Protein AF-A0A9E3I0B1-F1 (afdb_monomer)

Mean predicted aligned error: 19.12 Å

Radius of gyration: 33.39 Å; Cα contacts (8 Å, |Δi|>4): 949; chains: 1; bounding box: 102×118×75 Å

Solvent-accessible surface area (backbone atoms only — not comparable to full-atom values): 33795 Å² total; per-residue (Å²): 134,87,80,86,84,91,81,89,87,82,91,87,84,90,83,89,81,82,90,79,88,79,66,88,74,66,75,68,70,78,81,77,84,86,87,87,81,89,87,87,84,89,83,80,90,81,87,84,86,81,89,78,92,76,93,75,86,85,75,85,83,77,84,85,76,88,75,82,82,75,80,76,81,66,78,81,72,77,60,92,74,64,72,78,77,70,76,85,38,74,38,44,72,52,77,53,80,41,54,63,44,62,32,35,40,8,26,33,66,56,5,32,54,41,42,47,37,33,42,77,69,27,45,52,21,47,36,33,41,29,62,53,61,74,58,59,72,72,46,95,63,64,70,93,35,51,44,73,42,71,66,75,97,65,86,78,61,71,43,32,68,58,14,31,51,32,47,63,74,40,42,64,59,53,51,51,47,44,46,63,36,31,25,46,74,58,61,34,36,38,41,27,28,31,38,26,45,14,37,33,45,28,22,45,68,59,51,50,51,50,50,30,51,51,34,44,68,57,65,42,91,58,25,29,52,29,29,20,37,40,39,31,44,67,38,76,81,73,62,95,49,81,61,27,46,51,46,21,29,54,51,48,54,53,51,42,51,36,8,65,73,41,58,23,9,26,31,31,50,35,26,42,36,63,48,46,70,77,44,77,86,58,61,69,67,68,47,52,55,50,50,35,42,50,57,38,48,52,53,50,48,55,30,36,49,18,56,40,88,41,96,68,42,58,34,39,41,65,57,52,50,51,31,47,42,22,41,8,25,39,48,58,28,72,33,66,48,62,62,82,84,50,81,55,30,55,38,51,31,54,54,50,26,70,72,70,34,67,39,57,60,75,69,54,56,86,50,31,48,26,34,37,43,36,40,38,28,7,53,66,54,67,70,67,45,81,65,48,67,61,34,52,53,48,24,52,48,51,48,47,66,71,34,66,83,32,51,77,42,47,24,38,45,71,47,92,50,98,50,44,34,43,36,40,39,38,10,17,22,57,64,38,56,70,57,49,49,47,43,65,39,72,69,60,72,42,75,74,90,70,85,71,94,64,72,51,48,66,81,42,59,82,49,52,61,61,53,45,52,52,40,28,46,52,50,15,62,74,69,74,49,79,67,54,43,72,33,74,62,29,51,51,41,63,68,58,38,71,48,94,49,51,73,66,52,54,43,54,38,33,53,50,19,57,72,63,32,79,76,52,60,32,48,45,66,34,45,48,66,68,52,68,64,50,90,49,96,82,47,70,71,88,66,55,64,52,70,65,58,49,49,43,50,56,50,43,52,37,19,48,77,44,50,32,39,53,69,60,27,15,58,77,68,73,46,55,56,67,60,45,52,51,48,43,62,75,58,66,63,57,67,72,48,41,56,70,79,132

Sequence (598 aa):
MTEGPNKNQKKADNIGVKPMEATEAELIRVLQETGAHNPPFQKSKDQGARTYGSSTQEYPAKATSEFEINNFLLPALDLEHYEHKIREETGIADENKGSICYAWIGTGQCGGRLVKSFYDLGYKKVLAVNTTGRDLDSLAIPQSQKLLMGMGKDSGSRDMERGAKAVGQHRQDILHLARQTFGTQVDHIMVCFGAGGGAGSGSIVELIDIAKRYARYIGKKNPSKHVGVIMTLPASGKVGSPLVPKNASKVANELSQMANAGEISPLIIVDNDKISRMYPGMTARPLWLSINKTVAGLFDFFNKVSALGSRYTCFDGMDYLRIIKSSGCLVMGRTEVDKLDEPFSISEAVKRNLEKTLFAGGLDLSSVKECGCIVVGGKELMAKVKGLQEKIDYAFYILTEIMNQATIHRGIYEDNSDSLRVFTIIGGLDSPTARLEELSTDLYFRPDVFETEGLLLREQKEDILSLAEFFLAKEANFYNREDKILNSDSKKLLLYYSWPGNIRELGKAMERAHELTIGRVIHPDALPFKIIFSDSENYPRHILPTLDKVQRRIIGKSLELFKGYRPSAARILSIELQRLNHLIEKLNIPAAEINTSS

Nearest PDB structures (foldseek):
  2xkb-assembly1_A  TM=8.021E-01  e=1.564E-18  Bacillus thuringiensis serovar israelensis
  2xkb-assembly11_L  TM=8.057E-01  e=5.447E-18  Bacillus thuringiensis serovar israelensis
  2xka-assembly1_A  TM=7.397E-01  e=4.029E-19  Bacillus thuringiensis serovar israelensis
  2xkb-assembly9_J  TM=7.299E-01  e=3.529E-18  Bacillus thuringiensis serovar israelensis
  2xkb-assembly4_I  TM=7.212E-01  e=3.166E-18  Bacillus thuringiensis serovar israelensis

Secondary structure (DSSP, 8-state):
-----------------------TTSTTSSSS------------------------PPPPPPP----------------TT----------SPPS---SS-EEEEEEHHHHHHHHHHHHHTT---EEEEES-HHHHHTS-S-GGGEEE----S-TT---HHHHHHHHHHTHHHHHHHHHHHH-S--SEEEEEEETT-HHHHHTHHHHHHHHHHHHHHTT-S-GGGGEEEEEEEPPTT--SSTHHHHHHHHHHHHHHHHHHTTSSS-EEEEEHHHHHHH-TTS-HHHHHHHHHHHHHHHHHHHHHHTTS--SS----HHHHHHHHT-SSEEEEEEEEPP-TTSSSHHHHHHHHHHHS-SBPS---GGG--EEEEEEEEEHHHHHHSTTHHHHHHHHHHHHHHHHTTSEEEEEEEEES-SS-EEEEEEEEEPP-HHHHHHTTSGGGGSS--S------TTT-GGGHHHHHHHHHHHHHHHHT-PPPEE-HHHHHHHHHS---S-HHHHHHHHHHHHHH--SSEE-GGGS-HHHHS---TT--GGGSPPHHHHHHHHHHHHHHHTTT-HHHHHHHTTS-HHHHHHHHHHTT--HHHH----

Structure (mmCIF, N/CA/C/O backbone):
data_AF-A0A9E3I0B1-F1
#
_entry.id   AF-A0A9E3I0B1-F1
#
loop_
_atom_site.group_PDB
_atom_site.id
_atom_site.type_symbol
_atom_site.label_atom_id
_atom_site.label_alt_id
_atom_site.label_comp_id
_atom_site.label_asym_id
_atom_site.label_entity_id
_atom_site.label_seq_id
_atom_site.pdbx_PDB_ins_code
_atom_site.Cartn_x
_atom_site.Cartn_y
_atom_site.Cartn_z
_atom_site.occupancy
_atom_site.B_iso_or_equiv
_atom_site.auth_seq_id
_atom_site.auth_comp_id
_atom_site.auth_asym_id
_atom_site.auth_atom_id
_atom_site.pdbx_PDB_model_num
ATOM 1 N N . MET A 1 1 ? -12.832 -62.964 19.786 1.00 35.28 1 MET A N 1
ATOM 2 C CA . MET A 1 1 ? -13.888 -62.099 20.341 1.00 35.28 1 MET A CA 1
ATOM 3 C C . MET A 1 1 ? -14.112 -60.998 19.302 1.00 35.28 1 MET A C 1
ATOM 5 O O . MET A 1 1 ? -13.250 -60.142 19.200 1.00 35.28 1 MET A O 1
ATOM 9 N N . THR A 1 2 ? -14.949 -61.146 18.261 1.00 30.98 2 THR A N 1
ATOM 10 C CA . THR A 1 2 ? -16.439 -61.100 18.262 1.00 30.98 2 THR A CA 1
ATOM 11 C C . THR A 1 2 ? -16.897 -59.870 19.062 1.00 30.98 2 THR A C 1
ATOM 13 O O . THR A 1 2 ? -16.601 -59.805 20.244 1.00 30.98 2 THR A O 1
ATOM 16 N N . GLU A 1 3 ? -17.414 -58.783 18.480 1.00 28.81 3 GLU A N 1
ATOM 17 C CA . GLU A 1 3 ? -18.740 -58.640 17.856 1.00 28.81 3 GLU A CA 1
ATOM 18 C C . GLU A 1 3 ? -18.906 -57.208 17.274 1.00 28.81 3 GLU A C 1
ATOM 20 O O . GLU A 1 3 ? -18.549 -56.231 17.928 1.00 28.81 3 GLU A O 1
ATOM 25 N N . GLY A 1 4 ? -19.485 -57.062 16.072 1.00 31.39 4 GLY A N 1
ATOM 26 C CA . GLY A 1 4 ? -20.461 -55.977 15.811 1.00 31.39 4 GLY A CA 1
ATOM 27 C C . GLY A 1 4 ? -21.854 -56.443 16.286 1.00 31.39 4 GLY A C 1
ATOM 28 O O . GLY A 1 4 ? -21.904 -57.544 16.828 1.00 31.39 4 GLY A O 1
ATOM 29 N N . PRO A 1 5 ? -23.007 -55.776 16.030 1.00 48.66 5 PRO A N 1
ATOM 30 C CA . PRO A 1 5 ? -23.280 -54.640 15.136 1.00 48.66 5 PRO A CA 1
ATOM 31 C C . PRO A 1 5 ? -24.340 -53.629 15.700 1.00 48.66 5 PRO A C 1
ATOM 33 O O . PRO A 1 5 ? -24.766 -53.711 16.846 1.00 48.66 5 PRO A O 1
ATOM 36 N N . ASN A 1 6 ? -24.873 -52.769 14.814 1.00 29.23 6 ASN A N 1
ATOM 37 C CA . ASN A 1 6 ? -26.307 -52.416 14.695 1.00 29.23 6 ASN A CA 1
ATOM 38 C C . ASN A 1 6 ? -26.868 -51.143 15.382 1.00 29.23 6 ASN A C 1
ATOM 40 O O . ASN A 1 6 ? -26.872 -51.022 16.604 1.00 29.23 6 ASN A O 1
ATOM 44 N N . LYS A 1 7 ? -27.511 -50.280 14.570 1.00 29.89 7 LYS A N 1
ATOM 45 C CA . LYS A 1 7 ? -28.825 -49.661 14.860 1.00 29.89 7 LYS A CA 1
ATOM 46 C C . LYS A 1 7 ? -29.517 -49.114 13.588 1.00 29.89 7 LYS A C 1
ATOM 48 O O . LYS A 1 7 ? -29.194 -48.046 13.082 1.00 29.89 7 LYS A O 1
ATOM 53 N N . ASN A 1 8 ? -30.499 -49.890 13.123 1.00 28.70 8 ASN A N 1
ATOM 54 C CA . ASN A 1 8 ? -31.800 -49.513 12.523 1.00 28.70 8 ASN A CA 1
ATOM 55 C C . ASN A 1 8 ? -32.521 -48.391 13.340 1.00 28.70 8 ASN A C 1
ATOM 57 O O . ASN A 1 8 ? -32.221 -48.271 14.523 1.00 28.70 8 ASN A O 1
ATOM 61 N N . GLN A 1 9 ? -33.535 -47.599 12.930 1.00 27.73 9 GLN A N 1
ATOM 62 C CA . GLN A 1 9 ? -34.428 -47.444 11.756 1.00 27.73 9 GLN A CA 1
ATOM 63 C C . GLN A 1 9 ? -35.465 -46.298 12.041 1.00 27.73 9 GLN A C 1
ATOM 65 O O . GLN A 1 9 ? -35.674 -45.977 13.208 1.00 27.73 9 GLN A O 1
ATOM 70 N N . LYS A 1 10 ? -36.225 -45.884 10.990 1.00 29.36 10 LYS A N 1
ATOM 71 C CA . LYS A 1 10 ? -37.563 -45.184 10.896 1.00 29.36 10 LYS A CA 1
ATOM 72 C C . LYS A 1 10 ? -37.553 -43.641 10.742 1.00 29.36 10 LYS A C 1
ATOM 74 O O . LYS A 1 10 ? -36.953 -42.967 11.562 1.00 29.36 10 LYS A O 1
ATOM 79 N N . LYS A 1 11 ? -38.033 -43.049 9.616 1.00 26.83 11 LYS A N 1
ATOM 80 C CA . LYS A 1 11 ? -39.434 -42.812 9.099 1.00 26.83 11 LYS A CA 1
ATOM 81 C C . LYS A 1 11 ? -40.259 -41.936 10.069 1.00 26.83 11 LYS A C 1
ATOM 83 O O . LYS A 1 11 ? -40.256 -42.287 11.237 1.00 26.83 11 LYS A O 1
ATOM 88 N N . ALA A 1 12 ? -41.023 -40.886 9.739 1.00 25.25 12 ALA A N 1
ATOM 89 C CA . ALA A 1 12 ? -41.552 -40.196 8.541 1.00 25.25 12 ALA A CA 1
ATOM 90 C C . ALA A 1 12 ? -41.797 -38.699 8.963 1.00 25.25 12 ALA A C 1
ATOM 92 O O . ALA A 1 12 ? -41.599 -38.400 10.134 1.00 25.25 12 ALA A O 1
ATOM 93 N N . ASP A 1 13 ? -42.067 -37.673 8.145 1.00 27.20 13 ASP A N 1
ATOM 94 C CA . ASP A 1 13 ? -43.286 -37.419 7.360 1.00 27.20 13 ASP A CA 1
ATOM 95 C C . ASP A 1 13 ? -43.157 -36.146 6.489 1.00 27.20 13 ASP A C 1
ATOM 97 O O . ASP A 1 13 ? -42.437 -35.200 6.811 1.00 27.20 13 ASP A O 1
ATOM 101 N N . ASN A 1 14 ? -43.920 -36.150 5.393 1.00 26.72 14 ASN A N 1
ATOM 102 C CA . ASN A 1 14 ? -44.176 -35.066 4.442 1.00 26.72 14 ASN A CA 1
ATOM 103 C C . ASN A 1 14 ? -44.981 -33.904 5.048 1.00 26.72 14 ASN A C 1
ATOM 105 O O . ASN A 1 14 ? -46.074 -34.148 5.548 1.00 26.72 14 ASN A O 1
ATOM 109 N N . ILE A 1 15 ? -44.576 -32.654 4.781 1.00 27.12 15 ILE A N 1
ATOM 110 C CA . ILE A 1 15 ? -45.504 -31.557 4.440 1.00 27.12 15 ILE A CA 1
ATOM 111 C C . ILE A 1 15 ? -44.849 -30.716 3.339 1.00 27.12 15 ILE A C 1
ATOM 113 O O . ILE A 1 15 ? -43.824 -30.074 3.555 1.00 27.12 15 ILE A O 1
ATOM 117 N N . GLY A 1 16 ? -45.431 -30.746 2.141 1.00 24.80 16 GLY A N 1
ATOM 118 C CA . GLY A 1 16 ? -45.050 -29.871 1.039 1.00 24.80 16 GLY A CA 1
ATOM 119 C C . GLY A 1 16 ? -45.787 -28.538 1.109 1.00 24.80 16 GLY A C 1
ATOM 120 O O . GLY A 1 16 ? -46.993 -28.525 1.333 1.00 24.80 16 GLY A O 1
ATOM 121 N N . VAL A 1 17 ? -45.083 -27.437 0.834 1.00 25.59 17 VAL A N 1
ATOM 122 C CA . VAL A 1 17 ? -45.670 -26.187 0.329 1.00 25.59 17 VAL A CA 1
ATOM 123 C C . VAL A 1 17 ? -44.702 -25.568 -0.691 1.00 25.59 17 VAL A C 1
ATOM 125 O O . VAL A 1 17 ? -43.490 -25.570 -0.502 1.00 25.59 17 VAL A O 1
ATOM 128 N N . LYS A 1 18 ? -45.287 -25.127 -1.808 1.00 28.86 18 LYS A N 1
ATOM 129 C CA . LYS A 1 18 ? -44.714 -24.635 -3.072 1.00 28.86 18 LYS A CA 1
ATOM 130 C C . LYS A 1 18 ? -43.692 -23.485 -2.940 1.00 28.86 18 LYS A C 1
ATOM 132 O O . LYS A 1 18 ? -43.820 -22.679 -2.022 1.00 28.86 18 LYS A O 1
ATOM 137 N N . PRO A 1 19 ? -42.784 -23.312 -3.923 1.00 25.81 19 PRO A N 1
ATOM 138 C CA . PRO A 1 19 ? -42.043 -22.067 -4.100 1.00 25.81 19 PRO A CA 1
ATOM 139 C C . PRO A 1 19 ? -42.968 -21.000 -4.710 1.00 25.81 19 PRO A C 1
ATOM 141 O O . PRO A 1 19 ? -43.617 -21.246 -5.726 1.00 25.81 19 PRO A O 1
ATOM 144 N N . MET A 1 20 ? -43.059 -19.834 -4.069 1.00 25.67 20 MET A N 1
ATOM 145 C CA . MET A 1 20 ? -43.794 -18.681 -4.588 1.00 25.67 20 MET A CA 1
ATOM 146 C C . MET A 1 20 ? -42.797 -17.747 -5.277 1.00 25.67 20 MET A C 1
ATOM 148 O O . MET A 1 20 ? -41.989 -17.090 -4.623 1.00 25.67 20 MET A O 1
ATOM 152 N N . GLU A 1 21 ? -42.836 -17.744 -6.606 1.00 30.00 21 GLU A N 1
ATOM 153 C CA . GLU A 1 21 ? -42.264 -16.691 -7.439 1.00 30.00 21 GLU A CA 1
ATOM 154 C C . GLU A 1 21 ? -43.055 -15.405 -7.179 1.00 30.00 21 GLU A C 1
ATOM 156 O O . GLU A 1 21 ? -44.258 -15.353 -7.430 1.00 30.00 21 GLU A O 1
ATOM 161 N N . ALA A 1 22 ? -42.390 -14.379 -6.655 1.00 29.23 22 ALA A N 1
ATOM 162 C CA . ALA A 1 22 ? -42.915 -13.021 -6.626 1.00 29.23 22 ALA A CA 1
ATOM 163 C C . ALA A 1 22 ? -42.061 -12.177 -7.572 1.00 29.23 22 ALA A C 1
ATOM 165 O O . ALA A 1 22 ? -40.873 -11.949 -7.341 1.00 29.23 22 ALA A O 1
ATOM 166 N N . THR A 1 23 ? -42.669 -11.773 -8.681 1.00 34.62 23 THR A N 1
ATOM 167 C CA . THR A 1 23 ? -42.097 -10.876 -9.682 1.00 34.62 23 THR A CA 1
ATOM 168 C C . THR A 1 23 ? -41.955 -9.454 -9.139 1.00 34.62 23 THR A C 1
ATOM 170 O O . THR A 1 23 ? -42.824 -8.946 -8.435 1.00 34.62 23 THR A O 1
ATOM 173 N N . GLU A 1 24 ? -40.879 -8.795 -9.559 1.00 29.75 24 GLU A N 1
ATOM 174 C CA . GLU A 1 24 ? -40.373 -7.449 -9.226 1.00 29.75 24 GLU A CA 1
ATOM 175 C C . GLU A 1 24 ? -41.384 -6.277 -9.355 1.00 29.75 24 GLU A C 1
ATOM 177 O O . GLU A 1 24 ? -41.071 -5.137 -9.025 1.00 29.75 24 GLU A O 1
ATOM 182 N N . ALA A 1 25 ? -42.621 -6.540 -9.785 1.00 36.34 25 ALA A N 1
ATOM 183 C CA . ALA A 1 25 ? -43.686 -5.555 -9.977 1.00 36.34 25 ALA A CA 1
ATOM 184 C C . ALA A 1 25 ? -44.592 -5.331 -8.742 1.00 36.34 25 ALA A C 1
ATOM 186 O O . ALA A 1 25 ? -45.317 -4.338 -8.702 1.00 36.34 25 ALA A O 1
ATOM 187 N N . GLU A 1 26 ? -44.553 -6.194 -7.718 1.00 36.59 26 GLU A N 1
ATOM 188 C CA . GLU A 1 26 ? -45.411 -6.058 -6.520 1.00 36.59 26 GLU A CA 1
ATOM 189 C C . GLU A 1 26 ? -44.764 -5.282 -5.357 1.00 36.59 26 GLU A C 1
ATOM 191 O O . GLU A 1 26 ? -45.472 -4.762 -4.497 1.00 36.59 26 GLU A O 1
ATOM 196 N N . LEU A 1 27 ? -43.441 -5.082 -5.364 1.00 33.50 27 LEU A N 1
ATOM 197 C CA . LEU A 1 27 ? -42.738 -4.277 -4.348 1.00 33.50 27 LEU A CA 1
ATOM 198 C C . LEU A 1 27 ? -42.817 -2.757 -4.590 1.00 33.50 27 LEU A C 1
ATOM 200 O O . LEU A 1 27 ? -42.550 -1.974 -3.682 1.00 33.50 27 LEU A O 1
ATOM 204 N N . ILE A 1 28 ? -43.243 -2.323 -5.780 1.00 34.19 28 ILE A N 1
ATOM 205 C CA . ILE A 1 28 ? -43.338 -0.898 -6.152 1.00 34.19 28 ILE A CA 1
ATOM 206 C C . ILE A 1 28 ? -44.685 -0.273 -5.732 1.00 34.19 28 ILE A C 1
ATOM 208 O O . ILE A 1 28 ? -44.814 0.948 -5.665 1.00 34.19 28 ILE A O 1
ATOM 212 N N . ARG A 1 29 ? -45.684 -1.080 -5.352 1.00 33.28 29 ARG A N 1
ATOM 213 C CA . ARG A 1 29 ? -47.027 -0.587 -4.994 1.00 33.28 29 ARG A CA 1
ATOM 214 C C . ARG A 1 29 ? -47.216 -0.180 -3.529 1.00 33.28 29 ARG A C 1
ATOM 216 O O . ARG A 1 29 ? -48.212 0.462 -3.225 1.00 33.28 29 ARG A O 1
ATOM 223 N N . VAL A 1 30 ? -46.279 -0.497 -2.633 1.00 33.72 30 VAL A N 1
ATOM 224 C CA . VAL A 1 30 ? -46.429 -0.249 -1.178 1.00 33.72 30 VAL A CA 1
ATOM 225 C C . VAL A 1 30 ? -45.762 1.062 -0.714 1.00 33.72 30 VAL A C 1
ATOM 227 O O . VAL A 1 30 ? -45.927 1.470 0.429 1.00 33.72 30 VAL A O 1
ATOM 230 N N . LEU A 1 31 ? -45.068 1.792 -1.597 1.00 29.31 31 LEU A N 1
ATOM 231 C CA . LEU A 1 31 ? -44.362 3.042 -1.249 1.00 29.31 31 LEU A CA 1
ATOM 232 C C . LEU A 1 31 ? -44.971 4.325 -1.851 1.00 29.31 31 LEU A C 1
ATOM 234 O O . LEU A 1 31 ? -44.337 5.376 -1.798 1.00 29.31 31 LEU A O 1
ATOM 238 N N . GLN A 1 32 ? -46.190 4.277 -2.402 1.00 32.69 32 GLN A N 1
ATOM 239 C CA . GLN A 1 32 ? -46.839 5.447 -3.026 1.00 32.69 32 GLN A CA 1
ATOM 240 C C . GLN A 1 32 ? -48.138 5.928 -2.361 1.00 32.69 32 GLN A C 1
ATOM 242 O O . GLN A 1 32 ? -48.766 6.856 -2.863 1.00 32.69 32 GLN A O 1
ATOM 247 N N . GLU A 1 33 ? -48.512 5.404 -1.195 1.00 32.81 33 GLU A N 1
ATOM 248 C CA . GLU A 1 33 ? -49.700 5.865 -0.468 1.00 32.81 33 GLU A CA 1
ATOM 249 C C . GLU A 1 33 ? -49.331 6.372 0.928 1.00 32.81 33 GLU A C 1
ATOM 251 O O . GLU A 1 33 ? -49.469 5.651 1.901 1.00 32.81 33 GLU A O 1
ATOM 256 N N . THR A 1 34 ? -48.839 7.614 1.006 1.00 29.00 34 THR A N 1
ATOM 257 C CA . THR A 1 34 ? -49.215 8.621 2.024 1.00 29.00 34 THR A CA 1
ATOM 258 C C . THR A 1 34 ? -48.459 9.920 1.739 1.00 29.00 34 THR A C 1
ATOM 260 O O . THR A 1 34 ? -47.301 10.080 2.121 1.00 29.00 34 THR A O 1
ATOM 263 N N . GLY A 1 35 ? -49.117 10.862 1.064 1.00 27.34 35 GLY A N 1
ATOM 264 C CA . GLY A 1 35 ? -48.699 12.261 1.003 1.00 27.34 35 GLY A CA 1
ATOM 265 C C . GLY A 1 35 ? -49.657 13.152 1.797 1.00 27.34 35 GLY A C 1
ATOM 266 O O . GLY A 1 35 ? -50.864 12.947 1.727 1.00 27.34 35 GLY A O 1
ATOM 267 N N . ALA A 1 36 ? -49.103 14.121 2.535 1.00 27.61 36 ALA A N 1
ATOM 268 C CA . ALA A 1 36 ? -49.694 15.385 3.022 1.00 27.61 36 ALA A CA 1
ATOM 269 C C . ALA A 1 36 ? -48.657 16.042 3.972 1.00 27.61 36 ALA A C 1
ATOM 271 O O . ALA A 1 36 ? -48.017 15.314 4.719 1.00 27.61 36 ALA A O 1
ATOM 272 N N . HIS A 1 37 ? -48.409 17.352 4.100 1.00 29.34 37 HIS A N 1
ATOM 273 C CA . HIS A 1 37 ? -48.774 18.602 3.417 1.00 29.34 37 HIS A CA 1
ATOM 274 C C . HIS A 1 37 ? -47.933 19.737 4.087 1.00 29.34 37 HIS A C 1
ATOM 276 O O . HIS A 1 37 ? -47.956 19.791 5.308 1.00 29.34 37 HIS A O 1
ATOM 282 N N . ASN A 1 38 ? -47.276 20.624 3.301 1.00 26.02 38 ASN A N 1
ATOM 283 C CA . ASN A 1 38 ? -46.936 22.079 3.481 1.00 26.02 38 ASN A CA 1
ATOM 284 C C . ASN A 1 38 ? -46.337 22.666 4.804 1.00 26.02 38 ASN A C 1
ATOM 286 O O . ASN A 1 38 ? -46.450 22.023 5.838 1.00 26.02 38 ASN A O 1
ATOM 290 N N . PRO A 1 39 ? -45.777 23.921 4.853 1.00 32.03 39 PRO A N 1
ATOM 291 C CA . PRO A 1 39 ? -45.707 25.027 3.856 1.00 32.03 39 PRO A CA 1
ATOM 292 C C . PRO A 1 39 ? -44.295 25.692 3.674 1.00 32.03 39 PRO A C 1
ATOM 294 O O . PRO A 1 39 ? -43.328 25.256 4.300 1.00 32.03 39 PRO A O 1
ATOM 297 N N . PRO A 1 40 ? -44.137 26.751 2.831 1.00 30.86 40 PRO A N 1
ATOM 298 C CA . PRO A 1 40 ? -42.837 27.348 2.497 1.00 30.86 40 PRO A CA 1
ATOM 299 C C . PRO A 1 40 ? -42.469 28.559 3.376 1.00 30.86 40 PRO A C 1
ATOM 301 O O . PRO A 1 40 ? -43.325 29.365 3.736 1.00 30.86 40 PRO A O 1
ATOM 304 N N . PHE A 1 41 ? -41.172 28.737 3.653 1.00 26.89 41 PHE A N 1
ATOM 305 C CA . PHE A 1 41 ? -40.624 29.927 4.315 1.00 26.89 41 PHE A CA 1
ATOM 306 C C . PHE A 1 41 ? -39.788 30.774 3.343 1.00 26.89 41 PHE A C 1
ATOM 308 O O . PHE A 1 41 ? -38.778 30.320 2.808 1.00 26.89 41 PHE A O 1
ATOM 315 N N . GLN A 1 42 ? -40.210 32.028 3.159 1.00 28.38 42 GLN A N 1
ATOM 316 C CA . GLN A 1 42 ? -39.423 33.119 2.578 1.00 28.38 42 GLN A CA 1
ATOM 317 C C . GLN A 1 42 ? -38.269 33.507 3.514 1.00 28.38 42 GLN A C 1
ATOM 319 O O . GLN A 1 42 ? -38.460 33.575 4.730 1.00 28.38 42 GLN A O 1
ATOM 324 N N . LYS A 1 43 ? -37.107 33.877 2.959 1.00 30.55 43 LYS A N 1
ATOM 325 C CA . LYS A 1 43 ? -36.146 34.741 3.659 1.00 30.55 43 LYS A CA 1
ATOM 326 C C . LYS A 1 43 ? -35.651 35.886 2.783 1.00 30.55 43 LYS A C 1
ATOM 328 O O . LYS A 1 43 ? -35.374 35.740 1.597 1.00 30.55 43 LYS A O 1
ATOM 333 N N . SER A 1 44 ? -35.615 37.023 3.457 1.00 27.19 44 SER A N 1
ATOM 334 C CA . SER A 1 44 ? -35.332 38.390 3.060 1.00 27.19 44 SER A CA 1
ATOM 335 C C . SER A 1 44 ? -33.873 38.642 2.684 1.00 27.19 44 SER A C 1
ATOM 337 O O . SER A 1 44 ? -32.952 38.038 3.232 1.00 27.19 44 SER A O 1
ATOM 339 N N . LYS A 1 45 ? -33.694 39.629 1.801 1.00 30.72 45 LYS A N 1
ATOM 340 C CA . LYS A 1 45 ? -32.468 40.416 1.651 1.00 30.72 45 LYS A CA 1
ATOM 341 C C . LYS A 1 45 ? -32.194 41.172 2.951 1.00 30.72 45 LYS A C 1
ATOM 343 O O . LYS A 1 45 ? -33.103 41.840 3.430 1.00 30.72 45 LYS A O 1
ATOM 348 N N . ASP A 1 46 ? -30.960 41.127 3.444 1.00 27.98 46 ASP A N 1
ATOM 349 C CA . ASP A 1 46 ? -30.350 42.308 4.050 1.00 27.98 46 ASP A CA 1
ATOM 350 C C . ASP A 1 46 ? -28.818 42.246 4.088 1.00 27.98 46 ASP A C 1
ATOM 352 O O . ASP A 1 46 ? -28.198 41.188 4.000 1.00 27.98 46 ASP A O 1
ATOM 356 N N . GLN A 1 47 ? -28.259 43.448 4.106 1.00 28.80 47 GLN A N 1
ATOM 357 C CA . GLN A 1 47 ? -26.917 43.877 3.721 1.00 28.80 47 GLN A CA 1
ATOM 358 C C . GLN A 1 47 ? -25.803 43.530 4.726 1.00 28.80 47 GLN A C 1
ATOM 360 O O . GLN A 1 47 ? -26.055 43.329 5.911 1.00 28.80 47 GLN A O 1
ATOM 365 N N . GLY A 1 48 ? -24.543 43.608 4.269 1.00 26.25 48 GLY A N 1
ATOM 366 C CA . GLY A 1 48 ? -23.412 43.913 5.157 1.00 26.25 48 GLY A CA 1
ATOM 367 C C . GLY A 1 48 ? -22.081 43.236 4.830 1.00 26.25 48 GLY A C 1
ATOM 368 O O . GLY A 1 48 ? -21.570 42.489 5.658 1.00 26.25 48 GLY A O 1
ATOM 369 N N . ALA A 1 49 ? -21.469 43.517 3.673 1.00 28.69 49 ALA A N 1
ATOM 370 C CA . ALA A 1 49 ? -20.065 43.169 3.439 1.00 28.69 49 ALA A CA 1
ATOM 371 C C . ALA A 1 49 ? -19.172 44.391 3.703 1.00 28.69 49 ALA A C 1
ATOM 373 O O . ALA A 1 49 ? -19.182 45.371 2.960 1.00 28.69 49 ALA A O 1
ATOM 374 N N . ARG A 1 50 ? -18.432 44.309 4.814 1.00 29.52 50 ARG A N 1
ATOM 375 C CA . ARG A 1 50 ? -17.378 45.234 5.239 1.00 29.52 50 ARG A CA 1
ATOM 376 C C . ARG A 1 50 ? -16.234 45.259 4.225 1.00 29.52 50 ARG A C 1
ATOM 378 O O . ARG A 1 50 ? -15.751 44.219 3.788 1.00 29.52 50 ARG A O 1
ATOM 385 N N . THR A 1 51 ? -15.780 46.465 3.927 1.00 26.25 51 THR A N 1
ATOM 386 C CA . THR A 1 51 ? -14.556 46.788 3.199 1.00 26.25 51 THR A CA 1
ATOM 387 C C . THR A 1 51 ? -13.316 46.347 3.983 1.00 26.25 51 THR A C 1
ATOM 389 O O . THR A 1 51 ? -13.140 46.720 5.140 1.00 26.25 51 THR A O 1
ATOM 392 N N . TYR A 1 52 ? -12.424 45.604 3.327 1.00 28.83 52 TYR A N 1
ATOM 393 C CA . TYR A 1 52 ? -11.010 45.516 3.693 1.00 28.83 52 TYR A CA 1
ATOM 394 C C . TYR A 1 52 ? -10.198 45.986 2.492 1.00 28.83 52 TYR A C 1
ATOM 396 O O . TYR A 1 52 ? -10.250 45.389 1.419 1.00 28.83 52 TYR A O 1
ATOM 404 N N . GLY A 1 53 ? -9.503 47.108 2.671 1.00 29.58 53 GLY A N 1
ATOM 405 C CA . GLY A 1 53 ? -8.563 47.628 1.693 1.00 29.58 53 GLY A CA 1
ATOM 406 C C . GLY A 1 53 ? -7.273 46.814 1.695 1.00 29.58 53 GLY A C 1
ATOM 407 O O . GLY A 1 53 ? -6.729 46.498 2.750 1.00 29.58 53 GLY A O 1
ATOM 408 N N . SER A 1 54 ? -6.757 46.536 0.504 1.00 28.70 54 SER A N 1
ATOM 409 C CA . SER A 1 54 ? -5.342 46.249 0.300 1.00 28.70 54 SER A CA 1
ATOM 410 C C . SER A 1 54 ? -4.917 46.849 -1.034 1.00 28.70 54 SER A C 1
ATOM 412 O O . SER A 1 54 ? -5.466 46.523 -2.083 1.00 28.70 54 SER A O 1
ATOM 414 N N . SER A 1 55 ? -3.961 47.762 -0.938 1.00 32.19 55 SER A N 1
ATOM 415 C CA . SER A 1 55 ? -3.283 48.501 -1.995 1.00 32.19 55 SER A CA 1
ATOM 416 C C . SER A 1 55 ? -2.813 47.627 -3.162 1.00 32.19 55 SER A C 1
ATOM 418 O O . SER A 1 55 ? -1.964 46.754 -2.979 1.00 32.19 55 SER A O 1
ATOM 420 N N . THR A 1 56 ? -3.271 47.940 -4.371 1.00 30.53 56 THR A N 1
ATOM 421 C CA . THR A 1 56 ? -2.640 47.511 -5.625 1.00 30.53 56 THR A CA 1
ATOM 422 C C . THR A 1 56 ? -2.028 48.722 -6.313 1.00 30.53 56 THR A C 1
ATOM 424 O O . THR A 1 56 ? -2.713 49.712 -6.555 1.00 30.53 56 THR A O 1
ATOM 427 N N . GLN A 1 57 ? -0.726 48.628 -6.589 1.00 30.41 57 GLN A N 1
ATOM 428 C CA . GLN A 1 57 ? 0.058 49.563 -7.394 1.00 30.41 57 GLN A CA 1
ATOM 429 C C . GLN A 1 57 ? -0.652 49.896 -8.715 1.00 30.41 57 GLN A C 1
ATOM 431 O O . GLN A 1 57 ? -0.984 48.999 -9.490 1.00 30.41 57 GLN A O 1
ATOM 436 N N . GLU A 1 58 ? -0.846 51.186 -8.980 1.00 30.08 58 GLU A N 1
ATOM 437 C CA . GLU A 1 58 ? -1.288 51.695 -10.276 1.00 30.08 58 GLU A CA 1
ATOM 438 C C . GLU A 1 58 ? -0.164 51.537 -11.309 1.00 30.08 58 GLU A C 1
ATOM 440 O O . GLU A 1 58 ? 0.934 52.073 -11.148 1.00 30.08 58 GLU A O 1
ATOM 445 N N . TYR A 1 59 ? -0.443 50.812 -12.392 1.00 32.00 59 TYR A N 1
ATOM 446 C CA . TYR A 1 59 ? 0.357 50.868 -13.613 1.00 32.00 59 TYR A CA 1
ATOM 447 C C . TYR A 1 59 ? -0.207 51.964 -14.533 1.00 32.00 59 TYR A C 1
ATOM 449 O O . TYR A 1 59 ? -1.428 52.082 -14.651 1.00 32.00 59 TYR A O 1
ATOM 457 N N . PRO A 1 60 ? 0.641 52.753 -15.216 1.00 36.19 60 PRO A N 1
ATOM 458 C CA . PRO A 1 60 ? 0.182 53.862 -16.043 1.00 36.19 60 PRO A CA 1
ATOM 459 C C . PRO A 1 60 ? -0.629 53.362 -17.247 1.00 36.19 60 PRO A C 1
ATOM 461 O O . PRO A 1 60 ? -0.185 52.493 -18.003 1.00 36.19 60 PRO A O 1
ATOM 464 N N . ALA A 1 61 ? -1.815 53.945 -17.431 1.00 35.47 61 ALA A N 1
ATOM 465 C CA . ALA A 1 61 ? -2.692 53.700 -18.567 1.00 35.47 61 ALA A CA 1
ATOM 466 C C . ALA A 1 61 ? -1.986 54.058 -19.886 1.00 35.47 61 ALA A C 1
ATOM 468 O O . ALA A 1 61 ? -1.573 55.199 -20.101 1.00 35.47 61 ALA A O 1
ATOM 469 N N . LYS A 1 62 ? -1.853 53.081 -20.791 1.00 36.50 62 LYS A N 1
ATOM 470 C CA . LYS A 1 62 ? -1.483 53.345 -22.186 1.00 36.50 62 LYS A CA 1
ATOM 471 C C . LYS A 1 62 ? -2.690 53.916 -22.928 1.00 36.50 62 LYS A C 1
ATOM 473 O O . LYS A 1 62 ? -3.798 53.406 -22.800 1.00 36.50 62 LYS A O 1
ATOM 478 N N . ALA A 1 63 ? -2.418 54.969 -23.692 1.00 35.88 63 ALA A N 1
ATOM 479 C CA . ALA A 1 63 ? -3.365 55.743 -24.476 1.00 35.88 63 ALA A CA 1
ATOM 480 C C . ALA A 1 63 ? -4.320 54.877 -25.316 1.00 35.88 63 ALA A C 1
ATOM 482 O O . ALA A 1 63 ? -3.911 53.959 -26.027 1.00 35.88 63 ALA A O 1
ATOM 483 N N . THR A 1 64 ? -5.595 55.234 -25.225 1.00 34.44 64 THR A N 1
ATOM 484 C CA . THR A 1 64 ? -6.726 54.746 -26.007 1.00 34.44 64 THR A CA 1
ATOM 485 C C . THR A 1 64 ? -6.569 55.119 -27.482 1.00 34.44 64 THR A C 1
ATOM 487 O O . THR A 1 64 ? -6.732 56.279 -27.849 1.00 34.44 64 THR A O 1
ATOM 490 N N . SER A 1 65 ? -6.303 54.136 -28.343 1.00 39.19 65 SER A N 1
ATOM 491 C CA . SER A 1 65 ? -6.840 54.162 -29.705 1.00 39.19 65 SER A CA 1
ATOM 492 C C . SER A 1 65 ? -8.239 53.554 -29.634 1.00 39.19 65 SER A C 1
ATOM 494 O O . SER A 1 65 ? -8.369 52.379 -29.286 1.00 39.19 65 SER A O 1
ATOM 496 N N . GLU A 1 66 ? -9.271 54.350 -29.896 1.00 39.12 66 GLU A N 1
ATOM 497 C CA . GLU A 1 66 ? -10.660 53.889 -29.952 1.00 39.12 66 GLU A CA 1
ATOM 498 C C . GLU A 1 66 ? -10.800 52.786 -31.009 1.00 39.12 66 GLU A C 1
ATOM 500 O O . GLU A 1 66 ? -10.741 53.029 -32.212 1.00 39.12 66 GLU A O 1
ATOM 505 N N . PHE A 1 67 ? -10.950 51.545 -30.549 1.00 37.56 67 PHE A N 1
ATOM 506 C CA . PHE A 1 67 ? -11.456 50.451 -31.366 1.00 37.56 67 PHE A CA 1
ATOM 507 C C . PHE A 1 67 ? -12.976 50.437 -31.180 1.00 37.56 67 PHE A C 1
ATOM 509 O O . PHE A 1 67 ? -13.473 49.981 -30.149 1.00 37.56 67 PHE A O 1
ATOM 516 N N . GLU A 1 68 ? -13.720 50.962 -32.154 1.00 42.78 68 GLU A N 1
ATOM 517 C CA . GLU A 1 68 ? -15.176 50.815 -32.193 1.00 42.78 68 GLU A CA 1
ATOM 518 C C . GLU A 1 68 ? -15.526 49.344 -32.449 1.00 42.78 68 GLU A C 1
ATOM 520 O O . GLU A 1 68 ? -15.455 48.839 -33.573 1.00 42.78 68 GLU A O 1
ATOM 525 N N . ILE A 1 69 ? -15.908 48.631 -31.388 1.00 44.56 69 ILE A N 1
ATOM 526 C CA . ILE A 1 69 ? -16.511 47.301 -31.490 1.00 44.56 69 ILE A CA 1
ATOM 527 C C . ILE A 1 69 ? -17.946 47.499 -31.986 1.00 44.56 69 ILE A C 1
ATOM 529 O O . ILE A 1 69 ? -18.897 47.549 -31.209 1.00 44.56 69 ILE A O 1
ATOM 533 N N . ASN A 1 70 ? -18.110 47.640 -33.299 1.00 43.41 70 ASN A N 1
ATOM 534 C CA . ASN A 1 70 ? -19.423 47.563 -33.922 1.00 43.41 70 ASN A CA 1
ATOM 535 C C . ASN A 1 70 ? -19.999 46.156 -33.708 1.00 43.41 70 ASN A C 1
ATOM 537 O O . ASN A 1 70 ? -19.499 45.189 -34.278 1.00 43.41 70 ASN A O 1
ATOM 541 N N . ASN A 1 71 ? -21.028 46.074 -32.855 1.00 47.12 71 ASN A N 1
ATOM 542 C CA . ASN A 1 71 ? -22.074 45.047 -32.755 1.00 47.12 71 ASN A CA 1
ATOM 543 C C . ASN A 1 71 ? -21.790 43.704 -33.457 1.00 47.12 71 ASN A C 1
ATOM 545 O O . ASN A 1 71 ? -22.522 43.279 -34.353 1.00 47.12 71 ASN A O 1
ATOM 549 N N . PHE A 1 72 ? -20.801 42.956 -32.969 1.00 43.41 72 PHE A N 1
ATOM 550 C CA . PHE A 1 72 ? -20.907 41.506 -33.049 1.00 43.41 72 PHE A CA 1
ATOM 551 C C . PHE A 1 72 ? -21.951 41.092 -32.013 1.00 43.41 72 PHE A C 1
ATOM 553 O O . PHE A 1 72 ? -21.653 40.977 -30.827 1.00 43.41 72 PHE A O 1
ATOM 560 N N . LEU A 1 73 ? -23.192 40.893 -32.467 1.00 54.25 73 LEU A N 1
ATOM 561 C CA . LEU A 1 73 ? -24.198 40.107 -31.752 1.00 54.25 73 LEU A CA 1
ATOM 562 C C . LEU A 1 73 ? -23.674 38.668 -31.651 1.00 54.25 73 LEU A C 1
ATOM 564 O O . LEU A 1 73 ? -24.074 37.780 -32.401 1.00 54.25 73 LEU A O 1
ATOM 568 N N . LEU A 1 74 ? -22.720 38.444 -30.749 1.00 50.97 74 LEU A N 1
ATOM 569 C CA . LEU A 1 74 ? -22.420 37.112 -30.264 1.00 50.97 74 LEU A CA 1
ATOM 570 C C . LEU A 1 74 ? -23.665 36.676 -29.488 1.00 50.97 74 LEU A C 1
ATOM 572 O O . LEU A 1 74 ? -24.035 37.362 -28.532 1.00 50.97 74 LEU A O 1
ATOM 576 N N . PRO A 1 75 ? -24.352 35.593 -29.890 1.00 55.34 75 PRO A N 1
ATOM 577 C CA . PRO A 1 75 ? -25.428 35.068 -29.073 1.00 55.34 75 PRO A CA 1
ATOM 578 C C . PRO A 1 75 ? -24.842 34.765 -27.694 1.00 55.34 75 PRO A C 1
ATOM 580 O O . PRO A 1 75 ? -23.862 34.025 -27.580 1.00 55.34 75 PRO A O 1
ATOM 583 N N . ALA A 1 76 ? -25.413 35.374 -26.655 1.00 52.03 76 ALA A N 1
ATOM 584 C CA . ALA A 1 76 ? -25.104 35.010 -25.286 1.00 52.03 76 ALA A CA 1
ATOM 585 C C . ALA A 1 76 ? -25.576 33.565 -25.101 1.00 52.03 76 ALA A C 1
ATOM 587 O O . ALA A 1 76 ? -26.764 33.297 -24.934 1.00 52.03 76 ALA A O 1
ATOM 588 N N . LEU A 1 77 ? -24.649 32.617 -25.229 1.00 55.72 77 LEU A N 1
ATOM 589 C CA . LEU A 1 77 ? -24.875 31.266 -24.749 1.00 55.72 77 LEU A CA 1
ATOM 590 C C . LEU A 1 77 ? -25.026 31.389 -23.236 1.00 55.72 77 LEU A C 1
ATOM 592 O O . LEU A 1 77 ? -24.066 31.736 -22.548 1.00 55.72 77 LEU A O 1
ATOM 596 N N . ASP A 1 78 ? -26.242 31.154 -22.751 1.00 50.47 78 ASP A N 1
ATOM 597 C CA . ASP A 1 78 ? -26.560 31.077 -21.329 1.00 50.47 78 ASP A CA 1
ATOM 598 C C . ASP A 1 78 ? -25.862 29.839 -20.740 1.00 50.47 78 ASP A C 1
ATOM 600 O O . ASP A 1 78 ? -26.401 28.735 -20.663 1.00 50.47 78 ASP A O 1
ATOM 604 N N . LEU A 1 79 ? -24.569 30.004 -20.460 1.00 52.41 79 LEU A N 1
ATOM 605 C CA . LEU A 1 79 ? -23.683 28.979 -19.917 1.00 52.41 79 LEU A CA 1
ATOM 606 C C . LEU A 1 79 ? -23.771 28.906 -18.392 1.00 52.41 79 LEU A C 1
ATOM 608 O O . LEU A 1 79 ? -23.211 27.979 -17.812 1.00 52.41 79 LEU A O 1
ATOM 612 N N . GLU A 1 80 ? -24.478 29.835 -17.740 1.00 46.34 80 GLU A N 1
ATOM 613 C CA . GLU A 1 80 ? -24.561 29.896 -16.275 1.00 46.34 80 GLU A CA 1
ATOM 614 C C . GLU A 1 80 ? -25.300 28.687 -15.676 1.00 46.34 80 GLU A C 1
ATOM 616 O O . GLU A 1 80 ? -25.126 28.383 -14.498 1.00 46.34 80 GLU A O 1
ATOM 621 N N . HIS A 1 81 ? -26.030 27.927 -16.503 1.00 43.66 81 HIS A N 1
ATOM 622 C CA . HIS A 1 81 ? -26.752 26.715 -16.103 1.00 43.66 81 HIS A CA 1
ATOM 623 C C . HIS A 1 81 ? -26.411 25.470 -16.940 1.00 43.66 81 HIS A C 1
ATOM 625 O O . HIS A 1 81 ? -27.078 24.440 -16.809 1.00 43.66 81 HIS A O 1
ATOM 631 N N . TYR A 1 82 ? -25.381 25.517 -17.798 1.00 42.66 82 TYR A N 1
ATOM 632 C CA . TYR A 1 82 ? -24.967 24.340 -18.569 1.00 42.66 82 TYR A CA 1
ATOM 633 C C . TYR A 1 82 ? -24.114 23.405 -17.701 1.00 42.66 82 TYR A C 1
ATOM 635 O O . TYR A 1 82 ? -22.892 23.317 -17.836 1.00 42.66 82 TYR A O 1
ATOM 643 N N . GLU A 1 83 ? -24.761 22.674 -16.793 1.00 41.84 83 GLU A N 1
ATOM 644 C CA . GLU A 1 83 ? -24.138 21.504 -16.185 1.00 41.84 83 GLU A CA 1
ATOM 645 C C . GLU A 1 83 ? -23.958 20.450 -17.276 1.00 41.84 83 GLU A C 1
ATOM 647 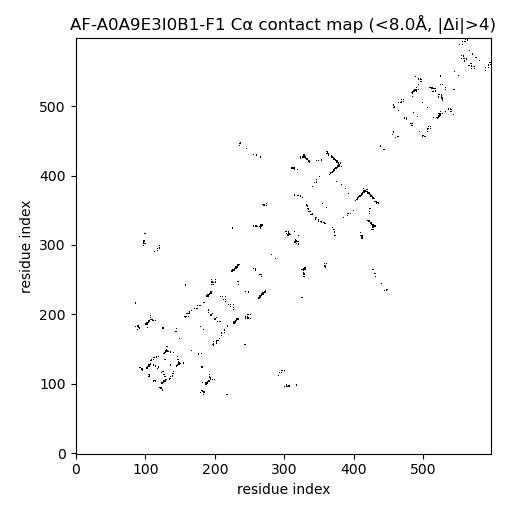O O . GLU A 1 83 ? -24.923 19.907 -17.822 1.00 41.84 83 GLU A O 1
ATOM 652 N N . HIS A 1 84 ? -22.703 20.159 -17.621 1.00 45.78 84 HIS A N 1
ATOM 653 C CA . HIS A 1 84 ? -22.388 19.039 -18.492 1.00 45.78 84 HIS A CA 1
ATOM 654 C C . HIS A 1 84 ? -22.922 17.768 -17.823 1.00 45.78 84 HIS A C 1
ATOM 656 O O . HIS A 1 84 ? -22.272 17.229 -16.928 1.00 45.78 84 HIS A O 1
ATOM 662 N N . LYS A 1 85 ? -24.101 17.284 -18.240 1.00 42.97 85 LYS A N 1
ATOM 663 C CA . LYS A 1 85 ? -24.656 16.014 -17.760 1.00 42.97 85 LYS A CA 1
ATOM 664 C C . LYS A 1 85 ? -23.620 14.931 -18.030 1.00 42.97 85 LYS A C 1
ATOM 666 O O . LYS A 1 85 ? -23.400 14.536 -19.177 1.00 42.97 85 LYS A O 1
ATOM 671 N N . ILE A 1 86 ? -22.926 14.502 -16.981 1.00 56.62 86 ILE A N 1
ATOM 672 C CA . ILE A 1 86 ? -22.014 13.370 -17.047 1.00 56.62 86 ILE A CA 1
ATOM 673 C C . ILE A 1 86 ? -22.906 12.183 -17.404 1.00 56.62 86 ILE A C 1
ATOM 675 O O . ILE A 1 86 ? -23.813 11.845 -16.647 1.00 56.62 86 ILE A O 1
ATOM 679 N N . ARG A 1 87 ? -22.717 11.598 -18.592 1.00 59.28 87 ARG A N 1
ATOM 680 C CA . ARG A 1 87 ? -23.391 10.340 -18.925 1.00 59.28 87 ARG A CA 1
ATOM 681 C C . ARG A 1 87 ? -22.934 9.325 -17.886 1.00 59.28 87 ARG A C 1
ATOM 683 O O . ARG A 1 87 ? -21.735 9.084 -17.781 1.00 59.28 87 ARG A O 1
ATOM 690 N N . GLU A 1 88 ? -23.864 8.801 -17.096 1.00 61.91 88 GLU A N 1
ATOM 691 C CA . GLU A 1 88 ? -23.548 7.778 -16.106 1.00 61.91 88 GLU A CA 1
ATOM 692 C C . GLU A 1 88 ? -23.038 6.532 -16.833 1.00 61.91 88 GLU A C 1
ATOM 694 O O . GLU A 1 88 ? -23.782 5.816 -17.499 1.00 61.91 88 GLU A O 1
ATOM 699 N N . GLU A 1 89 ? -21.730 6.315 -16.750 1.00 71.69 89 GLU A N 1
ATOM 700 C CA . GLU A 1 89 ? -21.071 5.101 -17.209 1.00 71.69 89 GLU A CA 1
ATOM 701 C C . GLU A 1 89 ? -20.912 4.211 -15.972 1.00 71.69 89 GLU A C 1
ATOM 703 O O . GLU A 1 89 ? -20.212 4.579 -15.027 1.00 71.69 89 GLU A O 1
ATOM 708 N N . THR A 1 90 ? -21.570 3.050 -15.944 1.00 66.44 90 THR A N 1
ATOM 709 C CA . THR A 1 90 ? -21.560 2.156 -14.769 1.00 66.44 90 THR A CA 1
ATOM 710 C C . THR A 1 90 ? -20.158 1.618 -14.456 1.00 66.44 90 THR A C 1
ATOM 712 O O . THR A 1 90 ? -19.833 1.349 -13.298 1.00 66.44 90 THR A O 1
ATOM 715 N N . GLY A 1 91 ? -19.305 1.490 -15.481 1.00 78.44 91 GLY A N 1
ATOM 716 C CA . GLY A 1 91 ? -18.002 0.834 -15.378 1.00 78.44 91 GLY A CA 1
ATOM 717 C C . GLY A 1 91 ? -18.131 -0.620 -14.912 1.00 78.44 91 GLY A C 1
ATOM 718 O O . GLY A 1 91 ? -19.203 -1.225 -14.992 1.00 78.44 91 GLY A O 1
ATOM 719 N N . ILE A 1 92 ? -17.035 -1.181 -14.398 1.00 85.69 92 ILE A N 1
ATOM 720 C CA . ILE A 1 92 ? -17.033 -2.485 -13.729 1.00 85.69 92 ILE A CA 1
ATOM 721 C C . ILE A 1 92 ? -17.474 -2.290 -12.275 1.00 85.69 92 ILE A C 1
ATOM 723 O O . ILE A 1 92 ? -16.967 -1.400 -11.588 1.00 85.69 92 ILE A O 1
ATOM 727 N N . ALA A 1 93 ? -18.413 -3.111 -11.806 1.00 82.44 93 ALA A N 1
ATOM 728 C CA . ALA A 1 93 ? -18.845 -3.112 -10.412 1.00 82.44 93 ALA A CA 1
ATOM 729 C C . ALA A 1 93 ? -17.808 -3.814 -9.523 1.00 82.44 93 ALA A C 1
ATOM 731 O O . ALA A 1 93 ? -17.317 -4.892 -9.865 1.00 82.44 93 ALA A O 1
ATOM 732 N N . ASP A 1 94 ? -17.492 -3.210 -8.377 1.00 84.81 94 ASP A N 1
ATOM 733 C CA . ASP A 1 94 ? -16.685 -3.871 -7.355 1.00 84.81 94 ASP A CA 1
ATOM 734 C C . ASP A 1 94 ? -17.515 -4.951 -6.648 1.00 84.81 94 ASP A C 1
ATOM 736 O O . ASP A 1 94 ? -18.707 -4.786 -6.390 1.00 84.81 94 ASP A O 1
ATOM 740 N N . GLU A 1 95 ? -16.869 -6.064 -6.305 1.00 83.56 95 GLU A N 1
ATOM 741 C CA . GLU A 1 95 ? -17.465 -7.093 -5.441 1.00 83.56 95 GLU A CA 1
ATOM 742 C C . GLU A 1 95 ? -17.438 -6.652 -3.969 1.00 83.56 95 GLU A C 1
ATOM 744 O O . GLU A 1 95 ? -18.202 -7.149 -3.140 1.00 83.56 95 GLU A O 1
ATOM 749 N N . ASN A 1 96 ? -16.551 -5.709 -3.641 1.00 74.94 96 ASN A N 1
ATOM 750 C CA . ASN A 1 96 ? -16.398 -5.169 -2.304 1.00 74.94 96 ASN A CA 1
ATOM 751 C C . ASN A 1 96 ? -17.434 -4.076 -2.000 1.00 74.94 96 ASN A C 1
ATOM 753 O O . ASN A 1 96 ? -17.651 -3.175 -2.805 1.00 74.94 96 ASN A O 1
ATOM 757 N N . LYS A 1 97 ? -18.029 -4.121 -0.804 1.00 70.06 97 LYS A N 1
ATOM 758 C CA . LYS A 1 97 ? -19.022 -3.151 -0.319 1.00 70.06 97 LYS A CA 1
ATOM 759 C C . LYS A 1 97 ? -18.454 -2.348 0.853 1.00 70.06 97 LYS A C 1
ATOM 761 O O . LYS A 1 97 ? -18.833 -2.571 1.999 1.00 70.06 97 LYS A O 1
ATOM 766 N N . GLY A 1 98 ? -17.492 -1.477 0.558 1.00 85.75 98 GLY A N 1
ATOM 767 C CA . GLY A 1 98 ? -16.931 -0.525 1.522 1.00 85.75 98 GLY A CA 1
ATOM 768 C C . GLY A 1 98 ? -17.588 0.855 1.446 1.00 85.75 98 GLY A C 1
ATOM 769 O O . GLY A 1 98 ? -18.477 1.082 0.627 1.00 85.75 98 GLY A O 1
ATOM 770 N N . SER A 1 99 ? -17.141 1.779 2.295 1.00 90.12 99 SER A N 1
ATOM 771 C CA . SER A 1 99 ? -17.638 3.162 2.330 1.00 90.12 99 SER A CA 1
ATOM 772 C C . SER A 1 99 ? -17.103 4.041 1.191 1.00 90.12 99 SER A C 1
ATOM 774 O O . SER A 1 99 ? -17.767 4.993 0.788 1.00 90.12 99 SER A O 1
ATOM 776 N N . ILE A 1 100 ? -15.920 3.724 0.658 1.00 93.00 100 ILE A N 1
ATOM 777 C CA . ILE A 1 100 ? -15.254 4.432 -0.439 1.00 93.00 100 ILE A CA 1
ATOM 778 C C . ILE A 1 100 ? -15.166 3.516 -1.660 1.00 93.00 100 ILE A C 1
ATOM 780 O O . ILE A 1 100 ? -14.617 2.409 -1.591 1.00 93.00 100 ILE A O 1
ATOM 784 N N . CYS A 1 101 ? -15.624 4.018 -2.809 1.00 93.75 101 CYS A N 1
ATOM 785 C CA . CYS A 1 101 ? -15.402 3.368 -4.094 1.00 93.75 101 CYS A CA 1
ATOM 786 C C . CYS A 1 101 ? -14.013 3.728 -4.651 1.00 93.75 101 CYS A C 1
ATOM 788 O O . CYS A 1 101 ? -13.790 4.841 -5.143 1.00 93.75 101 CYS A O 1
ATOM 790 N N . TYR A 1 102 ? -13.068 2.789 -4.583 1.00 95.69 102 TYR A N 1
ATOM 791 C CA . TYR A 1 102 ? -11.696 2.995 -5.051 1.00 95.69 102 TYR A CA 1
ATOM 792 C C . TYR A 1 102 ? -11.513 2.634 -6.527 1.00 95.69 102 TYR A C 1
ATOM 794 O O . TYR A 1 102 ? -12.064 1.654 -7.015 1.00 95.69 102 TYR A O 1
ATOM 802 N N . ALA A 1 103 ? -10.647 3.375 -7.211 1.00 96.38 103 ALA A N 1
ATOM 803 C CA . ALA A 1 103 ? -10.047 2.965 -8.475 1.00 96.38 103 ALA A CA 1
ATOM 804 C C . ALA A 1 103 ? -8.527 2.854 -8.316 1.00 96.38 103 ALA A C 1
ATOM 806 O O . ALA A 1 103 ? -7.888 3.740 -7.746 1.00 96.38 103 ALA A O 1
ATOM 807 N N . TRP A 1 104 ? -7.928 1.784 -8.835 1.00 97.19 104 TRP A N 1
ATOM 808 C CA . TRP A 1 104 ? -6.505 1.495 -8.647 1.00 97.19 104 TRP A CA 1
ATOM 809 C C . TRP A 1 104 ? -5.761 1.515 -9.976 1.00 97.19 104 TRP A C 1
ATOM 811 O O . TRP A 1 104 ? -6.112 0.781 -10.894 1.00 97.19 104 TRP A O 1
ATOM 821 N N . ILE A 1 105 ? -4.699 2.311 -10.077 1.00 96.56 105 ILE A N 1
ATOM 822 C CA . ILE A 1 105 ? -3.829 2.367 -11.257 1.00 96.56 105 ILE A CA 1
ATOM 823 C C . ILE A 1 105 ? -2.434 1.915 -10.842 1.00 96.56 105 ILE A C 1
ATOM 825 O O . ILE A 1 105 ? -1.803 2.536 -9.996 1.00 96.56 105 ILE A O 1
ATOM 829 N N . GLY A 1 106 ? -1.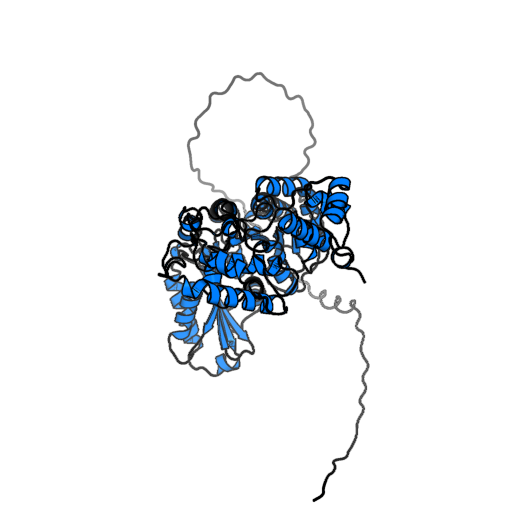928 0.840 -11.432 1.00 93.69 106 GLY A N 1
ATOM 830 C CA . GLY A 1 106 ? -0.613 0.284 -11.133 1.00 93.69 106 GLY A CA 1
ATOM 831 C C . GLY A 1 106 ? 0.341 0.504 -12.292 1.00 93.69 106 GLY A C 1
ATOM 832 O O . GLY A 1 106 ? 0.009 0.139 -13.417 1.00 93.69 106 GLY A O 1
ATOM 833 N N . THR A 1 107 ? 1.534 1.040 -12.026 1.00 90.38 107 THR A N 1
ATOM 834 C CA . THR A 1 107 ? 2.602 1.140 -13.032 1.00 90.38 107 THR A CA 1
ATOM 835 C C . THR A 1 107 ? 3.857 0.363 -12.654 1.00 90.38 107 THR A C 1
ATOM 837 O O . THR A 1 107 ? 4.255 0.266 -11.485 1.00 90.38 107 THR A O 1
ATOM 840 N N . GLY A 1 108 ? 4.484 -0.226 -13.672 1.00 83.94 108 GLY A N 1
ATOM 841 C CA . GLY A 1 108 ? 5.635 -1.105 -13.521 1.00 83.94 108 GLY A CA 1
ATOM 842 C C . GLY A 1 108 ? 5.312 -2.407 -12.781 1.00 83.94 108 GLY A C 1
ATOM 843 O O . GLY A 1 108 ? 4.182 -2.686 -12.377 1.00 83.94 108 GLY A O 1
ATOM 844 N N . GLN A 1 109 ? 6.344 -3.226 -12.576 1.00 83.38 109 GLN A N 1
ATOM 845 C CA . GLN A 1 109 ? 6.193 -4.550 -11.969 1.00 83.38 109 GLN A CA 1
ATOM 846 C C . GLN A 1 109 ? 5.656 -4.494 -10.529 1.00 83.38 109 GLN A C 1
ATOM 848 O O . GLN A 1 109 ? 4.803 -5.295 -10.148 1.00 83.38 109 GLN A O 1
ATOM 853 N N . CYS A 1 110 ? 6.162 -3.561 -9.717 1.00 85.06 110 CYS A N 1
ATOM 854 C CA . CYS A 1 110 ? 5.736 -3.413 -8.327 1.00 85.06 110 CYS A CA 1
ATOM 855 C C . CYS A 1 110 ? 4.284 -2.919 -8.236 1.00 85.06 110 CYS A C 1
ATOM 857 O O . CYS A 1 110 ? 3.459 -3.574 -7.598 1.00 85.06 110 CYS A O 1
ATOM 859 N N . GLY A 1 111 ? 3.956 -1.833 -8.948 1.00 88.19 111 GLY A N 1
ATOM 860 C CA . GLY A 1 111 ? 2.611 -1.262 -8.960 1.00 88.19 111 GLY A CA 1
ATOM 861 C C . GLY A 1 111 ? 1.562 -2.251 -9.456 1.00 88.19 111 GLY A C 1
ATOM 862 O O . GLY A 1 111 ? 0.536 -2.434 -8.807 1.00 88.19 111 GLY A O 1
ATOM 863 N N . GLY A 1 112 ? 1.852 -2.975 -10.542 1.00 89.75 112 GLY A N 1
ATOM 864 C CA . GLY A 1 112 ? 0.951 -4.001 -11.068 1.00 89.75 112 GLY A CA 1
ATOM 865 C C . GLY A 1 112 ? 0.671 -5.138 -10.076 1.00 89.75 112 GLY A C 1
ATOM 866 O O . GLY A 1 112 ? -0.471 -5.572 -9.937 1.00 89.75 112 GLY A O 1
ATOM 867 N N . ARG A 1 113 ? 1.683 -5.599 -9.325 1.00 90.81 113 ARG A N 1
ATOM 868 C CA . ARG A 1 113 ? 1.506 -6.636 -8.288 1.00 90.81 113 ARG A CA 1
ATOM 869 C C . ARG A 1 113 ? 0.687 -6.151 -7.093 1.00 90.81 113 ARG A C 1
ATOM 871 O O . ARG A 1 113 ? -0.053 -6.945 -6.510 1.00 90.81 113 ARG A O 1
ATOM 878 N N . LEU A 1 114 ? 0.833 -4.883 -6.717 1.00 91.38 114 LEU A N 1
ATOM 879 C CA . LEU A 1 114 ? 0.041 -4.298 -5.641 1.00 91.38 114 LEU A CA 1
ATOM 880 C C . LEU A 1 114 ? -1.429 -4.185 -6.062 1.00 91.38 114 LEU A C 1
ATOM 882 O O . LEU A 1 114 ? -2.299 -4.684 -5.357 1.00 91.38 114 LEU A O 1
ATOM 886 N N . VAL A 1 115 ? -1.693 -3.669 -7.265 1.00 93.88 115 VAL A N 1
ATOM 887 C CA . VAL A 1 115 ? -3.045 -3.608 -7.844 1.00 93.88 115 VAL A CA 1
ATOM 888 C C . VAL 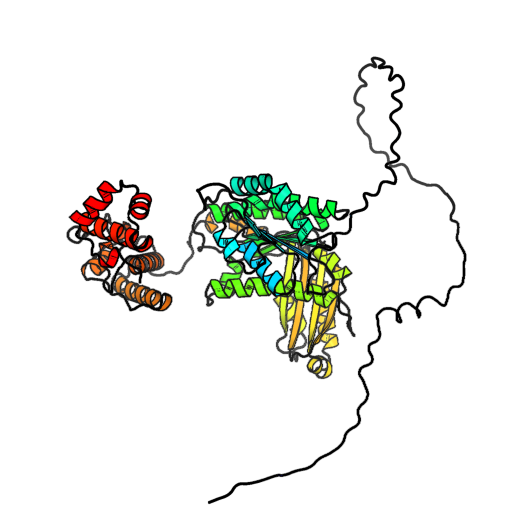A 1 115 ? -3.687 -4.989 -7.962 1.00 93.88 115 VAL A C 1
ATOM 890 O O . VAL A 1 115 ? -4.852 -5.158 -7.615 1.00 93.88 115 VAL A O 1
ATOM 893 N N . LYS A 1 116 ? -2.920 -6.011 -8.353 1.00 93.81 116 LYS A N 1
ATOM 894 C CA . LYS A 1 116 ? -3.397 -7.400 -8.359 1.00 93.81 116 LYS A CA 1
ATOM 895 C C . LYS A 1 116 ? -3.852 -7.870 -6.972 1.00 93.81 116 LYS A C 1
ATOM 897 O O . LYS A 1 116 ? -4.808 -8.627 -6.874 1.00 93.81 116 LYS A O 1
ATOM 902 N N . SER A 1 117 ? -3.201 -7.413 -5.902 1.00 94.25 117 SER A N 1
ATOM 903 C CA . SER A 1 117 ? -3.585 -7.776 -4.530 1.00 94.25 117 SER A CA 1
ATOM 904 C C . SER A 1 117 ? -4.917 -7.139 -4.119 1.00 94.25 117 SER A C 1
ATOM 906 O O . SER A 1 117 ? -5.693 -7.775 -3.417 1.00 94.25 117 SER A O 1
ATOM 908 N N . PHE A 1 118 ? -5.220 -5.930 -4.605 1.00 94.94 118 PHE A N 1
ATOM 909 C CA . PHE A 1 118 ? -6.550 -5.327 -4.466 1.00 94.94 118 PHE A CA 1
ATOM 910 C C . PHE A 1 118 ? -7.602 -6.059 -5.309 1.00 94.94 118 PHE A C 1
ATOM 912 O O . PHE A 1 118 ? -8.697 -6.332 -4.822 1.00 94.94 118 PHE A O 1
ATOM 919 N N . TYR A 1 119 ? -7.254 -6.455 -6.535 1.00 94.69 119 TYR A N 1
ATOM 920 C CA . TYR A 1 119 ? -8.147 -7.234 -7.395 1.00 94.69 119 TYR A CA 1
ATOM 921 C C . TYR A 1 119 ? -8.592 -8.556 -6.759 1.00 94.69 119 TYR A C 1
ATOM 923 O O . TYR A 1 119 ? -9.779 -8.892 -6.780 1.00 94.69 119 TYR A O 1
ATOM 931 N N . ASP A 1 120 ? -7.652 -9.271 -6.136 1.00 92.94 120 ASP A N 1
ATOM 932 C CA . ASP A 1 120 ? -7.925 -10.515 -5.408 1.00 92.94 120 ASP A CA 1
ATOM 933 C C . ASP A 1 120 ? -8.880 -10.315 -4.210 1.00 92.94 120 ASP A C 1
ATOM 935 O O . ASP A 1 120 ? -9.540 -11.266 -3.799 1.00 92.94 120 ASP A O 1
ATOM 939 N N . LEU A 1 121 ? -8.962 -9.102 -3.645 1.00 92.00 121 LEU A N 1
ATOM 940 C CA . LEU A 1 121 ? -9.856 -8.754 -2.529 1.00 92.00 121 LEU A CA 1
ATOM 941 C C . LEU A 1 121 ? -11.252 -8.287 -2.980 1.00 92.00 121 LEU A C 1
ATOM 943 O O . LEU A 1 121 ? -12.089 -7.974 -2.135 1.00 92.00 121 LEU A O 1
ATOM 947 N N . GLY A 1 122 ? -11.512 -8.235 -4.291 1.00 91.50 122 GLY A N 1
ATOM 948 C CA . GLY A 1 122 ? -12.813 -7.854 -4.851 1.00 91.50 122 GLY A CA 1
ATOM 949 C C . GLY A 1 122 ? -12.896 -6.422 -5.390 1.00 91.50 122 GLY A C 1
ATOM 950 O O . GLY A 1 122 ? -13.962 -6.022 -5.856 1.00 91.50 122 GLY A O 1
ATOM 951 N N . TYR A 1 123 ? -11.796 -5.660 -5.385 1.00 94.00 123 TYR A N 1
ATOM 952 C CA . TYR A 1 123 ? -11.723 -4.369 -6.079 1.00 94.00 123 TYR A CA 1
ATOM 953 C C . TYR A 1 123 ? -11.515 -4.609 -7.576 1.00 94.00 123 TYR A C 1
ATOM 955 O O . TYR A 1 123 ? -10.414 -4.923 -8.020 1.00 94.00 123 TYR A O 1
ATOM 963 N N . LYS A 1 124 ? -12.570 -4.496 -8.375 1.00 93.94 124 LYS A N 1
ATOM 964 C CA . LYS A 1 124 ? -12.542 -4.746 -9.817 1.00 93.94 124 LYS A CA 1
ATOM 965 C C . LYS A 1 124 ? -12.221 -3.506 -10.629 1.00 93.94 124 LYS A C 1
ATOM 967 O O . LYS A 1 124 ? -11.756 -3.664 -11.751 1.00 93.94 124 LYS A O 1
ATOM 972 N N . LYS A 1 125 ? -12.378 -2.294 -10.097 1.00 95.06 125 LYS A N 1
ATOM 973 C CA . LYS A 1 125 ? -11.942 -1.048 -10.752 1.00 95.06 125 LYS A CA 1
ATOM 974 C C . LYS A 1 125 ? -10.413 -0.895 -10.704 1.00 95.06 125 LYS A C 1
ATOM 976 O O . LYS A 1 125 ? -9.864 -0.063 -9.983 1.00 95.06 125 LYS A O 1
ATOM 981 N N . VAL A 1 126 ? -9.704 -1.710 -11.485 1.00 95.94 126 VAL A N 1
ATOM 982 C CA . VAL A 1 126 ? -8.234 -1.742 -11.542 1.00 95.94 126 VAL A CA 1
ATOM 983 C C . VAL A 1 126 ? -7.699 -1.510 -12.949 1.00 95.94 126 VAL A C 1
ATOM 985 O O . VAL A 1 126 ? -8.314 -1.940 -13.916 1.00 95.94 126 VAL A O 1
ATOM 988 N N . LEU A 1 127 ? -6.531 -0.881 -13.064 1.00 95.19 127 LEU A N 1
ATOM 989 C CA . LEU A 1 127 ? -5.753 -0.768 -14.295 1.00 95.19 127 LEU A CA 1
ATOM 990 C C . LEU A 1 127 ? -4.284 -1.077 -14.028 1.00 95.19 127 LEU A C 1
ATOM 992 O O . LEU A 1 127 ? -3.701 -0.560 -13.076 1.00 95.19 127 LEU A O 1
ATOM 996 N N . ALA A 1 128 ? -3.661 -1.869 -14.897 1.00 93.25 128 ALA A N 1
ATOM 997 C CA . ALA A 1 128 ? -2.215 -2.063 -14.906 1.00 93.25 128 ALA A CA 1
ATOM 998 C C . ALA A 1 128 ? -1.618 -1.512 -16.198 1.00 93.25 128 ALA A C 1
ATOM 1000 O O . ALA A 1 128 ? -1.934 -1.964 -17.295 1.00 93.25 128 ALA A O 1
ATOM 1001 N N . VAL A 1 129 ? -0.717 -0.553 -16.056 1.00 90.38 129 VAL A N 1
ATOM 1002 C CA . VAL A 1 129 ? -0.099 0.163 -17.163 1.00 90.38 129 VAL A CA 1
ATOM 1003 C C . VAL A 1 129 ? 1.399 -0.112 -17.119 1.00 90.38 129 VAL A C 1
ATOM 1005 O O . VAL A 1 129 ? 2.041 0.057 -16.086 1.00 90.38 129 VAL A O 1
ATOM 1008 N N . ASN A 1 130 ? 1.995 -0.576 -18.214 1.00 86.94 130 ASN A N 1
ATOM 1009 C CA . ASN A 1 130 ? 3.437 -0.815 -18.231 1.00 86.94 130 ASN A CA 1
ATOM 1010 C C . ASN A 1 130 ? 4.041 -0.634 -19.621 1.00 86.94 130 ASN A C 1
ATOM 1012 O O . ASN A 1 130 ? 3.355 -0.719 -20.633 1.00 86.94 130 ASN A O 1
ATOM 1016 N N . THR A 1 131 ? 5.353 -0.422 -19.672 1.00 78.06 131 THR A N 1
ATOM 1017 C CA . THR A 1 131 ? 6.117 -0.341 -20.924 1.00 78.06 131 THR A CA 1
ATOM 1018 C C . THR A 1 131 ? 6.590 -1.713 -21.416 1.00 78.06 131 THR A C 1
ATOM 1020 O O . THR A 1 131 ? 6.876 -1.868 -22.602 1.00 78.06 131 THR A O 1
ATOM 1023 N N . THR A 1 132 ? 6.659 -2.721 -20.535 1.00 71.00 132 THR A N 1
ATOM 1024 C CA . THR A 1 132 ? 7.080 -4.098 -20.843 1.00 71.00 132 THR A CA 1
ATOM 1025 C C . THR A 1 132 ? 5.931 -5.102 -20.713 1.00 71.00 132 THR A C 1
ATOM 1027 O O . THR A 1 132 ? 5.309 -5.225 -19.658 1.00 71.00 132 THR A O 1
ATOM 1030 N N . GLY A 1 133 ? 5.699 -5.888 -21.774 1.00 67.62 133 GLY A N 1
ATOM 1031 C CA . GLY A 1 133 ? 4.642 -6.912 -21.811 1.00 67.62 133 GLY A CA 1
ATOM 1032 C C . GLY A 1 133 ? 4.848 -8.044 -20.802 1.00 67.62 133 GLY A C 1
ATOM 1033 O O . GLY A 1 133 ? 3.916 -8.402 -20.095 1.00 67.62 133 GLY A O 1
ATOM 1034 N N . ARG A 1 134 ? 6.096 -8.509 -20.615 1.00 72.38 134 ARG A N 1
ATOM 1035 C CA . ARG A 1 134 ? 6.430 -9.631 -19.709 1.00 72.38 134 ARG A CA 1
ATOM 1036 C C . ARG A 1 134 ? 5.857 -9.487 -18.295 1.00 72.38 134 ARG A C 1
ATOM 1038 O O . ARG A 1 134 ? 5.395 -10.467 -17.717 1.00 72.38 134 ARG A O 1
ATOM 1045 N N . ASP A 1 135 ? 5.904 -8.285 -17.727 1.00 72.00 135 ASP A N 1
ATOM 1046 C CA . ASP A 1 135 ? 5.375 -8.047 -16.383 1.00 72.00 135 ASP A CA 1
ATOM 1047 C C . ASP A 1 135 ? 3.841 -8.021 -16.380 1.00 72.00 135 ASP A C 1
ATOM 1049 O O . ASP A 1 135 ? 3.238 -8.578 -15.466 1.00 72.00 135 ASP A O 1
ATOM 1053 N N . LEU A 1 136 ? 3.211 -7.433 -17.406 1.00 77.75 136 LEU A N 1
ATOM 1054 C CA . LEU A 1 136 ? 1.750 -7.392 -17.560 1.00 77.75 136 LEU A CA 1
ATOM 1055 C C . LEU A 1 136 ? 1.159 -8.785 -17.790 1.00 77.75 136 LEU A C 1
ATOM 1057 O O . LEU A 1 136 ? 0.120 -9.113 -17.215 1.00 77.75 136 LEU A O 1
ATOM 1061 N N . ASP A 1 137 ? 1.831 -9.620 -18.577 1.00 76.94 137 ASP A N 1
ATOM 1062 C CA . ASP A 1 137 ? 1.396 -10.985 -18.884 1.00 76.94 137 ASP A CA 1
ATOM 1063 C C . ASP A 1 137 ? 1.348 -11.852 -17.622 1.00 76.94 137 ASP A C 1
ATOM 1065 O O . ASP A 1 137 ? 0.447 -12.670 -17.457 1.00 76.94 137 ASP A O 1
ATOM 1069 N N . SER A 1 138 ? 2.265 -11.610 -16.679 1.00 78.69 138 SER A N 1
ATOM 1070 C CA . SER A 1 138 ? 2.323 -12.328 -15.401 1.00 78.69 138 SER A CA 1
ATOM 1071 C C . SER A 1 138 ? 1.229 -11.937 -14.395 1.00 78.69 138 SER A C 1
ATOM 1073 O O . SER A 1 138 ? 1.041 -12.630 -13.392 1.00 78.69 138 SER A O 1
ATOM 1075 N N . LEU A 1 139 ? 0.515 -10.828 -14.623 1.00 84.25 139 LEU A N 1
ATOM 1076 C CA . LEU A 1 139 ? -0.551 -10.367 -13.732 1.00 84.25 139 LEU A CA 1
ATOM 1077 C C . LEU A 1 139 ? -1.861 -11.087 -14.053 1.00 84.25 139 LEU A C 1
ATOM 1079 O O . LEU A 1 139 ? -2.395 -10.968 -15.154 1.00 84.25 139 LEU A O 1
ATOM 1083 N N . ALA A 1 140 ? -2.420 -11.780 -13.066 1.00 87.19 140 ALA A N 1
ATOM 1084 C CA . ALA A 1 140 ? -3.724 -12.433 -13.165 1.00 87.19 140 ALA A CA 1
ATOM 1085 C C . ALA A 1 140 ? -4.884 -11.425 -13.010 1.00 87.19 140 ALA A C 1
ATOM 1087 O O . ALA A 1 140 ? -5.677 -11.524 -12.082 1.00 87.19 140 ALA A O 1
ATOM 1088 N N . ILE A 1 141 ? -4.945 -10.436 -13.904 1.00 89.88 141 ILE A N 1
ATOM 1089 C CA . ILE A 1 141 ? -6.074 -9.508 -14.075 1.00 89.88 141 ILE A CA 1
ATOM 1090 C C . ILE A 1 141 ? -6.552 -9.561 -15.542 1.00 89.88 141 ILE A C 1
ATOM 1092 O O . ILE A 1 141 ? -5.756 -9.941 -16.411 1.00 89.88 141 ILE A O 1
ATOM 1096 N N . PRO A 1 142 ? -7.814 -9.208 -15.846 1.00 90.75 142 PRO A N 1
ATOM 1097 C CA . PRO A 1 142 ? -8.347 -9.193 -17.209 1.00 90.75 142 PRO A CA 1
ATOM 1098 C C . PRO A 1 142 ? -7.502 -8.370 -18.189 1.00 90.75 142 PRO A C 1
ATOM 1100 O O . PRO A 1 142 ? -6.979 -7.312 -17.845 1.00 90.75 142 PRO A O 1
ATOM 1103 N N . GLN A 1 143 ? -7.388 -8.836 -19.437 1.00 88.00 143 GLN A N 1
ATOM 1104 C CA . GLN A 1 143 ? -6.640 -8.116 -20.481 1.00 88.00 143 GLN A CA 1
ATOM 1105 C C . GLN A 1 143 ? -7.258 -6.751 -20.808 1.00 88.00 143 GLN A C 1
ATOM 1107 O O . GLN A 1 143 ? -6.528 -5.808 -21.084 1.00 88.00 143 GLN A O 1
ATOM 1112 N N . SER A 1 144 ? -8.580 -6.613 -20.672 1.00 88.06 144 SER A N 1
ATOM 1113 C CA . SER A 1 144 ? -9.297 -5.336 -20.787 1.00 88.06 144 SER A CA 1
ATOM 1114 C C . SER A 1 144 ? -8.904 -4.300 -19.729 1.00 88.06 144 SER A C 1
ATOM 1116 O O . SER A 1 144 ? -9.335 -3.161 -19.815 1.00 88.06 144 SER A O 1
ATOM 1118 N N . GLN A 1 145 ? -8.104 -4.674 -18.730 1.00 92.25 145 GLN A N 1
ATOM 1119 C CA . GLN A 1 145 ? -7.635 -3.799 -17.653 1.00 92.25 145 GLN A CA 1
ATOM 1120 C C . GLN A 1 145 ? -6.116 -3.595 -17.693 1.00 92.25 145 GLN A C 1
ATOM 1122 O O . GLN A 1 145 ? -5.525 -3.047 -16.760 1.00 92.25 145 GLN A O 1
ATOM 1127 N N . LYS A 1 146 ? -5.461 -4.057 -18.763 1.00 92.44 146 LYS A N 1
ATOM 1128 C CA . LYS A 1 146 ? -4.021 -3.925 -18.974 1.00 92.44 146 LYS A CA 1
ATOM 1129 C C . LYS A 1 146 ? -3.750 -3.007 -20.154 1.00 92.44 146 LYS A C 1
ATOM 1131 O O . LYS A 1 146 ? -4.385 -3.125 -21.195 1.00 92.44 146 LYS A O 1
ATOM 1136 N N . LEU A 1 147 ? -2.746 -2.148 -20.014 1.00 90.12 147 LEU A N 1
ATOM 1137 C CA . LEU A 1 147 ? -2.263 -1.306 -21.100 1.00 90.12 147 LEU A CA 1
ATOM 1138 C C . LEU A 1 147 ? -0.751 -1.444 -21.263 1.00 90.12 147 LEU A C 1
ATOM 1140 O O . LEU A 1 147 ? 0.024 -1.121 -20.358 1.00 90.12 147 LEU A O 1
ATOM 1144 N N . LEU A 1 148 ? -0.340 -1.890 -22.449 1.00 87.19 148 LEU A N 1
ATOM 1145 C CA . LEU A 1 148 ? 1.054 -1.919 -22.871 1.00 87.19 148 LEU A CA 1
ATOM 1146 C C . LEU A 1 148 ? 1.389 -0.637 -23.645 1.00 87.19 148 LEU A C 1
ATOM 1148 O O . LEU A 1 148 ? 0.969 -0.467 -24.784 1.00 87.19 148 LEU A O 1
ATOM 1152 N N . MET A 1 149 ? 2.196 0.234 -23.046 1.00 82.56 149 MET A N 1
ATOM 1153 C CA . MET A 1 149 ? 2.614 1.526 -23.612 1.00 82.56 149 MET A CA 1
ATOM 1154 C C . MET A 1 149 ? 3.885 1.403 -24.470 1.00 82.56 149 MET A C 1
ATOM 1156 O O . MET A 1 149 ? 4.864 2.112 -24.243 1.00 82.56 149 MET A O 1
ATOM 1160 N N . GLY A 1 150 ? 3.946 0.403 -25.350 1.00 63.28 150 GLY A N 1
ATOM 1161 C CA . GLY A 1 150 ? 5.178 -0.037 -26.012 1.00 63.28 150 GLY A CA 1
ATOM 1162 C C . GLY A 1 150 ? 6.055 1.101 -26.561 1.00 63.28 150 GLY A C 1
ATOM 1163 O O . GLY A 1 150 ? 5.620 1.920 -27.355 1.00 63.28 150 GLY A O 1
ATOM 1164 N N . MET A 1 151 ? 7.336 1.101 -26.189 1.00 52.72 151 MET A N 1
ATOM 1165 C CA . MET A 1 151 ? 8.388 1.913 -26.815 1.00 52.72 151 MET A CA 1
ATOM 1166 C C . MET A 1 151 ? 9.504 0.949 -27.223 1.00 52.72 151 MET A C 1
ATOM 1168 O O . MET A 1 151 ? 9.824 0.071 -26.425 1.00 52.72 151 MET A O 1
ATOM 1172 N N . GLY A 1 152 ? 10.062 1.090 -28.430 1.00 47.41 152 GLY A N 1
ATOM 1173 C CA . GLY A 1 152 ? 10.932 0.126 -29.133 1.00 47.41 152 GLY A CA 1
ATOM 1174 C C . GLY A 1 152 ? 12.088 -0.557 -28.366 1.00 47.41 152 GLY A C 1
ATOM 1175 O O . GLY A 1 152 ? 12.366 -0.270 -27.206 1.00 47.41 152 GLY A O 1
ATOM 1176 N N . LYS A 1 153 ? 12.744 -1.486 -29.084 1.00 40.47 153 LYS A N 1
ATOM 1177 C CA . LYS A 1 153 ? 13.647 -2.619 -28.728 1.00 40.47 153 LYS A CA 1
ATOM 1178 C C . LYS A 1 153 ? 14.525 -2.620 -27.452 1.00 40.47 153 LYS A C 1
ATOM 1180 O O . LYS A 1 153 ? 15.017 -3.690 -27.114 1.00 40.47 153 LYS A O 1
ATOM 1185 N N . ASP A 1 154 ? 14.656 -1.544 -26.686 1.00 43.88 154 ASP A N 1
ATOM 1186 C CA . ASP A 1 154 ? 15.484 -1.488 -25.471 1.00 43.88 154 ASP A CA 1
ATOM 1187 C C . ASP A 1 154 ? 14.677 -1.685 -24.182 1.00 43.88 154 ASP A C 1
ATOM 1189 O O . ASP A 1 154 ? 14.605 -0.807 -23.323 1.00 43.88 154 ASP A O 1
ATOM 1193 N N . SER A 1 155 ? 14.020 -2.832 -24.014 1.00 41.75 155 SER A N 1
ATOM 1194 C CA . SER A 1 155 ? 13.335 -3.160 -22.757 1.00 41.75 155 SER A CA 1
ATOM 1195 C C . SER A 1 155 ? 14.351 -3.256 -21.603 1.00 41.75 155 SER A C 1
ATOM 1197 O O . SER A 1 155 ? 15.049 -4.262 -21.495 1.00 41.75 155 SER A O 1
ATOM 1199 N N . GLY A 1 156 ? 14.447 -2.229 -20.749 1.00 49.25 156 GLY A N 1
ATOM 1200 C CA . GLY A 1 156 ? 15.303 -2.260 -19.552 1.00 49.25 156 GLY A CA 1
ATOM 1201 C C . GLY A 1 156 ? 16.105 -0.996 -19.234 1.00 49.25 156 GLY A C 1
ATOM 1202 O O . GLY A 1 156 ? 16.806 -0.992 -18.218 1.00 49.25 156 GLY A O 1
ATOM 1203 N N . SER A 1 157 ? 16.022 0.077 -20.035 1.00 52.75 157 SER A N 1
ATOM 1204 C CA . SER A 1 157 ? 16.691 1.333 -19.667 1.00 52.75 157 SER A CA 1
ATOM 1205 C C . SER A 1 157 ? 16.091 1.895 -18.370 1.00 52.75 157 SER A C 1
ATOM 1207 O O . SER A 1 157 ? 14.872 1.972 -18.199 1.00 52.75 157 SER A O 1
ATOM 1209 N N . ARG A 1 158 ? 16.947 2.277 -17.413 1.00 61.66 158 ARG A N 1
ATOM 1210 C CA . ARG A 1 158 ? 16.531 2.901 -16.138 1.00 61.66 158 ARG A CA 1
ATOM 1211 C C . ARG A 1 158 ? 16.264 4.402 -16.291 1.00 61.66 158 ARG A C 1
ATOM 1213 O O . ARG A 1 158 ? 16.444 5.169 -15.349 1.00 61.66 158 ARG A O 1
ATOM 1220 N N . ASP A 1 159 ? 15.860 4.787 -17.493 1.00 69.12 159 ASP A N 1
ATOM 1221 C CA . ASP A 1 159 ? 15.611 6.157 -17.895 1.00 69.12 159 ASP A CA 1
ATOM 1222 C C . ASP A 1 159 ? 14.171 6.545 -17.544 1.00 69.12 159 ASP A C 1
ATOM 1224 O O . ASP A 1 159 ? 13.208 5.916 -17.993 1.00 69.12 159 ASP A O 1
ATOM 1228 N N . MET A 1 160 ? 14.043 7.567 -16.702 1.00 75.31 160 MET A N 1
ATOM 1229 C CA . MET A 1 160 ? 12.758 8.111 -16.273 1.00 75.31 160 MET A CA 1
ATOM 1230 C C . MET A 1 160 ? 12.074 8.904 -17.394 1.00 75.31 160 MET A C 1
ATOM 1232 O O . MET A 1 160 ? 10.849 8.883 -17.496 1.00 75.31 160 MET A O 1
ATOM 1236 N N . GLU A 1 161 ? 12.833 9.547 -18.282 1.00 75.56 161 GLU A N 1
ATOM 1237 C CA . GLU A 1 161 ? 12.268 10.380 -19.350 1.00 75.56 161 GLU A CA 1
ATOM 1238 C C . GLU A 1 161 ? 11.434 9.540 -20.328 1.00 75.56 161 GLU A C 1
ATOM 1240 O O . GLU A 1 161 ? 10.378 9.955 -20.808 1.00 75.56 161 GLU A O 1
ATOM 1245 N N . ARG A 1 162 ? 11.855 8.293 -20.551 1.00 75.31 162 ARG A N 1
ATOM 1246 C CA . ARG A 1 162 ? 11.105 7.322 -21.348 1.00 75.31 162 ARG A CA 1
ATOM 1247 C C . ARG A 1 162 ? 9.743 6.981 -20.744 1.00 75.31 162 ARG A C 1
ATOM 1249 O O . ARG A 1 162 ? 8.779 6.833 -21.490 1.00 75.31 162 ARG A O 1
ATOM 1256 N N . GLY A 1 163 ? 9.671 6.828 -19.421 1.00 75.75 163 GLY A N 1
ATOM 1257 C CA . GLY A 1 163 ? 8.422 6.542 -18.710 1.00 75.75 163 GLY A CA 1
ATOM 1258 C C . GLY A 1 163 ? 7.402 7.663 -18.880 1.00 75.75 163 GLY A C 1
ATOM 1259 O O . GLY A 1 163 ? 6.257 7.402 -19.246 1.00 75.75 163 GLY A O 1
ATOM 1260 N N . ALA A 1 164 ? 7.853 8.908 -18.702 1.00 79.94 164 ALA A N 1
ATOM 1261 C CA . ALA A 1 164 ? 7.035 10.100 -18.909 1.00 79.94 164 ALA A CA 1
ATOM 1262 C C . ALA A 1 164 ? 6.534 10.201 -20.359 1.00 79.94 164 ALA A C 1
ATOM 1264 O O . ALA A 1 164 ? 5.337 10.356 -20.593 1.00 79.94 164 ALA A O 1
ATOM 1265 N N . LYS A 1 165 ? 7.428 10.027 -21.346 1.00 82.25 165 LYS A N 1
ATOM 1266 C CA . LYS A 1 165 ? 7.065 10.058 -22.774 1.00 82.25 165 LYS A CA 1
ATOM 1267 C C . LYS A 1 165 ? 6.043 8.982 -23.144 1.00 82.25 165 LYS A C 1
ATOM 1269 O O . LYS A 1 165 ? 5.098 9.282 -23.867 1.00 82.25 165 LYS A O 1
ATOM 1274 N N . ALA A 1 166 ? 6.204 7.759 -22.636 1.00 81.75 166 ALA A N 1
ATOM 1275 C CA . ALA A 1 166 ? 5.289 6.654 -22.923 1.00 81.75 166 ALA A CA 1
ATOM 1276 C C . ALA A 1 166 ? 3.867 6.943 -22.413 1.00 81.75 166 ALA A C 1
ATOM 1278 O O . ALA A 1 166 ? 2.903 6.806 -23.163 1.00 81.75 166 ALA A O 1
ATOM 1279 N N . VAL A 1 167 ? 3.733 7.413 -21.168 1.00 84.12 167 VAL A N 1
ATOM 1280 C CA . VAL A 1 167 ? 2.424 7.808 -20.619 1.00 84.12 167 VAL A CA 1
ATOM 1281 C C . VAL A 1 167 ? 1.844 9.004 -21.365 1.00 84.12 167 VAL A C 1
ATOM 1283 O O . VAL A 1 167 ? 0.651 9.017 -21.650 1.00 84.12 167 VAL A O 1
ATOM 1286 N N . GLY A 1 168 ? 2.674 9.987 -21.722 1.00 83.88 168 GLY A N 1
ATOM 1287 C CA . GLY A 1 168 ? 2.240 11.149 -22.495 1.00 83.88 168 GLY A CA 1
ATOM 1288 C C . GLY A 1 168 ? 1.654 10.770 -23.858 1.00 83.88 168 GLY A C 1
ATOM 1289 O O . GLY A 1 168 ? 0.603 11.287 -24.235 1.00 83.88 168 GLY A O 1
ATOM 1290 N N . GLN A 1 169 ? 2.286 9.832 -24.570 1.00 86.81 169 GLN A N 1
ATOM 1291 C CA . GLN A 1 169 ? 1.812 9.330 -25.867 1.00 86.81 169 GLN A CA 1
ATOM 1292 C C . GLN A 1 169 ? 0.514 8.524 -25.745 1.00 86.81 169 GLN A C 1
ATOM 1294 O O . GLN A 1 169 ? -0.385 8.687 -26.564 1.00 86.81 169 GLN A O 1
ATOM 1299 N N . HIS A 1 170 ? 0.387 7.715 -24.691 1.00 88.88 170 HIS A N 1
ATOM 1300 C CA . HIS A 1 170 ? -0.787 6.875 -24.432 1.00 88.88 170 HIS A CA 1
ATOM 1301 C C . HIS A 1 170 ? -1.819 7.529 -23.503 1.00 88.88 170 HIS A C 1
ATOM 1303 O O . HIS A 1 170 ? -2.701 6.861 -22.966 1.00 88.88 170 HIS A O 1
ATOM 1309 N N . ARG A 1 171 ? -1.744 8.850 -23.300 1.00 90.19 171 ARG A N 1
ATOM 1310 C CA . ARG A 1 171 ? -2.602 9.579 -22.356 1.00 90.19 171 ARG A CA 1
ATOM 1311 C C . ARG A 1 171 ? -4.091 9.359 -22.630 1.00 90.19 171 ARG A C 1
ATOM 1313 O O . ARG A 1 171 ? -4.862 9.128 -21.700 1.00 90.19 171 ARG A O 1
ATOM 1320 N N . GLN A 1 172 ? -4.488 9.448 -23.900 1.00 88.75 172 GLN A N 1
ATOM 1321 C CA . GLN A 1 172 ? -5.882 9.256 -24.307 1.00 88.75 172 GLN A CA 1
ATOM 1322 C C . GLN A 1 172 ? -6.325 7.803 -24.138 1.00 88.75 172 GLN A C 1
ATOM 1324 O O . GLN A 1 172 ? -7.436 7.567 -23.672 1.00 88.75 172 GLN A O 1
ATOM 1329 N N . ASP A 1 173 ? -5.441 6.844 -24.416 1.00 90.44 173 ASP A N 1
ATOM 1330 C CA . ASP A 1 173 ? -5.721 5.419 -24.230 1.00 90.44 173 ASP A CA 1
ATOM 1331 C C . ASP A 1 173 ? -5.952 5.094 -22.749 1.00 90.44 173 ASP A C 1
ATOM 1333 O O . ASP A 1 173 ? -6.912 4.407 -22.409 1.00 90.44 173 ASP A O 1
ATOM 1337 N N . ILE A 1 174 ? -5.125 5.646 -21.849 1.00 91.75 174 ILE A N 1
ATOM 1338 C CA . ILE A 1 174 ? -5.279 5.469 -20.396 1.00 91.75 174 ILE A CA 1
ATOM 1339 C C . ILE A 1 174 ? -6.611 6.059 -19.922 1.00 91.75 174 ILE A C 1
ATOM 1341 O O . ILE A 1 174 ? -7.325 5.411 -19.160 1.00 91.75 174 ILE A O 1
ATOM 1345 N N . LEU A 1 175 ? -6.972 7.266 -20.373 1.00 91.19 175 LEU A N 1
ATOM 1346 C CA . LEU A 1 175 ? -8.253 7.891 -20.021 1.00 91.19 175 LEU A CA 1
ATOM 1347 C C . LEU A 1 175 ? -9.445 7.103 -20.563 1.00 91.19 175 LEU A C 1
ATOM 1349 O O . LEU A 1 175 ? -10.434 6.925 -19.855 1.00 91.19 175 LEU A O 1
ATOM 1353 N N . HIS A 1 176 ? -9.360 6.626 -21.803 1.00 90.06 176 HIS A N 1
ATOM 1354 C CA . HIS A 1 176 ? -10.399 5.809 -22.415 1.00 90.06 176 HIS A CA 1
ATOM 1355 C C . HIS A 1 176 ? -10.609 4.506 -21.637 1.00 90.06 176 HIS A C 1
ATOM 1357 O O . HIS A 1 176 ? -11.738 4.167 -21.284 1.00 90.06 176 HIS A O 1
ATOM 1363 N N . LEU A 1 177 ? -9.514 3.829 -21.289 1.00 91.00 177 LEU A N 1
ATOM 1364 C CA . LEU A 1 177 ? -9.544 2.596 -20.514 1.00 91.00 177 LEU A CA 1
ATOM 1365 C C . LEU A 1 177 ? -10.070 2.823 -19.091 1.00 91.00 177 LEU A C 1
ATOM 1367 O O . LEU A 1 177 ? -10.864 2.027 -18.592 1.00 91.00 177 LEU A O 1
ATOM 1371 N N . ALA A 1 178 ? -9.676 3.931 -18.454 1.00 92.81 178 ALA A N 1
ATOM 1372 C CA . ALA A 1 178 ? -10.185 4.343 -17.149 1.00 92.81 178 ALA A CA 1
ATOM 1373 C C . ALA A 1 178 ? -11.693 4.584 -17.184 1.00 92.81 178 ALA A C 1
ATOM 1375 O O . ALA A 1 178 ? -12.391 4.111 -16.299 1.00 92.81 178 ALA A O 1
ATOM 1376 N N . ARG A 1 179 ? -12.220 5.231 -18.225 1.00 90.62 179 ARG A N 1
ATOM 1377 C CA . ARG A 1 179 ? -13.668 5.431 -18.384 1.00 90.62 179 ARG A CA 1
ATOM 1378 C C . ARG A 1 179 ? -14.427 4.114 -18.508 1.00 90.62 179 ARG A C 1
ATOM 1380 O O . ARG A 1 179 ? -15.355 3.874 -17.745 1.00 90.62 179 ARG A O 1
ATOM 1387 N N . GLN A 1 180 ? -13.971 3.226 -19.391 1.00 90.06 180 GLN A N 1
ATOM 1388 C CA . GLN A 1 180 ? -14.594 1.912 -19.580 1.00 90.06 180 GLN A CA 1
ATOM 1389 C C . GLN A 1 180 ? -14.553 1.051 -18.314 1.00 90.06 180 GLN A C 1
ATOM 1391 O O . GLN A 1 180 ? -15.515 0.357 -17.994 1.00 90.06 180 GLN A O 1
ATOM 1396 N N . THR A 1 181 ? -13.431 1.091 -17.597 1.00 92.00 181 THR A N 1
ATOM 1397 C CA . THR A 1 181 ? -13.191 0.216 -16.448 1.00 92.00 181 THR A CA 1
ATOM 1398 C C . THR A 1 181 ? -13.796 0.778 -15.170 1.00 92.00 181 THR A C 1
ATOM 1400 O O . THR A 1 181 ? -14.466 0.068 -14.425 1.00 92.00 181 THR A O 1
ATOM 1403 N N . PHE A 1 182 ? -13.545 2.050 -14.879 1.00 93.56 182 PHE A N 1
ATOM 1404 C CA . PHE A 1 182 ? -13.908 2.660 -13.609 1.00 93.56 182 PHE A CA 1
ATOM 1405 C C . PHE A 1 182 ? -15.315 3.253 -13.625 1.00 93.56 182 PHE A C 1
ATOM 1407 O O . PHE A 1 182 ? -15.986 3.199 -12.598 1.00 93.56 182 PHE A O 1
ATOM 1414 N N . GLY A 1 183 ? -15.790 3.780 -14.756 1.00 90.00 183 GLY A N 1
ATOM 1415 C CA . GLY A 1 183 ? -17.074 4.479 -14.818 1.00 90.00 183 GLY A CA 1
ATOM 1416 C C . GLY A 1 183 ? -17.138 5.718 -13.913 1.00 90.00 183 GLY A C 1
ATOM 1417 O O . GLY A 1 183 ? -16.152 6.158 -13.320 1.00 90.00 183 GLY A O 1
ATOM 1418 N N . THR A 1 184 ? -18.314 6.314 -13.769 1.00 89.31 184 THR A N 1
ATOM 1419 C CA . THR A 1 184 ? -18.468 7.589 -13.045 1.00 89.31 184 THR A CA 1
ATOM 1420 C C . THR A 1 184 ? -18.487 7.428 -11.525 1.00 89.31 184 THR A C 1
ATOM 1422 O O . THR A 1 184 ? -18.184 8.372 -10.795 1.00 89.31 184 THR A O 1
ATOM 1425 N N . GLN A 1 185 ? -18.792 6.223 -11.040 1.00 89.62 185 GLN A N 1
ATOM 1426 C CA . GLN A 1 185 ? -18.817 5.886 -9.619 1.00 89.62 185 GLN A CA 1
ATOM 1427 C C . GLN A 1 185 ? -17.406 5.564 -9.123 1.00 89.62 185 GLN A C 1
ATOM 1429 O O . GLN A 1 185 ? -17.004 4.406 -9.038 1.00 89.62 185 GLN A O 1
ATOM 1434 N N . VAL A 1 186 ? -16.638 6.610 -8.827 1.00 93.44 186 VAL A N 1
ATOM 1435 C CA . VAL A 1 186 ? -15.342 6.516 -8.149 1.00 93.44 186 VAL A CA 1
ATOM 1436 C C . VAL A 1 186 ? -15.245 7.644 -7.141 1.00 93.44 186 VAL A C 1
ATOM 1438 O O . VAL A 1 186 ? -15.460 8.808 -7.479 1.00 93.44 186 VAL A O 1
ATOM 1441 N N . ASP A 1 187 ? -14.870 7.322 -5.912 1.00 93.50 187 ASP A N 1
ATOM 1442 C CA . ASP A 1 187 ? -14.634 8.304 -4.860 1.00 93.50 187 ASP A CA 1
ATOM 1443 C C . ASP A 1 187 ? -13.172 8.639 -4.701 1.00 93.50 187 ASP A C 1
ATOM 1445 O O . ASP A 1 187 ? -12.858 9.781 -4.378 1.00 93.50 187 ASP A O 1
ATOM 1449 N N . HIS A 1 188 ? -12.276 7.690 -4.946 1.00 95.75 188 HIS A N 1
ATOM 1450 C CA . HIS A 1 188 ? -10.856 7.922 -4.759 1.00 95.75 188 HIS A CA 1
ATOM 1451 C C . HIS A 1 188 ? -10.012 7.079 -5.709 1.00 95.75 188 HIS A C 1
ATOM 1453 O O . HIS A 1 188 ? -10.265 5.892 -5.894 1.00 95.75 188 HIS A O 1
ATOM 1459 N N . ILE A 1 189 ? -8.982 7.683 -6.293 1.00 97.44 189 ILE A N 1
ATOM 1460 C CA . ILE A 1 189 ? -8.069 7.025 -7.226 1.00 97.44 189 ILE A CA 1
ATOM 1461 C C . ILE A 1 189 ? -6.722 6.857 -6.535 1.00 97.44 189 ILE A C 1
ATOM 1463 O O . ILE A 1 189 ? -6.183 7.813 -5.983 1.00 97.44 189 ILE A O 1
ATOM 1467 N N . MET A 1 190 ? -6.167 5.652 -6.566 1.00 97.50 190 MET A N 1
ATOM 1468 C CA . MET A 1 190 ? -4.868 5.341 -5.978 1.00 97.50 190 MET A CA 1
ATOM 1469 C C . MET A 1 190 ? -3.889 4.910 -7.065 1.00 97.50 190 MET A C 1
ATOM 1471 O O . MET A 1 190 ? -4.117 3.923 -7.768 1.00 97.50 190 MET A O 1
ATOM 1475 N N . VAL A 1 191 ? -2.775 5.632 -7.183 1.00 96.88 191 VAL A N 1
ATOM 1476 C CA . VAL A 1 191 ? -1.701 5.310 -8.128 1.00 96.88 191 VAL A CA 1
ATOM 1477 C C . VAL A 1 191 ? -0.583 4.563 -7.403 1.00 96.88 191 VAL A C 1
ATOM 1479 O O . VAL A 1 191 ? 0.013 5.072 -6.460 1.00 96.88 191 VAL A O 1
ATOM 1482 N N . CYS A 1 192 ? -0.293 3.340 -7.832 1.00 95.06 192 CYS A N 1
ATOM 1483 C CA . CYS A 1 192 ? 0.647 2.425 -7.195 1.00 95.06 192 CYS A CA 1
ATOM 1484 C C . CYS A 1 192 ? 1.899 2.243 -8.056 1.00 95.06 192 CYS A C 1
ATOM 1486 O O . CYS A 1 192 ? 1.795 1.887 -9.234 1.00 95.06 192 CYS A O 1
ATOM 1488 N N . PHE A 1 193 ? 3.088 2.410 -7.475 1.00 92.31 193 PHE A N 1
ATOM 1489 C CA . PHE A 1 193 ? 4.347 2.178 -8.185 1.00 92.31 193 PHE A CA 1
ATOM 1490 C C . PHE A 1 193 ? 5.516 1.860 -7.243 1.00 92.31 193 PHE A C 1
ATOM 1492 O O . PHE A 1 193 ? 5.456 2.067 -6.031 1.00 92.31 193 PHE A O 1
ATOM 1499 N N . GLY A 1 194 ? 6.606 1.357 -7.827 1.00 88.88 194 GLY A N 1
ATOM 1500 C CA . GLY A 1 194 ? 7.869 1.167 -7.118 1.00 88.88 194 GLY A CA 1
ATOM 1501 C C . GLY A 1 194 ? 8.878 2.254 -7.463 1.00 88.88 194 GLY A C 1
ATOM 1502 O O . GLY A 1 194 ? 9.238 2.404 -8.634 1.00 88.88 194 GLY A O 1
ATOM 1503 N N . ALA A 1 195 ? 9.359 2.968 -6.448 1.00 83.19 195 ALA A N 1
ATOM 1504 C CA . ALA A 1 195 ? 10.386 3.985 -6.587 1.00 83.19 195 ALA A CA 1
ATOM 1505 C C . ALA A 1 195 ? 11.730 3.353 -6.971 1.00 83.19 195 ALA A C 1
ATOM 1507 O O . ALA A 1 195 ? 12.158 2.334 -6.426 1.00 83.19 195 ALA A O 1
ATOM 1508 N N . GLY A 1 196 ? 12.394 3.967 -7.946 1.00 72.12 196 GLY A N 1
ATOM 1509 C CA . GLY A 1 196 ? 13.709 3.559 -8.429 1.00 72.12 196 GLY A CA 1
ATOM 1510 C C . GLY A 1 196 ? 13.696 2.706 -9.702 1.00 72.12 196 GLY A C 1
ATOM 1511 O O . GLY A 1 196 ? 14.734 2.566 -10.350 1.00 72.12 196 GLY A O 1
ATOM 1512 N N . GLY A 1 197 ? 12.538 2.201 -10.142 1.00 69.62 197 GLY A N 1
ATOM 1513 C CA . GLY A 1 197 ? 12.390 1.700 -11.514 1.00 69.62 197 GLY A CA 1
ATOM 1514 C C . GLY A 1 197 ? 12.574 2.833 -12.534 1.00 69.62 197 GLY A C 1
ATOM 1515 O O . GLY A 1 197 ? 12.236 3.972 -12.234 1.00 69.62 197 GLY A O 1
ATOM 1516 N N . GLY A 1 198 ? 13.085 2.554 -13.737 1.00 67.94 198 GLY A N 1
ATOM 1517 C CA . GLY A 1 198 ? 13.229 3.581 -14.783 1.00 67.94 198 GLY A CA 1
ATOM 1518 C C . GLY A 1 198 ? 11.881 4.084 -15.286 1.00 67.94 198 GLY A C 1
ATOM 1519 O O . GLY A 1 198 ? 11.414 5.149 -14.897 1.00 67.94 198 GLY A O 1
ATOM 1520 N N . ALA A 1 199 ? 11.224 3.257 -16.102 1.00 66.12 199 ALA A N 1
ATOM 1521 C CA . ALA A 1 199 ? 9.955 3.614 -16.724 1.00 66.12 199 ALA A CA 1
ATOM 1522 C C . ALA A 1 199 ? 8.848 3.909 -15.695 1.00 66.12 199 ALA A C 1
ATOM 1524 O O . ALA A 1 199 ? 8.211 4.947 -15.797 1.00 66.12 199 ALA A O 1
ATOM 1525 N N . GLY A 1 200 ? 8.671 3.052 -14.678 1.00 68.94 200 GLY A N 1
ATOM 1526 C CA . GLY A 1 200 ? 7.610 3.203 -13.670 1.00 68.94 200 GLY A CA 1
ATOM 1527 C C . GLY A 1 200 ? 7.712 4.490 -12.844 1.00 68.94 200 GLY A C 1
ATOM 1528 O O . GLY A 1 200 ? 6.716 5.196 -12.695 1.00 68.94 200 GLY A O 1
ATOM 1529 N N . SER A 1 201 ? 8.911 4.840 -12.360 1.00 77.38 201 SER A N 1
ATOM 1530 C CA . SER A 1 201 ? 9.095 6.081 -11.590 1.00 77.38 201 SER A CA 1
ATOM 1531 C C . SER A 1 201 ? 9.010 7.320 -12.479 1.00 77.38 201 SER A C 1
ATOM 1533 O O . SER A 1 201 ? 8.500 8.339 -12.045 1.00 77.38 201 SER A O 1
ATOM 1535 N N . GLY A 1 202 ? 9.458 7.236 -13.736 1.00 78.06 202 GLY A N 1
ATOM 1536 C CA . GLY A 1 202 ? 9.345 8.344 -14.685 1.00 78.06 202 GLY A CA 1
ATOM 1537 C C . GLY A 1 202 ? 7.915 8.653 -15.133 1.00 78.06 202 GLY A C 1
ATOM 1538 O O . GLY A 1 202 ? 7.600 9.788 -15.464 1.00 78.06 202 GLY A O 1
ATOM 1539 N N . SER A 1 203 ? 7.032 7.653 -15.121 1.00 81.69 203 SER A N 1
ATOM 1540 C CA . SER A 1 203 ? 5.623 7.798 -15.503 1.00 81.69 203 SER A CA 1
ATOM 1541 C C . SER A 1 203 ? 4.713 8.420 -14.436 1.00 81.69 203 SER A C 1
ATOM 1543 O O . SER A 1 203 ? 3.563 8.730 -14.742 1.00 81.69 203 SER A O 1
ATOM 1545 N N . ILE A 1 204 ? 5.163 8.555 -13.184 1.00 90.31 204 ILE A N 1
ATOM 1546 C CA . ILE A 1 204 ? 4.247 8.772 -12.053 1.00 90.31 204 ILE A CA 1
ATOM 1547 C C . ILE A 1 204 ? 3.547 10.134 -12.077 1.00 90.31 204 ILE A C 1
ATOM 1549 O O . ILE A 1 204 ? 2.334 10.188 -11.902 1.00 90.31 204 ILE A O 1
ATOM 1553 N N . VAL A 1 205 ? 4.280 11.217 -12.345 1.00 90.12 205 VAL A N 1
ATOM 1554 C CA . VAL A 1 205 ? 3.736 12.587 -12.350 1.00 90.12 205 VAL A CA 1
ATOM 1555 C C . VAL A 1 205 ? 2.659 12.730 -13.426 1.00 90.12 205 VAL A C 1
ATOM 1557 O O . VAL A 1 205 ? 1.570 13.239 -13.170 1.00 90.12 205 VAL A O 1
ATOM 1560 N N . GLU A 1 206 ? 2.926 12.178 -14.608 1.00 89.94 206 GLU A N 1
ATOM 1561 C CA . GLU A 1 206 ? 1.980 12.137 -15.723 1.00 89.94 206 GLU A CA 1
ATOM 1562 C C . GLU A 1 206 ? 0.745 11.281 -15.410 1.00 89.94 206 GLU A C 1
ATOM 1564 O O . GLU A 1 206 ? -0.380 11.688 -15.695 1.00 89.94 206 GLU A O 1
ATOM 1569 N N . LEU A 1 207 ? 0.914 10.121 -14.764 1.00 92.81 207 LEU A N 1
ATOM 1570 C CA . LEU A 1 207 ? -0.220 9.295 -14.332 1.00 92.81 207 LEU A CA 1
ATOM 1571 C C . LEU A 1 207 ? -1.076 9.988 -13.268 1.00 92.81 207 LEU A C 1
ATOM 1573 O O . LEU A 1 207 ? -2.299 9.851 -13.295 1.00 92.81 207 LEU A O 1
ATOM 1577 N N . ILE A 1 208 ? -0.463 10.749 -12.358 1.00 95.19 208 ILE A N 1
ATOM 1578 C CA . ILE A 1 208 ? -1.185 11.560 -11.371 1.00 95.19 208 ILE A CA 1
ATOM 1579 C C . ILE A 1 208 ? -1.991 12.656 -12.076 1.00 95.19 208 ILE A C 1
ATOM 1581 O O . ILE A 1 208 ? -3.161 12.842 -11.743 1.00 95.19 208 ILE A O 1
ATOM 1585 N N . ASP A 1 209 ? -1.425 13.356 -13.068 1.00 93.94 209 ASP A N 1
ATOM 1586 C CA . ASP A 1 209 ? -2.182 14.349 -13.846 1.00 93.94 209 ASP A CA 1
ATOM 1587 C C . ASP A 1 209 ? -3.355 13.700 -14.595 1.00 93.94 209 ASP A C 1
ATOM 1589 O O . ASP A 1 209 ? -4.476 14.213 -14.568 1.00 93.94 209 ASP A O 1
ATOM 1593 N N . ILE A 1 210 ? -3.144 12.525 -15.193 1.00 93.81 210 ILE A N 1
ATOM 1594 C CA . ILE A 1 210 ? -4.208 11.753 -15.849 1.00 93.81 210 ILE A CA 1
ATOM 1595 C C . ILE A 1 210 ? -5.309 11.368 -14.859 1.00 93.81 210 ILE A C 1
ATOM 1597 O O . ILE A 1 210 ? -6.487 11.586 -15.145 1.00 93.81 210 ILE A O 1
ATOM 1601 N N . ALA A 1 211 ? -4.951 10.855 -13.681 1.00 96.06 211 ALA A N 1
ATOM 1602 C CA . ALA A 1 211 ? -5.907 10.522 -12.631 1.00 96.06 211 ALA A CA 1
ATOM 1603 C C . ALA A 1 211 ? -6.682 11.763 -12.159 1.00 96.06 211 ALA A C 1
ATOM 1605 O O . ALA A 1 211 ? -7.901 11.709 -12.002 1.00 96.06 211 ALA A O 1
ATOM 1606 N N . LYS A 1 212 ? -6.018 12.918 -12.016 1.00 95.88 212 LYS A N 1
ATOM 1607 C CA . LYS A 1 212 ? -6.677 14.190 -11.683 1.00 95.88 212 LYS A CA 1
ATOM 1608 C C . LYS A 1 212 ? -7.634 14.638 -12.786 1.00 95.88 212 LYS A C 1
ATOM 1610 O O . LYS A 1 212 ? -8.736 15.088 -12.487 1.00 95.88 212 LYS A O 1
ATOM 1615 N N . ARG A 1 213 ? -7.255 14.510 -14.062 1.00 94.31 213 ARG A N 1
ATOM 1616 C CA . ARG A 1 213 ? -8.147 14.791 -15.203 1.00 94.31 213 ARG A CA 1
ATOM 1617 C C . ARG A 1 213 ? -9.361 13.873 -15.200 1.00 94.31 213 ARG A C 1
ATOM 1619 O O . ARG A 1 213 ? -10.469 14.358 -15.401 1.00 94.31 213 ARG A O 1
ATOM 1626 N N . TYR A 1 214 ? -9.162 12.589 -14.917 1.00 94.44 214 TYR A N 1
ATOM 1627 C CA . TYR A 1 214 ? -10.251 11.633 -14.762 1.00 94.44 214 TYR A CA 1
ATOM 1628 C C . TYR A 1 214 ? -11.190 12.022 -13.612 1.00 94.44 214 TYR A C 1
ATOM 1630 O O . TYR A 1 214 ? -12.402 12.080 -13.796 1.00 94.44 214 TYR A O 1
ATOM 1638 N N . ALA A 1 215 ? -10.641 12.390 -12.451 1.00 93.81 215 ALA A N 1
ATOM 1639 C CA . ALA A 1 215 ? -11.423 12.865 -11.313 1.00 93.81 215 ALA A CA 1
ATOM 1640 C C . ALA A 1 215 ? -12.246 14.127 -11.650 1.00 93.81 215 ALA A C 1
ATOM 1642 O O . ALA A 1 215 ? -13.407 14.219 -11.255 1.00 93.81 215 ALA A O 1
ATOM 1643 N N . ARG A 1 216 ? -11.689 15.077 -12.423 1.00 93.62 216 ARG A N 1
ATOM 1644 C CA . ARG A 1 216 ? -12.452 16.234 -12.944 1.00 93.62 216 ARG A CA 1
ATOM 1645 C C . ARG A 1 216 ? -13.584 15.792 -13.864 1.00 93.62 216 ARG A C 1
ATOM 1647 O O . ARG A 1 216 ? -14.689 16.305 -13.748 1.00 93.62 216 ARG A O 1
ATOM 1654 N N . TYR A 1 217 ? -13.302 14.848 -14.760 1.00 90.88 217 TYR A N 1
ATOM 1655 C CA . TYR A 1 217 ? -14.273 14.330 -15.720 1.00 90.88 217 TYR A CA 1
ATOM 1656 C C . TYR A 1 217 ? -15.499 13.713 -15.031 1.00 90.88 217 TYR A C 1
ATOM 1658 O O . TYR A 1 217 ? -16.623 13.979 -15.445 1.00 90.88 217 TYR A O 1
ATOM 1666 N N . ILE A 1 218 ? -15.302 12.971 -13.937 1.00 91.88 218 ILE A N 1
ATOM 1667 C CA . ILE A 1 218 ? -16.400 12.399 -13.137 1.00 91.88 218 ILE A CA 1
ATOM 1668 C C . ILE A 1 218 ? -16.998 13.390 -12.112 1.00 91.88 218 ILE A C 1
ATOM 1670 O O . ILE A 1 218 ? -17.733 12.986 -11.215 1.00 91.88 218 ILE A O 1
ATOM 1674 N N . GLY A 1 219 ? -16.677 14.687 -12.208 1.00 89.19 219 GLY A N 1
ATOM 1675 C CA . GLY A 1 219 ? -17.316 15.748 -11.421 1.00 89.19 219 GLY A CA 1
ATOM 1676 C C . GLY A 1 219 ? -16.718 16.022 -10.035 1.00 89.19 219 GLY A C 1
ATOM 1677 O O . GLY A 1 219 ? -17.351 16.692 -9.217 1.00 89.19 219 GLY A O 1
ATOM 1678 N N . LYS A 1 220 ? -15.502 15.549 -9.717 1.00 91.44 220 LYS A N 1
ATOM 1679 C CA . LYS A 1 220 ? -14.865 15.874 -8.427 1.00 91.44 220 LYS A CA 1
ATOM 1680 C C . LYS A 1 220 ? -14.343 17.317 -8.424 1.00 91.44 220 LYS A C 1
ATOM 1682 O O . LYS A 1 220 ? -13.406 17.650 -9.147 1.00 91.44 220 LYS A O 1
ATOM 1687 N N . LYS A 1 221 ? -14.906 18.157 -7.543 1.00 85.94 221 LYS A N 1
ATOM 1688 C CA . LYS A 1 221 ? -14.572 19.592 -7.406 1.00 85.94 221 LYS A CA 1
ATOM 1689 C C . LYS A 1 221 ? -13.097 19.861 -7.078 1.00 85.94 221 LYS A C 1
ATOM 1691 O O . LYS A 1 221 ? -12.531 20.822 -7.584 1.00 85.94 221 LYS A O 1
ATOM 1696 N N . ASN A 1 222 ? -12.470 19.020 -6.249 1.00 91.06 222 ASN A N 1
ATOM 1697 C CA . ASN A 1 222 ? -11.053 19.142 -5.886 1.00 91.06 222 ASN A CA 1
ATOM 1698 C C . ASN A 1 222 ? -10.282 17.840 -6.182 1.00 91.06 222 ASN A C 1
ATOM 1700 O O . ASN A 1 222 ? -10.072 17.040 -5.273 1.00 91.06 222 ASN A O 1
ATOM 1704 N N . PRO A 1 223 ? -9.844 17.613 -7.432 1.00 92.31 223 PRO A N 1
ATOM 1705 C CA . PRO A 1 223 ? -9.185 16.375 -7.860 1.00 92.31 223 PRO A CA 1
ATOM 1706 C C . PRO A 1 223 ? -7.984 15.965 -7.007 1.00 92.31 223 PRO A C 1
ATOM 1708 O O . PRO A 1 223 ? -7.759 14.778 -6.801 1.00 92.31 223 PRO A O 1
ATOM 1711 N N . SER A 1 224 ? -7.234 16.934 -6.481 1.00 93.00 224 SER A N 1
ATOM 1712 C CA . SER A 1 224 ? -6.061 16.696 -5.632 1.00 93.00 224 SER A CA 1
ATOM 1713 C C . SER A 1 224 ? -6.402 15.952 -4.337 1.00 93.00 224 SER A C 1
ATOM 1715 O O . SER A 1 224 ? -5.593 15.187 -3.826 1.00 93.00 224 SER A O 1
ATOM 1717 N N . LYS A 1 225 ? -7.634 16.117 -3.838 1.00 93.56 225 LYS A N 1
ATOM 1718 C CA . LYS A 1 225 ? -8.181 15.403 -2.673 1.00 93.56 225 LYS A CA 1
ATOM 1719 C C . LYS A 1 225 ? -8.817 14.055 -3.020 1.00 93.56 225 LYS A C 1
ATOM 1721 O O . LYS A 1 225 ? -9.453 13.447 -2.173 1.00 93.56 225 LYS A O 1
ATOM 1726 N N . HIS A 1 226 ? -8.739 13.634 -4.275 1.00 95.50 226 HIS A N 1
ATOM 1727 C CA . HIS A 1 226 ? -9.332 12.390 -4.764 1.00 95.50 226 HIS A CA 1
ATOM 1728 C C . HIS A 1 226 ? -8.300 11.499 -5.468 1.00 95.50 226 HIS A C 1
ATOM 1730 O O . HIS A 1 226 ? -8.670 10.480 -6.050 1.00 95.50 226 HIS A O 1
ATOM 1736 N N . VAL A 1 227 ? -7.023 11.889 -5.446 1.00 97.12 227 VAL A N 1
ATOM 1737 C CA . VAL A 1 227 ? -5.920 11.166 -6.079 1.00 97.12 227 VAL A CA 1
ATOM 1738 C C . VAL A 1 227 ? -4.800 11.002 -5.062 1.00 97.12 227 VAL A C 1
ATOM 1740 O O . VAL A 1 227 ? -4.142 11.973 -4.687 1.00 97.12 227 VAL A O 1
ATOM 1743 N N . GLY A 1 228 ? -4.579 9.758 -4.654 1.00 96.81 228 GLY A N 1
ATOM 1744 C CA . GLY A 1 228 ? -3.520 9.354 -3.740 1.00 96.81 228 GLY A CA 1
ATOM 1745 C C . GLY A 1 228 ? -2.482 8.477 -4.420 1.00 96.81 228 GLY A C 1
ATOM 1746 O O . GLY A 1 228 ? -2.664 8.002 -5.545 1.00 96.81 228 GLY A O 1
ATOM 1747 N N . VAL A 1 229 ? -1.373 8.252 -3.726 1.00 96.56 229 VAL A N 1
ATOM 1748 C CA . VAL A 1 229 ? -0.219 7.530 -4.261 1.00 96.56 229 VAL A CA 1
ATOM 1749 C C . VAL A 1 229 ? 0.288 6.519 -3.243 1.00 96.56 229 VAL A C 1
ATOM 1751 O O . VAL A 1 229 ? 0.486 6.855 -2.079 1.00 96.56 229 VAL A O 1
ATOM 1754 N N . ILE A 1 230 ? 0.546 5.288 -3.689 1.00 95.19 230 ILE A N 1
ATOM 1755 C CA . ILE A 1 230 ? 1.297 4.284 -2.931 1.00 95.19 230 ILE A CA 1
ATOM 1756 C C . ILE A 1 230 ? 2.637 4.062 -3.624 1.00 95.19 230 ILE A C 1
ATOM 1758 O O . ILE A 1 230 ? 2.707 3.558 -4.748 1.00 95.19 230 ILE A O 1
ATOM 1762 N N . MET A 1 231 ? 3.704 4.430 -2.926 1.00 92.75 231 MET A N 1
ATOM 1763 C CA . MET A 1 231 ? 5.081 4.314 -3.373 1.00 92.75 231 MET A CA 1
ATOM 1764 C C . MET A 1 231 ? 5.815 3.279 -2.525 1.00 92.75 231 MET A C 1
ATOM 1766 O O . MET A 1 231 ? 5.806 3.359 -1.299 1.00 92.75 231 MET A O 1
ATOM 1770 N N . THR A 1 232 ? 6.521 2.344 -3.160 1.00 90.38 232 THR A N 1
ATOM 1771 C CA . THR A 1 232 ? 7.472 1.472 -2.449 1.00 90.38 232 THR A CA 1
ATOM 1772 C C . THR A 1 232 ? 8.907 1.951 -2.651 1.00 90.38 232 THR A C 1
ATOM 1774 O O . THR A 1 232 ? 9.349 2.051 -3.796 1.00 90.38 232 THR A O 1
ATOM 1777 N N . LEU A 1 233 ? 9.659 2.177 -1.578 1.00 87.75 233 LEU A N 1
ATOM 1778 C CA . LEU A 1 233 ? 11.090 2.486 -1.624 1.00 87.75 233 LEU A CA 1
ATOM 1779 C C . LEU A 1 233 ? 11.924 1.209 -1.822 1.00 87.75 233 LEU A C 1
ATOM 1781 O O . LEU A 1 233 ? 11.502 0.136 -1.392 1.00 87.75 233 LEU A O 1
ATOM 1785 N N . PRO A 1 234 ? 13.093 1.271 -2.482 1.00 81.44 234 PRO A N 1
ATOM 1786 C CA . PRO A 1 234 ? 13.980 0.117 -2.627 1.00 81.44 234 PRO A CA 1
ATOM 1787 C C . PRO A 1 234 ? 14.644 -0.275 -1.292 1.00 81.44 234 PRO A C 1
ATOM 1789 O O . PRO A 1 234 ? 14.747 0.536 -0.379 1.00 81.44 234 PRO A O 1
ATOM 1792 N N . ALA A 1 235 ? 15.105 -1.528 -1.191 1.00 74.06 235 ALA A N 1
ATOM 1793 C CA . ALA A 1 235 ? 15.908 -2.001 -0.059 1.00 74.06 235 ALA A CA 1
ATOM 1794 C C . ALA A 1 235 ? 17.408 -1.746 -0.286 1.00 74.06 235 ALA A C 1
ATOM 1796 O O . ALA A 1 235 ? 17.896 -1.880 -1.417 1.00 74.06 235 ALA A O 1
ATOM 1797 N N . SER A 1 236 ? 18.140 -1.468 0.790 1.00 64.00 236 SER A N 1
ATOM 1798 C CA . SER A 1 236 ? 19.584 -1.227 0.789 1.00 64.00 236 SER A CA 1
ATOM 1799 C C . SER A 1 236 ? 20.327 -2.503 0.362 1.00 64.00 236 SER A C 1
ATOM 1801 O O . SER A 1 236 ? 19.901 -3.625 0.642 1.00 64.00 236 SER A O 1
ATOM 1803 N N . GLY A 1 237 ? 21.398 -2.374 -0.428 1.00 53.81 237 GLY A N 1
ATOM 1804 C CA . GLY A 1 237 ? 22.259 -3.510 -0.808 1.00 53.81 237 GLY A CA 1
ATOM 1805 C C . GLY A 1 237 ? 21.660 -4.579 -1.751 1.00 53.81 237 GLY A C 1
ATOM 1806 O O . GLY A 1 237 ? 22.366 -5.528 -2.116 1.00 53.81 237 GLY A O 1
ATOM 1807 N N . LYS A 1 238 ? 20.394 -4.451 -2.186 1.00 51.16 238 LYS A N 1
ATOM 1808 C CA . LYS A 1 238 ? 19.745 -5.290 -3.231 1.00 51.16 238 LYS A CA 1
ATOM 1809 C C . LYS A 1 238 ? 19.649 -4.596 -4.591 1.00 51.16 238 LYS A C 1
ATOM 1811 O O . LYS A 1 238 ? 18.987 -5.071 -5.515 1.00 51.16 238 LYS A O 1
ATOM 1816 N N . VAL A 1 239 ? 20.303 -3.452 -4.718 1.00 53.41 239 VAL A N 1
ATOM 1817 C CA . VAL A 1 239 ? 20.097 -2.554 -5.838 1.00 53.41 239 VAL A CA 1
ATOM 1818 C C . VAL A 1 239 ? 21.081 -2.866 -6.962 1.00 53.41 239 VAL A C 1
ATOM 1820 O O . VAL A 1 239 ? 22.276 -2.623 -6.853 1.00 53.41 239 VAL A O 1
ATOM 1823 N N . GLY A 1 240 ? 20.584 -3.398 -8.080 1.00 52.91 240 GLY A N 1
ATOM 1824 C CA . GLY A 1 240 ? 21.432 -3.804 -9.208 1.00 52.91 240 GLY A CA 1
ATOM 1825 C C . GLY A 1 240 ? 22.080 -2.658 -10.004 1.00 52.91 240 GLY A C 1
ATOM 1826 O O . GLY A 1 240 ? 22.697 -2.933 -11.022 1.00 52.91 240 GLY A O 1
ATOM 1827 N N . SER A 1 241 ? 21.861 -1.381 -9.655 1.00 65.75 241 SER A N 1
ATOM 1828 C CA . SER A 1 241 ? 22.638 -0.235 -10.180 1.00 65.75 241 SER A CA 1
ATOM 1829 C C . SER A 1 241 ? 22.400 1.040 -9.358 1.00 65.75 241 SER A C 1
ATOM 1831 O O . SER A 1 241 ? 21.298 1.220 -8.830 1.00 65.75 241 SER A O 1
ATOM 1833 N N . PRO A 1 242 ? 23.382 1.957 -9.318 1.00 66.38 242 PRO A N 1
ATOM 1834 C CA . PRO A 1 242 ? 23.330 3.183 -8.518 1.00 66.38 242 PRO A CA 1
ATOM 1835 C C . PRO A 1 242 ? 22.265 4.189 -8.984 1.00 66.38 242 PRO A C 1
ATOM 1837 O O . PRO A 1 242 ? 22.002 5.168 -8.299 1.00 66.38 242 PRO A O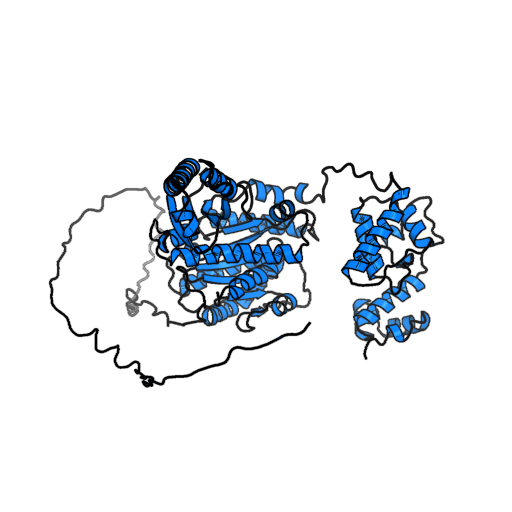 1
ATOM 1840 N N . LEU A 1 243 ? 21.612 3.969 -10.130 1.00 72.00 243 LEU A N 1
ATOM 1841 C CA . LEU A 1 243 ? 20.542 4.852 -10.606 1.00 72.00 243 LEU A CA 1
ATOM 1842 C C . LEU A 1 243 ? 19.227 4.667 -9.840 1.00 72.00 243 LEU A C 1
ATOM 1844 O O . LEU A 1 243 ? 18.429 5.592 -9.772 1.00 72.00 243 LEU A O 1
ATOM 1848 N N . VAL A 1 244 ? 18.978 3.490 -9.263 1.00 75.81 244 VAL A N 1
ATOM 1849 C CA . VAL A 1 244 ? 17.695 3.185 -8.603 1.00 75.81 244 VAL A CA 1
ATOM 1850 C C . VAL A 1 244 ? 17.497 4.013 -7.330 1.00 75.81 244 VAL A C 1
ATOM 1852 O O . VAL A 1 244 ? 16.423 4.594 -7.211 1.00 75.81 244 VAL A O 1
ATOM 1855 N N . PRO A 1 245 ? 18.475 4.151 -6.410 1.00 76.38 245 PRO A N 1
ATOM 1856 C CA . PRO A 1 245 ? 18.291 4.973 -5.217 1.00 76.38 245 PRO A CA 1
ATOM 1857 C C . PRO A 1 245 ? 18.215 6.456 -5.574 1.00 76.38 245 PRO A C 1
ATOM 1859 O O . PRO A 1 245 ? 17.358 7.157 -5.056 1.00 76.38 245 PRO A O 1
ATOM 1862 N N . LYS A 1 246 ? 19.013 6.913 -6.552 1.00 78.94 246 LYS A N 1
ATOM 1863 C CA . LYS A 1 246 ? 18.952 8.288 -7.070 1.00 78.94 246 LYS A CA 1
ATOM 1864 C C . LYS A 1 246 ? 17.574 8.625 -7.651 1.00 78.94 246 LYS A C 1
ATOM 1866 O O . LYS A 1 246 ? 16.999 9.658 -7.321 1.00 78.94 246 LYS A O 1
ATOM 1871 N N . ASN A 1 247 ? 17.026 7.741 -8.486 1.00 82.44 247 ASN A N 1
ATOM 1872 C CA . ASN A 1 247 ? 15.681 7.892 -9.042 1.00 82.44 247 ASN A CA 1
ATOM 1873 C C . ASN A 1 247 ? 14.614 7.828 -7.939 1.00 82.44 247 ASN A C 1
ATOM 1875 O O . ASN A 1 247 ? 13.669 8.611 -7.962 1.00 82.44 247 ASN A O 1
ATOM 1879 N N . ALA A 1 248 ? 14.770 6.917 -6.973 1.00 85.75 248 ALA A N 1
ATOM 1880 C CA . ALA A 1 248 ? 13.849 6.783 -5.853 1.00 85.75 248 ALA A CA 1
ATOM 1881 C C . ALA A 1 248 ? 13.835 8.038 -4.974 1.00 85.75 248 ALA A C 1
ATOM 1883 O O . ALA A 1 248 ? 12.758 8.540 -4.687 1.00 85.75 248 ALA A O 1
ATOM 1884 N N . SER A 1 249 ? 15.003 8.576 -4.614 1.00 85.56 249 SER A N 1
ATOM 1885 C CA . SER A 1 249 ? 15.139 9.810 -3.835 1.00 85.56 249 SER A CA 1
ATOM 1886 C C . SER A 1 249 ? 14.516 11.003 -4.564 1.00 85.56 249 SER A C 1
ATOM 1888 O O . SER A 1 249 ? 13.698 11.711 -3.983 1.00 85.56 249 SER A O 1
ATOM 1890 N N . LYS A 1 250 ? 14.808 11.176 -5.864 1.00 86.44 250 LYS A N 1
ATOM 1891 C CA . LYS A 1 250 ? 14.216 12.252 -6.675 1.00 86.44 250 LYS A CA 1
ATOM 1892 C C . LYS A 1 250 ? 12.686 12.209 -6.641 1.00 86.44 250 LYS A C 1
ATOM 1894 O O . LYS A 1 250 ? 12.052 13.207 -6.319 1.00 86.44 250 LYS A O 1
ATOM 1899 N N . VAL A 1 251 ? 12.111 11.054 -6.971 1.00 89.06 251 VAL A N 1
ATOM 1900 C CA . VAL A 1 251 ? 10.655 10.888 -7.080 1.00 89.06 251 VAL A CA 1
ATOM 1901 C C . VAL A 1 251 ? 9.989 10.957 -5.708 1.00 89.06 251 VAL A C 1
ATOM 1903 O O . VAL A 1 251 ? 8.914 11.532 -5.581 1.00 89.06 251 VAL A O 1
ATOM 1906 N N . ALA A 1 252 ? 10.625 10.410 -4.672 1.00 90.19 252 ALA A N 1
ATOM 1907 C CA . ALA A 1 252 ? 10.102 10.484 -3.318 1.00 90.19 252 ALA A CA 1
ATOM 1908 C C . ALA A 1 252 ? 10.038 11.933 -2.820 1.00 90.19 252 ALA A C 1
ATOM 1910 O O . ALA A 1 252 ? 8.996 12.337 -2.322 1.00 90.19 252 ALA A O 1
ATOM 1911 N N . ASN A 1 253 ? 11.090 12.730 -3.038 1.00 89.62 253 ASN A N 1
ATOM 1912 C CA . ASN A 1 253 ? 11.098 14.151 -2.682 1.00 89.62 253 ASN A CA 1
ATOM 1913 C C . ASN A 1 253 ? 10.017 14.943 -3.431 1.00 89.62 253 ASN A C 1
ATOM 1915 O O . ASN A 1 253 ? 9.309 15.741 -2.821 1.00 89.62 253 ASN A O 1
ATOM 1919 N N . GLU A 1 254 ? 9.858 14.699 -4.733 1.00 91.12 254 GLU A N 1
ATOM 1920 C CA . GLU A 1 254 ? 8.832 15.352 -5.554 1.00 91.12 254 GLU A CA 1
ATOM 1921 C C . GLU A 1 254 ? 7.414 15.024 -5.057 1.00 91.12 254 GLU A C 1
ATOM 1923 O O . GLU A 1 254 ? 6.617 15.925 -4.798 1.00 91.12 254 GLU A O 1
ATOM 1928 N N . LEU A 1 255 ? 7.110 13.743 -4.819 1.00 93.62 255 LEU A N 1
ATOM 1929 C CA . LEU A 1 255 ? 5.802 13.328 -4.305 1.00 93.62 255 LEU A CA 1
ATOM 1930 C C . LEU A 1 255 ? 5.543 13.817 -2.880 1.00 93.62 255 LEU A C 1
ATOM 1932 O O . LEU A 1 255 ? 4.413 14.179 -2.557 1.00 93.62 255 LEU A O 1
ATOM 1936 N N . SER A 1 256 ? 6.571 13.853 -2.037 1.00 92.00 256 SER A N 1
ATOM 1937 C CA . SER A 1 256 ? 6.493 14.407 -0.686 1.00 92.00 256 SER A CA 1
ATOM 1938 C C . SER A 1 256 ? 6.129 15.889 -0.695 1.00 92.00 256 SER A C 1
ATOM 1940 O O . SER A 1 256 ? 5.250 16.307 0.058 1.00 92.00 256 SER A O 1
ATOM 1942 N N . GLN A 1 257 ? 6.726 16.676 -1.594 1.00 91.62 257 GLN A N 1
ATOM 1943 C CA . GLN A 1 257 ? 6.361 18.083 -1.780 1.00 91.62 257 GLN A CA 1
ATOM 1944 C C . GLN A 1 257 ? 4.914 18.227 -2.264 1.00 91.62 257 GLN A C 1
ATOM 1946 O O . GLN A 1 257 ? 4.158 19.008 -1.689 1.00 91.62 257 GLN A O 1
ATOM 1951 N N . MET A 1 258 ? 4.495 17.426 -3.251 1.00 93.81 258 MET A N 1
ATOM 1952 C CA . MET A 1 258 ? 3.108 17.419 -3.736 1.00 93.81 258 MET A CA 1
ATOM 1953 C C . MET A 1 258 ? 2.106 17.061 -2.628 1.00 93.81 258 MET A C 1
ATOM 1955 O O . MET A 1 258 ? 1.040 17.670 -2.532 1.00 93.81 258 MET A O 1
ATOM 1959 N N . ALA A 1 259 ? 2.426 16.082 -1.778 1.00 93.00 259 ALA A N 1
ATOM 1960 C CA . ALA A 1 259 ? 1.564 15.667 -0.674 1.00 93.00 259 ALA A CA 1
ATOM 1961 C C . ALA A 1 259 ? 1.428 16.769 0.385 1.00 93.00 259 ALA A C 1
ATOM 1963 O O . ALA A 1 259 ? 0.310 17.093 0.795 1.00 93.00 259 ALA A O 1
ATOM 1964 N N . ASN A 1 260 ? 2.544 17.395 0.769 1.00 90.19 260 ASN A N 1
ATOM 1965 C CA . ASN A 1 260 ? 2.566 18.494 1.737 1.00 90.19 260 ASN A CA 1
ATOM 1966 C C . ASN A 1 260 ? 1.830 19.737 1.206 1.00 90.19 260 ASN A C 1
ATOM 1968 O O . ASN A 1 260 ? 1.081 20.373 1.946 1.00 90.19 260 ASN A O 1
ATOM 1972 N N . ALA A 1 261 ? 1.954 20.031 -0.093 1.00 91.12 261 ALA A N 1
ATOM 1973 C CA . ALA A 1 261 ? 1.202 21.090 -0.772 1.00 91.12 261 ALA A CA 1
ATOM 1974 C C . ALA A 1 261 ? -0.297 20.762 -0.952 1.00 91.12 261 ALA A C 1
ATOM 1976 O O . ALA A 1 261 ? -1.080 21.614 -1.371 1.00 91.12 261 ALA A O 1
ATOM 1977 N N . GLY A 1 262 ? -0.726 19.533 -0.639 1.00 91.25 262 GLY A N 1
ATOM 1978 C CA . GLY A 1 262 ? -2.106 19.084 -0.820 1.00 91.25 262 GLY A CA 1
ATOM 1979 C C . GLY A 1 262 ? -2.507 18.866 -2.276 1.00 91.25 262 GLY A C 1
ATOM 1980 O O . GLY A 1 262 ? -3.698 18.855 -2.589 1.00 91.25 262 GLY A O 1
ATOM 1981 N N . GLU A 1 263 ? -1.530 18.682 -3.161 1.00 93.50 263 GLU A N 1
ATOM 1982 C CA . GLU A 1 263 ? -1.749 18.338 -4.560 1.00 93.50 263 GLU A CA 1
ATOM 1983 C C . GLU A 1 263 ? -2.098 16.862 -4.761 1.00 93.50 263 GLU A C 1
ATOM 1985 O O . GLU A 1 263 ? -2.687 16.519 -5.784 1.00 93.50 263 GLU A O 1
ATOM 1990 N N . ILE A 1 264 ? -1.744 15.995 -3.818 1.00 95.44 264 ILE A N 1
ATOM 1991 C CA . ILE A 1 264 ? -2.174 14.594 -3.758 1.00 95.44 264 ILE A CA 1
ATOM 1992 C C . ILE A 1 264 ? -2.570 14.252 -2.326 1.00 95.44 264 ILE A C 1
ATOM 1994 O O . ILE A 1 264 ? -2.067 14.847 -1.370 1.00 95.44 264 ILE A O 1
ATOM 1998 N N . SER A 1 265 ? -3.468 13.289 -2.169 1.00 94.25 265 SER A N 1
ATOM 1999 C CA . SER A 1 265 ? -3.932 12.848 -0.861 1.00 94.25 265 SER A CA 1
ATOM 2000 C C . SER A 1 265 ? -4.510 11.437 -0.968 1.00 94.25 265 SER A C 1
ATOM 2002 O O . SER A 1 265 ? -5.349 11.226 -1.837 1.00 94.25 265 SER A O 1
ATOM 2004 N N . PRO A 1 266 ? -4.062 10.467 -0.155 1.00 94.94 266 PRO A N 1
ATOM 2005 C CA . PRO A 1 266 ? -2.861 10.501 0.680 1.00 94.94 266 PRO A CA 1
ATOM 2006 C C . PRO A 1 266 ? -1.604 10.073 -0.105 1.00 94.94 266 PRO A C 1
ATOM 2008 O O . PRO A 1 266 ? -1.706 9.416 -1.145 1.00 94.94 266 PRO A O 1
ATOM 2011 N N . LEU A 1 267 ? -0.411 10.376 0.417 1.00 94.88 267 LEU A N 1
ATOM 2012 C CA . LEU A 1 267 ? 0.837 9.714 0.013 1.00 94.88 267 LEU A CA 1
ATOM 2013 C C . LEU A 1 267 ? 1.170 8.585 0.994 1.00 94.88 267 LEU A C 1
ATOM 2015 O O . LEU A 1 267 ? 1.205 8.788 2.199 1.00 94.88 267 LEU A O 1
ATOM 2019 N N . ILE A 1 268 ? 1.452 7.389 0.495 1.00 93.44 268 ILE A N 1
ATOM 2020 C CA . ILE A 1 268 ? 1.820 6.236 1.317 1.00 93.44 268 ILE A CA 1
ATOM 2021 C C . ILE A 1 268 ? 3.187 5.736 0.878 1.00 93.44 268 ILE A C 1
ATOM 2023 O O . ILE A 1 268 ? 3.391 5.428 -0.296 1.00 93.44 268 ILE A O 1
ATOM 2027 N N . ILE A 1 269 ? 4.110 5.623 1.832 1.00 91.62 269 ILE A N 1
ATOM 2028 C CA . ILE A 1 269 ? 5.494 5.218 1.581 1.00 91.62 269 ILE A CA 1
ATOM 2029 C C . ILE A 1 269 ? 5.770 3.885 2.273 1.00 91.62 269 ILE A C 1
ATOM 2031 O O . ILE A 1 269 ? 5.871 3.809 3.497 1.00 91.62 269 ILE A O 1
ATOM 2035 N N . VAL A 1 270 ? 5.912 2.828 1.479 1.00 90.00 270 VAL A N 1
ATOM 2036 C CA . VAL A 1 270 ? 6.270 1.481 1.938 1.00 90.00 270 VAL A CA 1
ATOM 2037 C C . VAL A 1 270 ? 7.783 1.317 1.846 1.00 90.00 270 VAL A C 1
ATOM 2039 O O . VAL A 1 270 ? 8.351 1.405 0.758 1.00 90.00 270 VAL A O 1
ATOM 2042 N N . ASP A 1 271 ? 8.452 1.071 2.969 1.00 87.50 271 ASP A N 1
ATOM 2043 C CA . ASP A 1 271 ? 9.913 0.993 3.017 1.00 87.50 271 ASP A CA 1
ATOM 2044 C C . ASP A 1 271 ? 10.402 -0.457 2.997 1.00 87.50 271 ASP A C 1
ATOM 2046 O O . ASP A 1 271 ? 10.417 -1.155 4.014 1.00 87.50 271 ASP A O 1
ATOM 2050 N N . ASN A 1 272 ? 10.832 -0.918 1.821 1.00 84.56 272 ASN A N 1
ATOM 2051 C CA . ASN A 1 272 ? 11.307 -2.289 1.653 1.00 84.56 272 ASN A CA 1
ATOM 2052 C C . ASN A 1 272 ? 12.578 -2.586 2.460 1.00 84.56 272 ASN A C 1
ATOM 2054 O O . ASN A 1 272 ? 12.837 -3.757 2.758 1.00 84.56 272 ASN A O 1
ATOM 2058 N N . ASP A 1 273 ? 13.374 -1.570 2.802 1.00 80.69 273 ASP A N 1
ATOM 2059 C CA . ASP A 1 273 ? 14.562 -1.767 3.624 1.00 80.69 273 ASP A CA 1
ATOM 2060 C C . ASP A 1 273 ? 14.179 -2.064 5.072 1.00 80.69 273 ASP A C 1
ATOM 2062 O O . ASP A 1 273 ? 14.564 -3.100 5.617 1.00 80.69 273 ASP A O 1
ATOM 2066 N N . LYS A 1 274 ? 13.310 -1.224 5.650 1.00 81.69 274 LYS A N 1
ATOM 2067 C CA . LYS A 1 274 ? 12.718 -1.447 6.977 1.00 81.69 274 LYS A CA 1
ATOM 2068 C C . LYS A 1 274 ? 12.050 -2.819 7.053 1.00 81.69 274 LYS A C 1
ATOM 2070 O O . LYS A 1 274 ? 12.305 -3.579 7.983 1.00 81.69 274 LYS A O 1
ATOM 2075 N N . ILE A 1 275 ? 11.255 -3.177 6.044 1.00 81.25 275 ILE A N 1
ATOM 2076 C CA . ILE A 1 275 ? 10.593 -4.487 5.962 1.00 81.25 275 ILE A CA 1
ATOM 2077 C C . ILE A 1 275 ? 11.610 -5.630 5.926 1.00 81.25 275 ILE A C 1
ATOM 2079 O O . ILE A 1 275 ? 11.450 -6.612 6.647 1.00 81.25 275 ILE A O 1
ATOM 2083 N N . SER A 1 276 ? 12.673 -5.509 5.129 1.00 78.25 276 SER A N 1
ATOM 2084 C CA . SER A 1 276 ? 13.710 -6.546 5.066 1.00 78.25 276 SER A CA 1
ATOM 2085 C C . SER A 1 276 ? 14.416 -6.730 6.416 1.00 78.25 276 SER A C 1
ATOM 2087 O O . SER A 1 276 ? 14.701 -7.865 6.790 1.00 78.25 276 SER A O 1
ATOM 2089 N N . ARG A 1 277 ? 14.649 -5.642 7.167 1.00 79.19 277 ARG A N 1
ATOM 2090 C CA . ARG A 1 277 ? 15.240 -5.682 8.518 1.00 79.19 277 ARG A CA 1
ATOM 2091 C C . ARG A 1 277 ? 14.290 -6.272 9.567 1.00 79.19 277 ARG A C 1
ATOM 2093 O O . ARG A 1 277 ? 14.750 -6.950 10.476 1.00 79.19 277 ARG A O 1
ATOM 2100 N N . MET A 1 278 ? 12.979 -6.055 9.434 1.00 75.56 278 MET A N 1
ATOM 2101 C CA . MET A 1 278 ? 11.972 -6.645 10.331 1.00 75.56 278 MET A CA 1
ATOM 2102 C C . MET A 1 278 ? 11.797 -8.158 10.128 1.00 75.56 278 MET A C 1
ATOM 2104 O O . MET A 1 278 ? 11.414 -8.853 11.065 1.00 75.56 278 MET A O 1
ATOM 2108 N N . TYR A 1 279 ? 12.088 -8.676 8.927 1.00 75.88 279 TYR A N 1
ATOM 2109 C CA . TYR A 1 279 ? 11.901 -10.090 8.570 1.00 75.88 279 TYR A CA 1
ATOM 2110 C C . TYR A 1 279 ? 13.162 -10.718 7.936 1.00 75.88 279 TYR A C 1
ATOM 2112 O O . TYR A 1 279 ? 13.105 -11.191 6.796 1.00 75.88 279 TYR A O 1
ATOM 2120 N N . PRO A 1 280 ? 14.304 -10.784 8.653 1.00 68.75 280 PRO A N 1
ATOM 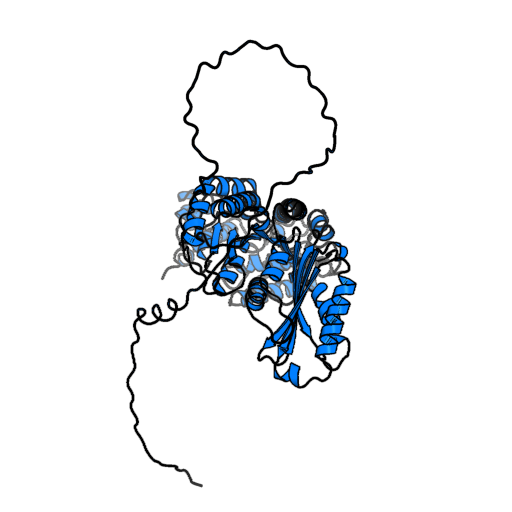2121 C CA . PRO A 1 280 ? 15.593 -11.190 8.080 1.00 68.75 280 PRO A CA 1
ATOM 2122 C C . PRO A 1 280 ? 15.636 -12.655 7.603 1.00 68.75 280 PRO A C 1
ATOM 2124 O O . PRO A 1 280 ? 16.460 -13.001 6.760 1.00 68.75 280 PRO A O 1
ATOM 2127 N N . GLY A 1 281 ? 14.739 -13.516 8.103 1.00 64.19 281 GLY A N 1
ATOM 2128 C CA . GLY A 1 281 ? 14.690 -14.949 7.781 1.00 64.19 281 GLY A CA 1
ATOM 2129 C C . GLY A 1 281 ? 13.759 -15.353 6.629 1.00 64.19 281 GLY A C 1
ATOM 2130 O O . GLY A 1 281 ? 13.730 -16.528 6.268 1.00 64.19 281 GLY A O 1
ATOM 2131 N N . MET A 1 282 ? 12.981 -14.432 6.045 1.00 66.12 282 MET A N 1
ATOM 2132 C CA . MET A 1 282 ? 12.053 -14.772 4.955 1.00 66.12 282 MET A CA 1
ATOM 2133 C C . MET A 1 282 ? 12.687 -14.604 3.572 1.00 66.12 282 MET A C 1
ATOM 2135 O O . MET A 1 282 ? 13.349 -13.610 3.270 1.00 66.12 282 MET A O 1
ATOM 2139 N N . THR A 1 283 ? 12.415 -15.552 2.671 1.00 64.94 283 THR A N 1
ATOM 2140 C CA . THR A 1 283 ? 12.802 -15.414 1.262 1.00 64.94 283 THR A CA 1
ATOM 2141 C C . THR A 1 283 ? 12.016 -14.278 0.594 1.00 64.94 283 THR A C 1
ATOM 2143 O O . THR A 1 283 ? 10.848 -14.027 0.894 1.00 64.94 283 THR A O 1
ATOM 2146 N N . ALA A 1 284 ? 12.659 -13.563 -0.337 1.00 68.00 284 ALA A N 1
ATOM 2147 C CA . ALA A 1 284 ? 12.134 -12.299 -0.863 1.00 68.00 284 ALA A CA 1
ATOM 2148 C C . ALA A 1 284 ? 10.749 -12.430 -1.526 1.00 68.00 284 ALA A C 1
ATOM 2150 O O . ALA A 1 284 ? 9.890 -11.575 -1.342 1.00 68.00 284 ALA A O 1
ATOM 2151 N N . ARG A 1 285 ? 10.499 -13.497 -2.294 1.00 70.38 285 ARG A N 1
ATOM 2152 C CA . ARG A 1 285 ? 9.241 -13.660 -3.042 1.00 70.38 285 ARG A CA 1
ATOM 2153 C C . ARG A 1 285 ? 8.001 -13.832 -2.143 1.00 70.38 285 ARG A C 1
ATOM 2155 O O . ARG A 1 285 ? 7.059 -13.064 -2.341 1.00 70.38 285 ARG A O 1
ATOM 2162 N N . PRO A 1 286 ? 7.950 -14.788 -1.192 1.00 73.69 286 PRO A N 1
ATOM 2163 C CA . PRO A 1 286 ? 6.808 -14.907 -0.285 1.00 73.69 286 PRO A CA 1
ATOM 2164 C C . PRO A 1 286 ? 6.670 -13.691 0.634 1.00 73.69 286 PRO A C 1
ATOM 2166 O O . PRO A 1 286 ? 5.542 -13.277 0.891 1.00 73.69 286 PRO A O 1
ATOM 2169 N N . LEU A 1 287 ? 7.783 -13.069 1.045 1.00 78.06 287 LEU A N 1
ATOM 2170 C CA . LEU A 1 287 ? 7.754 -11.832 1.826 1.00 78.06 287 LEU A CA 1
ATOM 2171 C C . LEU A 1 287 ? 6.992 -10.724 1.085 1.00 78.06 287 LEU A C 1
ATOM 2173 O O . LEU A 1 287 ? 6.013 -10.206 1.610 1.00 78.06 287 LEU A O 1
ATOM 2177 N N . TRP A 1 288 ? 7.361 -10.407 -0.162 1.00 82.38 288 TRP A N 1
ATOM 2178 C CA . TRP A 1 288 ? 6.690 -9.340 -0.920 1.00 82.38 288 TRP A CA 1
ATOM 2179 C C . TRP A 1 288 ? 5.225 -9.640 -1.227 1.00 82.38 288 TRP A C 1
ATOM 2181 O O . TRP A 1 288 ? 4.396 -8.733 -1.230 1.00 82.38 288 TRP A O 1
ATOM 2191 N N . LEU A 1 289 ? 4.887 -10.911 -1.459 1.00 81.06 289 LEU A N 1
ATOM 2192 C CA . LEU A 1 289 ? 3.496 -11.310 -1.653 1.00 81.06 289 LEU A CA 1
ATOM 2193 C C . LEU A 1 289 ? 2.674 -11.099 -0.372 1.00 81.06 289 LEU A C 1
ATOM 2195 O O . LEU A 1 289 ? 1.544 -10.624 -0.447 1.00 81.06 289 LEU A O 1
ATOM 2199 N N . SER A 1 290 ? 3.254 -11.421 0.787 1.00 83.94 290 SER A N 1
ATOM 2200 C CA . SER A 1 290 ? 2.641 -11.192 2.098 1.00 83.94 290 SER A CA 1
ATOM 2201 C C . SER A 1 290 ? 2.455 -9.698 2.375 1.00 83.94 290 SER A C 1
ATOM 2203 O O . SER A 1 290 ? 1.361 -9.268 2.718 1.00 83.94 290 SER A O 1
ATOM 2205 N N . ILE A 1 291 ? 3.479 -8.879 2.120 1.00 85.44 291 ILE A N 1
ATOM 2206 C CA . ILE A 1 291 ? 3.428 -7.425 2.335 1.00 85.44 291 ILE A CA 1
ATOM 2207 C C . ILE A 1 291 ? 2.362 -6.757 1.468 1.00 85.44 291 ILE A C 1
ATOM 2209 O O . ILE A 1 291 ? 1.570 -5.972 1.986 1.00 85.44 291 ILE A O 1
ATOM 2213 N N . ASN A 1 292 ? 2.289 -7.091 0.176 1.00 89.44 292 ASN A N 1
ATOM 2214 C CA . ASN A 1 292 ? 1.259 -6.533 -0.703 1.00 89.44 292 ASN A CA 1
ATOM 2215 C C . ASN A 1 292 ? -0.152 -6.897 -0.221 1.00 89.44 292 ASN A C 1
ATOM 2217 O O . ASN A 1 292 ? -1.044 -6.050 -0.243 1.00 89.44 292 ASN A O 1
ATOM 2221 N N . LYS A 1 293 ? -0.344 -8.135 0.257 1.00 88.75 293 LYS A N 1
ATOM 2222 C CA . LYS A 1 293 ? -1.605 -8.566 0.873 1.00 88.75 293 LYS A CA 1
ATOM 2223 C C . LYS A 1 293 ? -1.904 -7.807 2.161 1.00 88.75 293 LYS A C 1
ATOM 2225 O O . LYS A 1 293 ? -3.053 -7.449 2.371 1.00 88.75 293 LYS A O 1
ATOM 2230 N N . THR A 1 294 ? -0.905 -7.529 2.996 1.00 89.75 294 THR A N 1
ATOM 2231 C CA . THR A 1 294 ? -1.096 -6.740 4.220 1.00 89.75 294 THR A CA 1
ATOM 2232 C C . THR A 1 294 ? -1.503 -5.306 3.901 1.00 89.75 294 THR A C 1
ATOM 2234 O O . THR A 1 294 ? -2.466 -4.815 4.480 1.00 89.75 294 THR A O 1
ATOM 2237 N N . VAL A 1 295 ? -0.830 -4.644 2.952 1.00 91.19 295 VAL A N 1
ATOM 2238 C CA . VAL A 1 295 ? -1.192 -3.282 2.522 1.00 91.19 295 VAL A CA 1
ATOM 2239 C C . VAL A 1 295 ? -2.621 -3.259 1.981 1.00 91.19 295 VAL A C 1
ATOM 2241 O O . VAL A 1 295 ? -3.436 -2.466 2.447 1.00 91.19 295 VAL A O 1
ATOM 2244 N N . ALA A 1 296 ? -2.952 -4.161 1.053 1.00 93.25 296 ALA A N 1
ATOM 2245 C CA . ALA A 1 296 ? -4.291 -4.223 0.476 1.00 93.25 296 ALA A CA 1
ATOM 2246 C C . ALA A 1 296 ? -5.364 -4.596 1.515 1.00 93.25 296 ALA A C 1
ATOM 2248 O O . ALA A 1 296 ? -6.450 -4.022 1.522 1.00 93.25 296 ALA A O 1
ATOM 2249 N N . GLY A 1 297 ? -5.037 -5.502 2.438 1.00 93.12 297 GLY A N 1
ATOM 2250 C CA . GLY A 1 297 ? -5.915 -5.934 3.521 1.00 93.12 297 GLY A CA 1
ATOM 2251 C C . GLY A 1 297 ? -6.191 -4.851 4.565 1.00 93.12 297 GLY A C 1
ATOM 2252 O O . GLY A 1 297 ? -7.294 -4.808 5.094 1.00 93.12 297 GLY A O 1
ATOM 2253 N N . LEU A 1 298 ? -5.239 -3.954 4.849 1.00 93.75 298 LEU A N 1
ATOM 2254 C CA . LEU A 1 298 ? -5.475 -2.812 5.745 1.00 93.75 298 LEU A CA 1
ATOM 2255 C C . LEU A 1 298 ? -6.473 -1.825 5.130 1.00 93.75 298 LEU A C 1
ATOM 2257 O O . LEU A 1 298 ? -7.422 -1.423 5.797 1.00 93.75 298 LEU A O 1
ATOM 2261 N N . PHE A 1 299 ? -6.310 -1.496 3.847 1.00 94.62 299 PHE A N 1
ATOM 2262 C CA . PHE A 1 299 ? -7.292 -0.697 3.110 1.00 94.62 299 PHE A CA 1
ATOM 2263 C C . PHE A 1 299 ? -8.669 -1.362 3.091 1.00 94.62 299 PHE A C 1
ATOM 2265 O O . PHE A 1 299 ? -9.665 -0.716 3.398 1.00 94.62 299 PHE A O 1
ATOM 2272 N N . ASP A 1 300 ? -8.723 -2.656 2.771 1.00 94.62 300 ASP A N 1
ATOM 2273 C CA . ASP A 1 300 ? -9.965 -3.429 2.781 1.00 94.62 300 ASP A CA 1
ATOM 2274 C C . ASP A 1 300 ? -10.650 -3.420 4.149 1.00 94.62 300 ASP A C 1
ATOM 2276 O O . ASP A 1 300 ? -11.854 -3.187 4.233 1.00 94.62 300 ASP A O 1
ATOM 2280 N N . PHE A 1 301 ? -9.877 -3.595 5.221 1.00 94.81 301 PHE A N 1
ATOM 2281 C CA . PHE A 1 301 ? -10.377 -3.537 6.586 1.00 94.81 301 PHE A CA 1
ATOM 2282 C C . PHE A 1 301 ? -11.012 -2.179 6.900 1.00 94.81 301 PHE A C 1
ATOM 2284 O O . PHE A 1 301 ? -12.188 -2.141 7.253 1.00 94.81 301 PHE A O 1
ATOM 2291 N N . PHE A 1 302 ? -10.282 -1.069 6.741 1.00 95.44 302 PHE A N 1
ATOM 2292 C CA . PHE A 1 302 ? -10.820 0.257 7.072 1.00 95.44 302 PHE A CA 1
ATOM 2293 C C . PHE A 1 302 ? -12.016 0.629 6.192 1.00 95.44 302 PHE A C 1
ATOM 2295 O O . PHE A 1 302 ? -12.989 1.197 6.688 1.00 95.44 302 PHE A O 1
ATOM 2302 N N . ASN A 1 303 ? -11.988 0.256 4.911 1.00 94.94 303 ASN A N 1
ATOM 2303 C CA . ASN A 1 303 ? -13.079 0.531 3.983 1.00 94.94 303 ASN A CA 1
ATOM 2304 C C . ASN A 1 303 ? -14.361 -0.243 4.334 1.00 94.94 303 ASN A C 1
ATOM 2306 O O . ASN A 1 303 ? -15.454 0.313 4.269 1.00 94.94 303 ASN A O 1
ATOM 2310 N N . LYS A 1 304 ? -14.240 -1.513 4.740 1.00 93.06 304 LYS A N 1
ATOM 2311 C CA . LYS A 1 304 ? -15.385 -2.325 5.179 1.00 93.06 304 LYS A CA 1
ATOM 2312 C C . LYS A 1 304 ? -15.896 -1.892 6.541 1.00 93.06 304 LYS A C 1
ATOM 2314 O O . LYS A 1 304 ? -17.091 -1.690 6.698 1.00 93.06 304 LYS A O 1
ATOM 2319 N N . VAL A 1 305 ? -15.005 -1.738 7.520 1.00 93.00 305 VAL A N 1
ATOM 2320 C CA . VAL A 1 305 ? -15.389 -1.399 8.897 1.00 93.00 305 VAL A CA 1
ATOM 2321 C C . VAL A 1 305 ? -16.098 -0.051 8.963 1.00 93.00 305 VAL A C 1
ATOM 2323 O O . VAL A 1 305 ? -17.087 0.066 9.677 1.00 93.00 305 VAL A O 1
ATOM 2326 N N . SER A 1 306 ? -15.676 0.921 8.154 1.00 93.56 306 SER A N 1
ATOM 2327 C CA . SER A 1 306 ? -16.349 2.223 8.069 1.00 93.56 306 SER A CA 1
ATOM 2328 C C . SER A 1 306 ? -17.749 2.191 7.448 1.00 93.56 306 SER A C 1
ATOM 2330 O O . SER A 1 306 ? -18.509 3.146 7.592 1.00 93.56 306 SER A O 1
ATOM 2332 N N . ALA A 1 307 ? -18.121 1.096 6.778 1.00 91.19 307 ALA A N 1
ATOM 2333 C CA . ALA A 1 307 ? -19.482 0.852 6.305 1.00 91.19 307 ALA A CA 1
ATOM 2334 C C . ALA A 1 307 ? -20.333 0.054 7.314 1.00 91.19 307 ALA A C 1
ATOM 2336 O O . ALA A 1 307 ? -21.533 -0.127 7.098 1.00 91.19 307 ALA A O 1
ATOM 2337 N N . LEU A 1 308 ? -19.733 -0.445 8.401 1.00 89.50 308 LEU A N 1
ATOM 2338 C CA . LEU A 1 308 ? -20.418 -1.222 9.428 1.00 89.50 308 LEU A CA 1
ATOM 2339 C C . LEU A 1 308 ? -20.844 -0.333 10.597 1.00 89.50 308 LEU A C 1
ATOM 2341 O O . LEU A 1 308 ? -20.081 0.494 11.095 1.00 89.50 308 LEU A O 1
ATOM 2345 N N . GLY A 1 309 ? -22.050 -0.585 11.101 1.00 88.44 309 GLY A N 1
ATOM 2346 C CA . GLY A 1 309 ? -22.463 -0.081 12.405 1.00 88.44 309 GLY A CA 1
ATOM 2347 C C . GLY A 1 309 ? -21.766 -0.830 13.543 1.00 88.44 309 GLY A C 1
ATOM 2348 O O . GLY A 1 309 ? -21.382 -1.994 13.406 1.00 88.44 309 GLY A O 1
ATOM 2349 N N . SER A 1 310 ? -21.657 -0.171 14.690 1.00 89.31 310 SER A N 1
ATOM 2350 C CA . SER A 1 310 ? -21.199 -0.758 15.945 1.00 89.31 310 SER A CA 1
ATOM 2351 C C . SER A 1 310 ? -22.251 -0.582 17.040 1.00 89.31 310 SER A C 1
ATOM 2353 O O . SER A 1 310 ? -23.009 0.384 17.046 1.00 89.31 310 SER A O 1
ATOM 2355 N N . ARG A 1 311 ? -22.279 -1.527 17.986 1.00 84.50 311 ARG A N 1
ATOM 2356 C CA . ARG A 1 311 ? -23.050 -1.424 19.239 1.00 84.50 311 ARG A CA 1
ATOM 2357 C C . ARG A 1 311 ? -22.382 -0.524 20.283 1.00 84.50 311 ARG A C 1
ATOM 2359 O O . ARG A 1 311 ? -23.003 -0.208 21.291 1.00 84.50 311 ARG A O 1
ATOM 2366 N N . TYR A 1 312 ? -21.125 -0.170 20.045 1.00 87.81 312 TYR A N 1
ATOM 2367 C CA . TYR A 1 312 ? -20.287 0.657 20.898 1.00 87.81 312 TYR A CA 1
ATOM 2368 C C . TYR A 1 312 ? -20.083 2.010 20.203 1.00 87.81 312 TYR A C 1
ATOM 2370 O O . TYR A 1 312 ? -21.040 2.748 19.981 1.00 87.81 312 TYR A O 1
ATOM 2378 N N . THR A 1 313 ? -18.851 2.306 19.791 1.00 90.44 313 THR A N 1
ATOM 2379 C CA . THR A 1 313 ? -18.488 3.507 19.038 1.00 90.44 313 THR A CA 1
ATOM 2380 C C . THR A 1 313 ? -18.269 3.148 17.573 1.00 90.44 313 THR A C 1
ATOM 2382 O O . THR A 1 313 ? -17.544 2.196 17.268 1.00 90.44 313 THR A O 1
ATOM 2385 N N . CYS A 1 314 ? -18.892 3.907 16.672 1.00 91.94 314 CYS A N 1
ATOM 2386 C CA . CYS A 1 314 ? -18.737 3.736 15.230 1.00 91.94 314 CYS A CA 1
ATOM 2387 C C . CYS A 1 314 ? -17.601 4.617 14.708 1.00 91.94 314 CYS A C 1
ATOM 2389 O O . CYS A 1 314 ? -17.565 5.806 15.005 1.00 91.94 314 CYS A O 1
ATOM 2391 N N . PHE A 1 315 ? -16.739 4.022 13.890 1.00 95.19 315 PHE A N 1
ATOM 2392 C CA . PHE A 1 315 ? -15.868 4.732 12.965 1.00 95.19 315 PHE A CA 1
ATOM 2393 C C . PHE A 1 315 ? -16.568 4.706 11.608 1.00 95.19 315 PHE A C 1
ATOM 2395 O O . PHE A 1 315 ? -16.736 3.621 11.056 1.00 95.19 315 PHE A O 1
ATOM 2402 N N . ASP A 1 316 ? -17.043 5.843 11.106 1.00 93.81 316 ASP A N 1
ATOM 2403 C CA . ASP A 1 316 ? -17.928 5.862 9.936 1.00 93.81 316 ASP A CA 1
ATOM 2404 C C . ASP A 1 316 ? -17.203 6.169 8.608 1.00 93.81 316 ASP A C 1
ATOM 2406 O O . ASP A 1 316 ? -15.988 6.383 8.538 1.00 93.81 316 ASP A O 1
ATOM 2410 N N . GLY A 1 317 ? -17.953 6.140 7.502 1.00 92.88 317 GLY A N 1
ATOM 2411 C CA . GLY A 1 317 ? -17.422 6.425 6.168 1.00 92.88 317 GLY A CA 1
ATOM 2412 C C . GLY A 1 317 ? -16.894 7.852 6.005 1.00 92.88 317 GLY A C 1
ATOM 2413 O O . GLY A 1 317 ? -15.955 8.071 5.240 1.00 92.88 317 GLY A O 1
ATOM 2414 N N . MET A 1 318 ? -17.456 8.826 6.725 1.00 92.75 318 MET A N 1
ATOM 2415 C CA . MET A 1 318 ? -16.996 10.213 6.690 1.00 92.75 318 MET A CA 1
ATOM 2416 C C . MET A 1 318 ? -15.690 10.381 7.461 1.00 92.75 318 MET A C 1
ATOM 2418 O O . MET A 1 318 ? -14.810 11.095 6.976 1.00 92.75 318 MET A O 1
ATOM 2422 N N . ASP A 1 319 ? -15.532 9.692 8.590 1.00 95.19 319 ASP A N 1
ATOM 2423 C CA . ASP A 1 319 ? -14.278 9.630 9.344 1.00 95.19 319 ASP A CA 1
ATOM 2424 C C . ASP A 1 319 ? -13.165 9.040 8.475 1.00 95.19 319 ASP A C 1
ATOM 2426 O O . ASP A 1 319 ? -12.099 9.642 8.301 1.00 95.19 319 ASP A O 1
ATOM 2430 N N . TYR A 1 320 ? -13.440 7.902 7.825 1.00 96.12 320 TYR A N 1
ATOM 2431 C CA . TYR A 1 320 ? -12.483 7.281 6.913 1.00 96.12 320 TYR A CA 1
ATOM 2432 C C . TYR A 1 320 ? -12.126 8.201 5.741 1.00 96.12 320 TYR A C 1
ATOM 2434 O O . TYR A 1 320 ? -10.948 8.389 5.423 1.00 96.12 320 TYR A O 1
ATOM 2442 N N . LEU A 1 321 ? -13.128 8.838 5.129 1.00 93.81 321 LEU A N 1
ATOM 2443 C CA . LEU A 1 321 ? -12.924 9.757 4.016 1.00 93.81 321 LEU A CA 1
ATOM 2444 C C . LEU A 1 321 ? -12.122 10.998 4.426 1.00 93.81 321 LEU A C 1
ATOM 2446 O O . LEU A 1 321 ? -11.287 11.447 3.642 1.00 93.81 321 LEU A O 1
ATOM 2450 N N . ARG A 1 322 ? -12.329 11.550 5.629 1.00 94.50 322 ARG A N 1
ATOM 2451 C CA . ARG A 1 322 ? -11.533 12.677 6.152 1.00 94.50 322 ARG A CA 1
ATOM 2452 C C . ARG A 1 322 ? -10.061 12.309 6.263 1.00 94.50 322 ARG A C 1
ATOM 2454 O O . ARG A 1 322 ? -9.217 13.061 5.780 1.00 94.50 322 ARG A O 1
ATOM 2461 N N . ILE A 1 323 ? -9.766 11.130 6.809 1.00 95.38 323 ILE A N 1
ATOM 2462 C CA . ILE A 1 323 ? -8.393 10.643 6.969 1.00 95.38 323 ILE A CA 1
ATOM 2463 C C . ILE A 1 323 ? -7.730 10.419 5.605 1.00 95.38 323 ILE A C 1
ATOM 2465 O O . ILE A 1 323 ? -6.618 10.894 5.377 1.00 95.38 323 ILE A O 1
ATOM 2469 N N . ILE A 1 324 ? -8.425 9.759 4.670 1.00 95.44 324 ILE A N 1
ATOM 2470 C CA . ILE A 1 324 ? -7.923 9.521 3.307 1.00 95.44 324 ILE A CA 1
ATOM 2471 C C . ILE A 1 324 ? -7.669 10.841 2.567 1.00 95.44 324 ILE A C 1
ATOM 2473 O O . ILE A 1 324 ? -6.667 10.955 1.870 1.00 95.44 324 ILE A O 1
ATOM 2477 N N . LYS A 1 325 ? -8.526 11.852 2.759 1.00 93.75 325 LYS A N 1
ATOM 2478 C CA . LYS A 1 325 ? -8.397 13.187 2.146 1.00 93.75 325 LYS A CA 1
ATOM 2479 C C . LYS A 1 325 ? -7.482 14.148 2.911 1.00 93.75 325 LYS A C 1
ATOM 2481 O O . LYS A 1 325 ? -7.385 15.334 2.552 1.00 93.75 325 LYS A O 1
ATOM 2486 N N . SER A 1 326 ? -6.811 13.681 3.960 1.00 91.25 326 SER A N 1
ATOM 2487 C CA . SER A 1 326 ? -5.832 14.481 4.683 1.00 91.25 326 SER A CA 1
ATOM 2488 C C . SER A 1 326 ? -4.572 14.667 3.827 1.00 91.25 326 SER A C 1
ATOM 2490 O O . SER A 1 326 ? -4.018 13.709 3.284 1.00 91.25 326 SER A O 1
ATOM 2492 N N . SER A 1 327 ? -4.145 15.921 3.634 1.00 87.50 327 SER A N 1
ATOM 2493 C CA . SER A 1 327 ? -2.935 16.228 2.853 1.00 87.50 327 SER A CA 1
ATOM 2494 C C . SER A 1 327 ? -1.695 15.837 3.641 1.00 87.50 327 SER A C 1
ATOM 2496 O O . SER A 1 327 ? -1.552 16.303 4.773 1.00 87.50 327 SER A O 1
ATOM 2498 N N . GLY A 1 328 ? -0.802 15.075 3.016 1.00 90.75 328 GLY A N 1
ATOM 2499 C CA . GLY A 1 328 ? 0.440 14.586 3.607 1.00 90.75 328 GLY A CA 1
ATOM 2500 C C . GLY A 1 328 ? 0.583 13.076 3.439 1.00 90.75 328 GLY A C 1
ATOM 2501 O O . GLY A 1 328 ? -0.065 12.448 2.590 1.00 90.75 328 GLY A O 1
ATOM 2502 N N . CYS A 1 329 ? 1.444 12.497 4.263 1.00 91.81 329 CYS A N 1
ATOM 2503 C CA . CYS A 1 329 ? 1.636 11.065 4.359 1.00 91.81 329 CYS A CA 1
ATOM 2504 C C . CYS A 1 329 ? 0.514 10.392 5.159 1.00 91.81 329 CYS A C 1
ATOM 2506 O O . CYS A 1 329 ? -0.081 10.979 6.070 1.00 91.81 329 CYS A O 1
ATOM 2508 N N . LEU A 1 330 ? 0.245 9.134 4.815 1.00 92.88 330 LEU A N 1
ATOM 2509 C CA . LEU A 1 330 ? -0.678 8.267 5.528 1.00 92.88 330 LEU A CA 1
ATOM 2510 C C . LEU A 1 330 ? -0.010 6.951 5.906 1.00 92.88 330 LEU A C 1
ATOM 2512 O O . LEU A 1 330 ? 0.700 6.330 5.113 1.00 92.88 330 LEU A O 1
ATOM 2516 N N . VAL A 1 331 ? -0.274 6.525 7.134 1.00 91.06 331 VAL A N 1
ATOM 2517 C CA . VAL A 1 331 ? 0.313 5.335 7.739 1.00 91.06 331 VAL A CA 1
ATOM 2518 C C . VAL A 1 331 ? -0.793 4.506 8.365 1.00 91.06 331 VAL A C 1
ATOM 2520 O O . VAL A 1 331 ? -1.682 5.035 9.024 1.00 91.06 331 VAL A O 1
ATOM 2523 N N . MET A 1 332 ? -0.738 3.195 8.151 1.00 91.75 332 MET A N 1
ATOM 2524 C CA . MET A 1 332 ? -1.661 2.238 8.752 1.00 91.75 332 MET A CA 1
ATOM 2525 C C . MET A 1 332 ? -0.899 1.229 9.612 1.00 91.75 332 MET A C 1
ATOM 2527 O O . MET A 1 332 ? 0.270 0.921 9.365 1.00 91.75 332 MET A O 1
ATOM 2531 N N . GLY A 1 333 ? -1.571 0.678 10.609 1.00 89.06 333 GLY A N 1
ATOM 2532 C CA . GLY A 1 333 ? -0.996 -0.318 11.494 1.00 89.06 333 GLY A CA 1
ATOM 2533 C C . GLY A 1 333 ? -2.047 -1.295 11.984 1.00 89.06 333 GLY A C 1
ATOM 2534 O O . GLY A 1 333 ? -3.213 -0.945 12.161 1.00 89.06 333 GLY A O 1
ATOM 2535 N N . ARG A 1 334 ? -1.611 -2.522 12.245 1.00 90.25 334 ARG A N 1
ATOM 2536 C CA . ARG A 1 334 ? -2.371 -3.513 12.998 1.00 90.25 334 ARG A CA 1
ATOM 2537 C C . ARG A 1 334 ? -1.443 -4.140 14.022 1.00 90.25 334 ARG A C 1
ATOM 2539 O O . ARG A 1 334 ? -0.368 -4.624 13.670 1.00 90.25 334 ARG A O 1
ATOM 2546 N N . THR A 1 335 ? -1.920 -4.248 15.251 1.00 89.69 335 THR A N 1
ATOM 2547 C CA . THR A 1 335 ? -1.285 -5.062 16.280 1.00 89.69 335 THR A CA 1
ATOM 2548 C C . THR A 1 335 ? -2.326 -5.917 16.990 1.00 89.69 335 THR A C 1
ATOM 2550 O O . THR A 1 335 ? -3.507 -5.577 17.051 1.00 89.69 335 THR A O 1
ATOM 2553 N N . GLU A 1 336 ? -1.886 -7.053 17.499 1.00 90.25 336 GLU A N 1
ATOM 2554 C CA . GLU A 1 336 ? -2.660 -7.871 18.426 1.00 90.25 336 GLU A CA 1
ATOM 2555 C C . GLU A 1 336 ? -2.339 -7.424 19.852 1.00 90.25 336 GLU A C 1
ATOM 2557 O O . GLU A 1 336 ? -1.246 -6.911 20.099 1.00 90.25 336 GLU A O 1
ATOM 2562 N N . VAL A 1 337 ? -3.295 -7.534 20.769 1.00 89.19 337 VAL A N 1
ATOM 2563 C CA . VAL A 1 337 ? -3.083 -7.196 22.177 1.00 89.19 337 VAL A CA 1
ATOM 2564 C C . VAL A 1 337 ? -2.740 -8.468 22.932 1.00 89.19 337 VAL A C 1
ATOM 2566 O O . VAL A 1 337 ? -3.556 -9.384 23.032 1.00 89.19 337 VAL A O 1
ATOM 2569 N N . ASP A 1 338 ? -1.534 -8.495 23.484 1.00 84.44 338 ASP A N 1
ATOM 2570 C CA . ASP A 1 338 ? -1.065 -9.568 24.351 1.00 84.44 338 ASP A CA 1
ATOM 2571 C C . ASP A 1 338 ? -1.474 -9.259 25.801 1.00 84.44 338 ASP A C 1
ATOM 2573 O O . ASP A 1 338 ? -1.533 -8.091 26.181 1.00 84.44 338 ASP A O 1
ATOM 2577 N N . LYS A 1 339 ? -1.719 -10.286 26.626 1.00 82.50 339 LYS A N 1
ATOM 2578 C CA . LYS A 1 339 ? -1.938 -10.149 28.084 1.00 82.50 339 LYS A CA 1
ATOM 2579 C C . LYS A 1 339 ? -3.028 -9.139 28.482 1.00 82.50 339 LYS A C 1
ATOM 2581 O O . LYS A 1 339 ? -2.795 -8.058 29.026 1.00 82.50 339 LYS A O 1
ATOM 2586 N N . LEU A 1 340 ? -4.274 -9.507 28.205 1.00 81.75 340 LEU A N 1
ATOM 2587 C CA . LEU A 1 340 ? -5.455 -8.679 28.484 1.00 81.75 340 LEU A CA 1
ATOM 2588 C C . LEU A 1 340 ? -5.762 -8.501 29.976 1.00 81.75 340 LEU A C 1
ATOM 2590 O O . LEU A 1 340 ? -6.602 -7.679 30.342 1.00 81.75 340 LEU A O 1
ATOM 2594 N N . ASP A 1 341 ? -5.098 -9.263 30.835 1.00 79.38 341 ASP A N 1
ATOM 2595 C CA . ASP A 1 341 ? -5.108 -9.126 32.284 1.00 79.38 341 ASP A CA 1
ATOM 2596 C C . ASP A 1 341 ? -4.380 -7.854 32.744 1.00 79.38 341 ASP A C 1
ATOM 2598 O O . ASP A 1 341 ? -4.872 -7.167 33.644 1.00 79.38 341 ASP A O 1
ATOM 2602 N N . GLU A 1 342 ? -3.305 -7.448 32.064 1.00 84.81 342 GLU A N 1
ATOM 2603 C CA . GLU A 1 342 ? -2.537 -6.250 32.420 1.00 84.81 342 GLU A CA 1
ATOM 2604 C C . GLU A 1 342 ? -3.351 -4.950 32.170 1.00 84.81 342 GLU A C 1
ATOM 2606 O O . GLU A 1 342 ? -4.123 -4.869 31.207 1.00 84.81 342 GLU A O 1
ATOM 2611 N N . PRO A 1 343 ? -3.250 -3.913 33.029 1.00 77.69 343 PRO A N 1
ATOM 2612 C CA . PRO A 1 343 ? -4.056 -2.689 32.895 1.00 77.69 343 PRO A CA 1
ATOM 2613 C C . PRO A 1 343 ? -3.733 -1.854 31.651 1.00 77.69 343 PRO A C 1
ATOM 2615 O O . PRO A 1 343 ? -4.616 -1.207 31.095 1.00 77.69 343 PRO A O 1
ATOM 2618 N N . PHE A 1 344 ? -2.471 -1.871 31.216 1.00 86.88 344 PHE A N 1
ATOM 2619 C CA . PHE A 1 344 ? -1.951 -0.971 30.185 1.00 86.88 344 PHE A CA 1
ATOM 2620 C C . PHE A 1 344 ? -1.727 -1.644 28.829 1.00 86.88 344 PHE A C 1
ATOM 2622 O O . PHE A 1 344 ? -1.360 -0.952 27.878 1.00 86.88 344 PHE A O 1
ATOM 2629 N N . SER A 1 345 ? -2.002 -2.945 28.700 1.00 88.12 345 SER A N 1
ATOM 2630 C CA . SER A 1 345 ? -1.661 -3.736 27.510 1.00 88.12 345 SER A CA 1
ATOM 2631 C C . SER A 1 345 ? -2.254 -3.182 26.214 1.00 88.12 345 SER A C 1
ATOM 2633 O O . SER A 1 345 ? -1.569 -3.137 25.195 1.00 88.12 345 SER A O 1
ATOM 2635 N N . ILE A 1 346 ? -3.488 -2.667 26.240 1.00 87.50 346 ILE A N 1
ATOM 2636 C CA . ILE A 1 346 ? -4.110 -2.038 25.061 1.00 87.50 346 ILE A CA 1
ATOM 2637 C C . ILE A 1 346 ? -3.396 -0.729 24.698 1.00 87.50 346 ILE A C 1
ATOM 2639 O O . ILE A 1 346 ? -3.112 -0.483 23.528 1.00 87.50 346 ILE A O 1
ATOM 2643 N N . SER A 1 347 ? -3.064 0.105 25.687 1.00 87.19 347 SER A N 1
ATOM 2644 C CA . SER A 1 347 ? -2.358 1.372 25.451 1.00 87.19 347 SER A CA 1
ATOM 2645 C C . SER A 1 347 ? -0.919 1.157 24.961 1.00 87.19 347 SER A C 1
ATOM 2647 O O . SER A 1 347 ? -0.446 1.881 24.085 1.00 87.19 347 SER A O 1
ATOM 2649 N N . GLU A 1 348 ? -0.241 0.118 25.455 1.00 87.88 348 GLU A N 1
ATOM 2650 C CA . GLU A 1 348 ? 1.069 -0.307 24.960 1.00 87.88 348 GLU A CA 1
ATOM 2651 C C . GLU A 1 348 ? 0.976 -0.871 23.547 1.00 87.88 348 GLU A C 1
ATOM 2653 O O . GLU A 1 348 ? 1.809 -0.547 22.703 1.00 87.88 348 GLU A O 1
ATOM 2658 N N . ALA A 1 349 ? -0.064 -1.653 23.250 1.00 87.31 349 ALA A N 1
ATOM 2659 C CA . ALA A 1 349 ? -0.328 -2.136 21.905 1.00 87.31 349 ALA A CA 1
ATOM 2660 C C . ALA A 1 349 ? -0.556 -0.964 20.938 1.00 87.31 349 ALA A C 1
ATOM 2662 O O . ALA A 1 349 ? 0.063 -0.933 19.877 1.00 87.31 349 ALA A O 1
ATOM 2663 N N . VAL A 1 350 ? -1.352 0.046 21.312 1.00 85.75 350 VAL A N 1
ATOM 2664 C CA . VAL A 1 350 ? -1.515 1.275 20.515 1.00 85.75 350 VAL A CA 1
ATOM 2665 C C . VAL A 1 350 ? -0.152 1.910 20.230 1.00 85.75 350 VAL A C 1
ATOM 2667 O O . VAL A 1 350 ? 0.184 2.079 19.061 1.00 85.75 350 VAL A O 1
ATOM 2670 N N . LYS A 1 351 ? 0.667 2.184 21.257 1.00 83.88 351 LYS A N 1
ATOM 2671 C CA . LYS A 1 351 ? 2.015 2.768 21.092 1.00 83.88 351 LYS A CA 1
ATOM 2672 C C . LYS A 1 351 ? 2.900 1.925 20.171 1.00 83.88 351 LYS A C 1
ATOM 2674 O O . LYS A 1 351 ? 3.449 2.427 19.194 1.00 83.88 351 LYS A O 1
ATOM 2679 N N . ARG A 1 352 ? 2.951 0.615 20.413 1.00 83.19 352 ARG A N 1
ATOM 2680 C CA . ARG A 1 352 ? 3.688 -0.357 19.597 1.00 83.19 352 ARG A CA 1
ATOM 2681 C C . ARG A 1 352 ? 3.229 -0.349 18.141 1.00 83.19 352 ARG A C 1
ATOM 2683 O O . ARG A 1 352 ? 4.054 -0.506 17.243 1.00 83.19 352 ARG A O 1
ATOM 2690 N N . ASN A 1 353 ? 1.931 -0.174 17.898 1.00 83.25 353 ASN A N 1
ATOM 2691 C CA . ASN A 1 353 ? 1.367 -0.100 16.555 1.00 83.25 353 ASN A CA 1
ATOM 2692 C C . ASN A 1 353 ? 1.786 1.182 15.824 1.00 83.25 353 ASN A C 1
ATOM 2694 O O . ASN A 1 353 ? 1.956 1.144 14.612 1.00 83.25 353 ASN A O 1
ATOM 2698 N N . LEU A 1 354 ? 1.986 2.294 16.541 1.00 78.44 354 LEU A N 1
ATOM 2699 C CA . LEU A 1 354 ? 2.522 3.539 15.975 1.00 78.44 354 LEU A CA 1
ATOM 2700 C C . LEU A 1 354 ? 3.999 3.387 15.572 1.00 78.44 354 LEU A C 1
ATOM 2702 O O . LEU A 1 354 ? 4.414 3.885 14.528 1.00 78.44 354 LEU A O 1
ATOM 2706 N N . GLU A 1 355 ? 4.785 2.653 16.362 1.00 73.94 355 GLU A N 1
ATOM 2707 C CA . GLU A 1 355 ? 6.224 2.459 16.133 1.00 73.94 355 GLU A CA 1
ATOM 2708 C C . GLU A 1 355 ? 6.532 1.401 15.053 1.00 73.94 355 GLU A C 1
ATOM 2710 O O . GLU A 1 355 ? 7.381 1.601 14.175 1.00 73.94 355 GLU A O 1
ATOM 2715 N N . LYS A 1 356 ? 5.836 0.255 15.087 1.00 70.19 356 LYS A N 1
ATOM 2716 C CA . LYS A 1 356 ? 6.136 -0.939 14.269 1.00 70.19 356 LYS A CA 1
ATOM 2717 C C . LYS A 1 356 ? 5.324 -1.025 12.973 1.00 70.19 356 LYS A C 1
ATOM 2719 O O . LYS A 1 356 ? 4.916 -2.107 12.553 1.00 70.19 356 LYS A O 1
ATOM 2724 N N . THR A 1 357 ? 5.095 0.102 12.310 1.00 68.38 357 THR A N 1
ATOM 2725 C CA . THR A 1 357 ? 4.366 0.126 11.033 1.00 68.38 357 THR A CA 1
ATOM 2726 C C . THR A 1 357 ? 5.234 -0.367 9.867 1.00 68.38 357 THR A C 1
ATOM 2728 O O . THR A 1 357 ? 6.455 -0.190 9.857 1.00 68.38 357 THR A O 1
ATOM 2731 N N . LEU A 1 358 ? 4.611 -0.954 8.837 1.00 58.91 358 LEU A N 1
ATOM 2732 C CA . LEU A 1 358 ? 5.293 -1.361 7.591 1.00 58.91 358 LEU A CA 1
ATOM 2733 C C . LEU A 1 358 ? 5.738 -0.167 6.719 1.00 58.91 358 LEU A C 1
ATOM 2735 O O . LEU A 1 358 ? 6.423 -0.344 5.711 1.00 58.91 358 LEU A O 1
ATOM 2739 N N . PHE A 1 359 ? 5.329 1.042 7.095 1.00 68.56 359 PHE A N 1
ATOM 2740 C CA . PHE A 1 359 ? 5.581 2.283 6.375 1.00 68.56 359 PHE A CA 1
ATOM 2741 C C . PHE A 1 359 ? 6.889 2.934 6.850 1.00 68.56 359 PHE A C 1
ATOM 2743 O O . PHE A 1 359 ? 7.445 2.549 7.887 1.00 68.56 359 PHE A O 1
ATOM 2750 N N . ALA A 1 360 ? 7.420 3.869 6.058 1.00 57.75 360 ALA A N 1
ATOM 2751 C CA . ALA A 1 360 ? 8.693 4.538 6.336 1.00 57.75 360 ALA A CA 1
ATOM 2752 C C . ALA A 1 360 ? 8.768 5.063 7.787 1.00 57.75 360 ALA A C 1
ATOM 2754 O O . ALA A 1 360 ? 7.811 5.634 8.305 1.00 57.75 360 ALA A O 1
ATOM 2755 N N . GLY A 1 361 ? 9.886 4.783 8.466 1.00 59.19 361 GLY A N 1
ATOM 2756 C CA . GLY A 1 361 ? 10.119 5.199 9.855 1.00 59.19 361 GLY A CA 1
ATOM 2757 C C . GLY A 1 361 ? 10.480 6.682 9.985 1.00 59.19 361 GLY A C 1
ATOM 2758 O O . GLY A 1 361 ? 10.735 7.346 8.984 1.00 59.19 361 GLY A O 1
ATOM 2759 N N . GLY A 1 362 ? 10.531 7.183 11.225 1.00 59.22 362 GLY A N 1
ATOM 2760 C CA . GLY A 1 362 ? 10.843 8.592 11.510 1.00 59.22 362 GLY A CA 1
ATOM 2761 C C . GLY A 1 362 ? 9.651 9.532 11.322 1.00 59.22 362 GLY A C 1
ATOM 2762 O O . GLY A 1 362 ? 9.822 10.646 10.842 1.00 59.22 362 GLY A O 1
ATOM 2763 N N . LEU A 1 363 ? 8.445 9.058 11.644 1.00 65.44 363 LEU A N 1
ATOM 2764 C CA . LEU A 1 363 ? 7.217 9.840 11.536 1.00 65.44 363 LEU A CA 1
ATOM 2765 C C . LEU A 1 363 ? 7.156 10.857 12.673 1.00 65.44 363 LEU A C 1
ATOM 2767 O O . LEU A 1 363 ? 7.171 10.475 13.844 1.00 65.44 363 LEU A O 1
ATOM 2771 N N . ASP A 1 364 ? 7.052 12.133 12.322 1.00 74.50 364 ASP A N 1
ATOM 2772 C CA . ASP A 1 364 ? 6.786 13.184 13.292 1.00 74.50 364 ASP A CA 1
ATOM 2773 C C . ASP A 1 364 ? 5.290 13.208 13.629 1.00 74.50 364 ASP A C 1
ATOM 2775 O O . ASP A 1 364 ? 4.464 13.722 12.870 1.00 74.50 364 ASP A O 1
ATOM 2779 N N . LEU A 1 365 ? 4.940 12.631 14.780 1.00 78.25 365 LEU A N 1
ATOM 2780 C CA . LEU A 1 365 ? 3.558 12.571 15.255 1.00 78.25 365 LEU A CA 1
ATOM 2781 C C . LEU A 1 365 ? 2.977 13.955 15.595 1.00 78.25 365 LEU A C 1
ATOM 2783 O O . LEU A 1 365 ? 1.760 14.078 15.699 1.00 78.25 365 LEU A O 1
ATOM 2787 N N . SER A 1 366 ? 3.804 15.000 15.721 1.00 79.31 366 SER A N 1
ATOM 2788 C CA . SER A 1 366 ? 3.318 16.365 15.960 1.00 79.31 366 SER A CA 1
ATOM 2789 C C . SER A 1 366 ? 2.614 16.975 14.742 1.00 79.31 366 SER A C 1
ATOM 2791 O O . SER A 1 366 ? 1.767 17.852 14.895 1.00 79.31 366 SER A O 1
ATOM 2793 N N . SER A 1 367 ? 2.912 16.474 13.539 1.00 84.56 367 SER A N 1
ATOM 2794 C CA . SER A 1 367 ? 2.322 16.937 12.275 1.00 84.56 367 SER A CA 1
ATOM 2795 C C . SER A 1 367 ? 0.946 16.328 11.967 1.00 84.56 367 SER A C 1
ATOM 2797 O O . SER A 1 367 ? 0.295 16.718 10.996 1.00 84.56 367 SER A O 1
ATOM 2799 N N . VAL A 1 368 ? 0.486 15.362 12.771 1.00 88.19 368 VAL A N 1
ATOM 2800 C CA . VAL A 1 368 ? -0.737 14.592 12.504 1.00 88.19 368 VAL A CA 1
ATOM 2801 C C . VAL A 1 368 ? -1.970 15.492 12.516 1.00 88.19 368 VAL A C 1
ATOM 2803 O O . VAL A 1 368 ? -2.199 16.256 13.448 1.00 88.19 368 VAL A O 1
ATOM 2806 N N . LYS A 1 369 ? -2.824 15.335 11.498 1.00 90.12 369 LYS A N 1
ATOM 2807 C CA . LYS A 1 369 ? -4.098 16.066 11.390 1.00 90.12 369 LYS A CA 1
ATOM 2808 C C . LYS A 1 369 ? -5.294 15.203 11.765 1.00 90.12 369 LYS A C 1
ATOM 2810 O O . LYS A 1 369 ? -6.212 15.665 12.434 1.00 90.12 369 LYS A O 1
ATOM 2815 N N . GLU A 1 370 ? -5.282 13.954 11.313 1.00 94.06 370 GLU A N 1
ATOM 2816 C CA . GLU A 1 370 ? -6.408 13.030 11.416 1.00 94.06 370 GLU A CA 1
ATOM 2817 C C . GLU A 1 370 ? -5.886 11.652 11.836 1.00 94.06 370 GLU A C 1
ATOM 2819 O O . GLU A 1 370 ? -4.920 11.145 11.263 1.00 94.06 370 GLU A O 1
ATOM 2824 N N . CYS A 1 371 ? -6.521 11.019 12.816 1.00 93.12 371 CYS A N 1
ATOM 2825 C CA . CYS A 1 371 ? -6.141 9.696 13.299 1.00 93.12 371 CYS A CA 1
ATOM 2826 C C . CYS A 1 371 ? -7.392 8.857 13.551 1.00 93.12 371 CYS A C 1
ATOM 2828 O O . CYS A 1 371 ? -8.325 9.310 14.196 1.00 93.12 371 CYS A O 1
ATOM 2830 N N . GLY A 1 372 ? -7.410 7.628 13.054 1.00 94.00 372 GLY A N 1
ATOM 2831 C CA . GLY A 1 372 ? -8.414 6.620 13.348 1.00 94.00 372 GLY A CA 1
ATOM 2832 C C . GLY A 1 372 ? -7.807 5.517 14.202 1.00 94.00 372 GLY A C 1
ATOM 2833 O O . GLY A 1 372 ? -6.739 4.996 13.873 1.00 94.00 372 GLY A O 1
ATOM 2834 N N . CYS A 1 373 ? -8.493 5.133 15.275 1.00 94.69 373 CYS A N 1
ATOM 2835 C CA . CYS A 1 373 ? -8.130 3.987 16.099 1.00 94.69 373 CYS A CA 1
ATOM 2836 C C . CYS A 1 373 ? -9.336 3.073 16.285 1.00 94.69 373 CYS A C 1
ATOM 2838 O O . CYS A 1 373 ? -10.362 3.476 16.832 1.00 94.69 373 CYS A O 1
ATOM 2840 N N . ILE A 1 374 ? -9.202 1.838 15.812 1.00 95.38 374 ILE A N 1
ATOM 2841 C CA . ILE A 1 374 ? -10.263 0.841 15.824 1.00 95.38 374 ILE A CA 1
ATOM 2842 C C . ILE A 1 374 ? -9.806 -0.353 16.650 1.00 95.38 374 ILE A C 1
ATOM 2844 O O . ILE A 1 374 ? -8.773 -0.958 16.363 1.00 95.38 374 ILE A O 1
ATOM 2848 N N . VAL A 1 375 ? -10.597 -0.718 17.649 1.00 94.31 375 VAL A N 1
ATOM 2849 C CA . VAL A 1 375 ? -10.405 -1.932 18.439 1.00 94.31 375 VAL A CA 1
ATOM 2850 C C . VAL A 1 375 ? -11.414 -2.977 17.981 1.00 94.31 375 VAL A C 1
ATOM 2852 O O . VAL A 1 375 ? -12.608 -2.700 17.908 1.00 94.31 375 VAL A O 1
ATOM 2855 N N . VAL A 1 376 ? -10.939 -4.178 17.659 1.00 94.12 376 VAL A N 1
ATOM 2856 C CA . VAL A 1 376 ? -11.783 -5.319 17.289 1.00 94.12 376 VAL A CA 1
ATOM 2857 C C . VAL A 1 376 ? -11.524 -6.454 18.261 1.00 94.12 376 VAL A C 1
ATOM 2859 O O . VAL A 1 376 ? -10.392 -6.934 18.351 1.00 94.12 376 VAL A O 1
ATOM 2862 N N . GLY A 1 377 ? -12.555 -6.868 18.991 1.00 92.12 377 GLY A N 1
ATOM 2863 C CA . GLY A 1 377 ? -12.477 -7.954 19.964 1.00 92.12 377 GLY A CA 1
ATOM 2864 C C . GLY A 1 377 ? -13.425 -9.100 19.650 1.00 92.12 377 GLY A C 1
ATOM 2865 O O . GLY A 1 377 ? -14.503 -8.905 19.098 1.00 92.12 377 GLY A O 1
ATOM 2866 N N . GLY A 1 378 ? -13.047 -10.307 20.052 1.00 90.50 378 GLY A N 1
ATOM 2867 C CA . GLY A 1 378 ? -13.961 -11.442 20.057 1.00 90.50 378 GLY A CA 1
ATOM 2868 C C . GLY A 1 378 ? -15.179 -11.209 20.940 1.00 90.50 378 GLY A C 1
ATOM 2869 O O . GLY A 1 378 ? -15.012 -10.792 22.084 1.00 90.50 378 GLY A O 1
ATOM 2870 N N . LYS A 1 379 ? -16.387 -11.552 20.482 1.00 89.56 379 LYS A N 1
ATOM 2871 C CA . LYS A 1 379 ? -17.624 -11.435 21.289 1.00 89.56 379 LYS A CA 1
ATOM 2872 C C . LYS A 1 379 ? -17.501 -12.072 22.673 1.00 89.56 379 LYS A C 1
ATOM 2874 O O . LYS A 1 379 ? -17.921 -11.496 23.672 1.00 89.56 379 LYS A O 1
ATOM 2879 N N . GLU A 1 380 ? -16.909 -13.264 22.750 1.00 87.25 380 GLU A N 1
ATOM 2880 C CA . GLU A 1 380 ? -16.719 -13.939 24.037 1.00 87.25 380 GLU A CA 1
ATOM 2881 C C . GLU A 1 380 ? -15.735 -13.199 24.943 1.00 87.25 380 GLU A C 1
ATOM 2883 O O . GLU A 1 380 ? -15.940 -13.117 26.152 1.00 87.25 380 GLU A O 1
ATOM 2888 N N . LEU A 1 381 ? -14.671 -12.656 24.358 1.00 87.00 381 LEU A N 1
ATOM 2889 C CA . LEU A 1 381 ? -13.620 -11.934 25.061 1.00 87.00 381 LEU A CA 1
ATOM 2890 C C . LEU A 1 381 ? -14.152 -10.605 25.607 1.00 87.00 381 LEU A C 1
ATOM 2892 O O . LEU A 1 381 ? -13.954 -10.304 26.784 1.00 87.00 381 LEU A O 1
ATOM 2896 N N . MET A 1 382 ? -14.899 -9.871 24.782 1.00 85.25 382 MET A N 1
ATOM 2897 C CA . MET A 1 382 ? -15.563 -8.618 25.146 1.00 85.25 382 MET A CA 1
ATOM 2898 C C . MET A 1 382 ? -16.564 -8.807 26.295 1.00 85.25 382 MET A C 1
ATOM 2900 O O . MET A 1 382 ? -16.679 -7.936 27.153 1.00 85.25 382 MET A O 1
ATOM 2904 N N . ALA A 1 383 ? -17.239 -9.961 26.366 1.00 86.06 383 ALA A N 1
ATOM 2905 C CA . ALA A 1 383 ? -18.179 -10.281 27.441 1.00 86.06 383 ALA A CA 1
ATOM 2906 C C . ALA A 1 383 ? -17.514 -10.814 28.728 1.00 86.06 383 ALA A C 1
ATOM 2908 O O . ALA A 1 383 ? -18.019 -10.579 29.827 1.00 86.06 383 ALA A O 1
ATOM 2909 N N . LYS A 1 384 ? -16.412 -11.571 28.616 1.00 84.88 384 LYS A N 1
ATOM 2910 C CA . LYS A 1 384 ? -15.768 -12.263 29.752 1.00 84.88 384 LYS A CA 1
ATOM 2911 C C . LYS A 1 384 ? -14.783 -11.383 30.522 1.00 84.88 384 LYS A C 1
ATOM 2913 O O . LYS A 1 384 ? -14.643 -11.546 31.737 1.00 84.88 384 LYS A O 1
ATOM 2918 N N . VAL A 1 385 ? -14.064 -10.490 29.841 1.00 82.38 385 VAL A N 1
ATOM 2919 C CA . VAL A 1 385 ? -12.995 -9.700 30.467 1.00 82.38 385 VAL A CA 1
ATOM 2920 C C . VAL A 1 385 ? -13.594 -8.489 31.183 1.00 82.38 385 VAL A C 1
ATOM 2922 O O . VAL A 1 385 ? -14.004 -7.509 30.564 1.00 82.38 385 VAL A O 1
ATOM 2925 N N . LYS A 1 386 ? -13.627 -8.545 32.519 1.00 79.12 386 LYS A N 1
ATOM 2926 C CA . LYS A 1 386 ? -14.061 -7.415 33.354 1.00 79.12 386 LYS A CA 1
ATOM 2927 C C . LYS A 1 386 ? -13.147 -6.208 33.144 1.00 79.12 386 LYS A C 1
ATOM 2929 O O . LYS A 1 386 ? -11.926 -6.352 33.156 1.00 79.12 386 LYS A O 1
ATOM 2934 N N . GLY A 1 387 ? -13.732 -5.020 33.024 1.00 82.81 387 GLY A N 1
ATOM 2935 C CA . GLY A 1 387 ? -12.967 -3.781 32.901 1.00 82.81 387 GLY A CA 1
ATOM 2936 C C . GLY A 1 387 ? -12.403 -3.517 31.498 1.00 82.81 387 GLY A C 1
ATOM 2937 O O . GLY A 1 387 ? -11.582 -2.618 31.331 1.00 82.81 387 GLY A O 1
ATOM 2938 N N . LEU A 1 388 ? -12.731 -4.346 30.495 1.00 85.94 388 LEU A N 1
ATOM 2939 C CA . LEU A 1 388 ? -12.105 -4.248 29.175 1.00 85.94 388 LEU A CA 1
ATOM 2940 C C . LEU A 1 388 ? -12.470 -2.948 28.454 1.00 85.94 388 LEU A C 1
ATOM 2942 O O . LEU A 1 388 ? -11.609 -2.348 27.816 1.00 85.94 388 LEU A O 1
ATOM 2946 N N . GLN A 1 389 ? -13.721 -2.507 28.581 1.00 86.50 389 GLN A N 1
ATOM 2947 C CA . GLN A 1 389 ? -14.185 -1.258 27.985 1.00 86.50 389 GLN A CA 1
ATOM 2948 C C . GLN A 1 389 ? -13.409 -0.065 28.558 1.00 86.50 389 GLN A C 1
ATOM 2950 O O . GLN A 1 389 ? -12.894 0.752 27.804 1.00 86.50 389 GLN A O 1
ATOM 2955 N N . GLU A 1 390 ? -13.212 -0.029 29.875 1.00 88.62 390 GLU A N 1
ATOM 2956 C CA . GLU A 1 390 ? -12.437 0.999 30.568 1.00 88.62 390 GLU A CA 1
ATOM 2957 C C . GLU A 1 390 ? -10.967 0.996 30.122 1.00 88.62 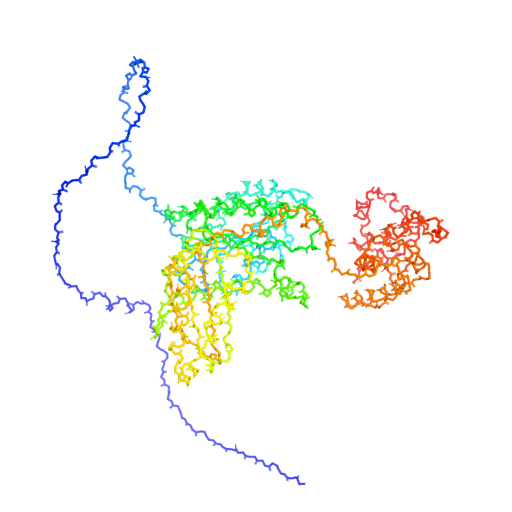390 GLU A C 1
ATOM 2959 O O . GLU A 1 390 ? -10.367 2.057 29.945 1.00 88.62 390 GLU A O 1
ATOM 2964 N N . LYS A 1 391 ? -10.386 -0.187 29.874 1.00 90.06 391 LYS A N 1
ATOM 2965 C CA . LYS A 1 391 ? -9.032 -0.310 29.305 1.00 90.06 391 LYS A CA 1
ATOM 2966 C C . LYS A 1 391 ? -8.960 0.223 27.868 1.00 90.06 391 LYS A C 1
ATOM 2968 O O . LYS A 1 391 ? -7.962 0.845 27.502 1.00 90.06 391 LYS A O 1
ATOM 2973 N N . ILE A 1 392 ? -9.992 -0.011 27.054 1.00 91.19 392 ILE A N 1
ATOM 2974 C CA . ILE A 1 392 ? -10.089 0.523 25.686 1.00 91.19 392 ILE A CA 1
ATOM 2975 C C . ILE A 1 392 ? -10.206 2.051 25.723 1.00 91.19 392 ILE A C 1
ATOM 2977 O O . ILE A 1 392 ? -9.459 2.742 25.029 1.00 91.19 392 ILE A O 1
ATOM 2981 N N . ASP A 1 393 ? -11.079 2.583 26.576 1.00 89.69 393 ASP A N 1
ATOM 2982 C CA . ASP A 1 393 ? -11.281 4.023 26.731 1.00 89.69 393 ASP A CA 1
ATOM 2983 C C . ASP A 1 393 ? -10.007 4.716 27.231 1.00 89.69 393 ASP A C 1
ATOM 2985 O O . ASP A 1 393 ? -9.627 5.772 26.716 1.00 89.69 393 ASP A O 1
ATOM 2989 N N . TYR A 1 394 ? -9.274 4.081 28.152 1.00 89.56 394 TYR A N 1
ATOM 2990 C CA . TYR A 1 394 ? -7.956 4.548 28.576 1.00 89.56 394 TYR A CA 1
ATOM 2991 C C . TYR A 1 394 ? -6.944 4.557 27.423 1.00 89.56 394 TYR A C 1
ATOM 2993 O O . TYR A 1 394 ? -6.198 5.522 27.257 1.00 89.56 394 TYR A O 1
ATOM 3001 N N . ALA A 1 395 ? -6.926 3.525 26.576 1.00 89.38 395 ALA A N 1
ATOM 3002 C CA . ALA A 1 395 ? -6.045 3.500 25.411 1.00 89.38 395 ALA A CA 1
ATOM 3003 C C . ALA A 1 395 ? -6.371 4.624 24.410 1.00 89.38 395 ALA A C 1
ATOM 3005 O O . ALA A 1 395 ? -5.455 5.240 23.863 1.00 89.38 395 ALA A O 1
ATOM 3006 N N . PHE A 1 396 ? -7.653 4.946 24.209 1.00 90.69 396 PHE A N 1
ATOM 3007 C CA . PHE A 1 396 ? -8.064 6.094 23.396 1.00 90.69 396 PHE A CA 1
ATOM 3008 C C . PHE A 1 396 ? -7.699 7.439 24.025 1.00 90.69 396 PHE A C 1
ATOM 3010 O O . PHE A 1 396 ? -7.324 8.366 23.301 1.00 90.69 396 PHE A O 1
ATOM 3017 N N . TYR A 1 397 ? -7.781 7.554 25.351 1.00 88.69 397 TYR A N 1
ATOM 3018 C CA . TYR A 1 397 ? -7.295 8.724 26.076 1.00 88.69 397 TYR A CA 1
ATOM 3019 C C . TYR A 1 397 ? -5.791 8.917 25.847 1.00 88.69 397 TYR A C 1
ATOM 3021 O O . TYR A 1 397 ? -5.381 9.964 25.358 1.00 88.69 397 TYR A O 1
ATOM 3029 N N . ILE A 1 398 ? -4.982 7.876 26.069 1.00 87.12 398 ILE A N 1
ATOM 3030 C CA . ILE A 1 398 ? -3.532 7.920 25.836 1.00 87.12 398 ILE A CA 1
ATOM 3031 C C . ILE A 1 398 ? -3.199 8.257 24.383 1.00 87.12 398 ILE A C 1
ATOM 3033 O O . ILE A 1 398 ? -2.282 9.032 24.130 1.00 87.12 398 ILE A O 1
ATOM 3037 N N . LEU A 1 399 ? -3.946 7.717 23.419 1.00 87.25 399 LEU A N 1
ATOM 3038 C CA . LEU A 1 399 ? -3.766 8.087 22.019 1.00 87.25 399 LEU A CA 1
ATOM 3039 C C . LEU A 1 399 ? -4.031 9.579 21.784 1.00 87.25 399 LEU A C 1
ATOM 3041 O O . LEU A 1 399 ? -3.296 10.210 21.034 1.00 87.25 399 LEU A O 1
ATOM 3045 N N . THR A 1 400 ? -5.057 10.138 22.423 1.00 87.38 400 THR A N 1
ATOM 3046 C CA . THR A 1 400 ? -5.387 11.567 22.316 1.00 87.38 400 THR A CA 1
ATOM 3047 C C . THR A 1 400 ? -4.261 12.422 22.898 1.00 87.38 400 THR A C 1
ATOM 3049 O O . THR A 1 400 ? -3.830 13.368 22.250 1.00 87.38 400 THR A O 1
ATOM 3052 N N . GLU A 1 401 ? -3.701 12.024 24.043 1.00 85.38 401 GLU A N 1
ATOM 3053 C CA . GLU A 1 401 ? -2.545 12.696 24.655 1.00 85.38 401 GLU A CA 1
ATOM 3054 C C . GLU A 1 401 ? -1.296 12.650 23.759 1.00 85.38 401 GLU A C 1
ATOM 3056 O O . GLU A 1 401 ? -0.588 13.644 23.623 1.00 85.38 401 GLU A O 1
ATOM 3061 N N . ILE A 1 402 ? -1.032 11.510 23.107 1.00 84.44 402 ILE A N 1
ATOM 3062 C CA . ILE A 1 402 ? 0.109 11.353 22.187 1.00 84.44 402 ILE A CA 1
ATOM 3063 C C . ILE A 1 402 ? -0.066 12.216 20.929 1.00 84.44 402 ILE A C 1
ATOM 3065 O O . ILE A 1 402 ? 0.909 12.756 20.414 1.00 84.44 402 ILE A O 1
ATOM 3069 N N . MET A 1 403 ? -1.295 12.316 20.419 1.00 82.56 403 MET A N 1
ATOM 3070 C CA . MET A 1 403 ? -1.598 12.959 19.137 1.00 82.56 403 MET A CA 1
ATOM 3071 C C . MET A 1 403 ? -1.961 14.448 19.262 1.00 82.56 403 MET A C 1
ATOM 3073 O O . MET A 1 403 ? -2.059 15.126 18.242 1.00 82.56 403 MET A O 1
ATOM 3077 N N . ASN A 1 404 ? -2.144 14.946 20.490 1.00 72.06 404 ASN A N 1
ATOM 3078 C CA . ASN A 1 404 ? -2.367 16.332 20.917 1.00 72.06 404 ASN A CA 1
ATOM 3079 C C . ASN A 1 404 ? -3.365 17.154 20.066 1.00 72.06 404 ASN A C 1
ATOM 3081 O O . ASN A 1 404 ? -4.498 17.371 20.483 1.00 72.06 404 ASN A O 1
ATOM 3085 N N . GLN A 1 405 ? -2.957 17.625 18.881 1.00 78.12 405 GLN A N 1
ATOM 3086 C CA . GLN A 1 405 ? -3.743 18.503 18.000 1.00 78.12 405 GLN A CA 1
ATOM 3087 C C . GLN A 1 405 ? -4.551 17.767 16.916 1.00 78.12 405 GLN A C 1
ATOM 3089 O O . GLN A 1 405 ? -5.345 18.397 16.215 1.00 78.12 405 GLN A O 1
ATOM 3094 N N . ALA A 1 406 ? -4.365 16.455 16.758 1.00 87.69 406 ALA A N 1
ATOM 3095 C CA . ALA A 1 406 ? -5.064 15.687 15.735 1.00 87.69 406 ALA A CA 1
ATOM 3096 C C . ALA A 1 406 ? -6.530 15.409 16.096 1.00 87.69 406 ALA A C 1
ATOM 3098 O O . ALA A 1 406 ? -6.872 15.122 17.245 1.00 87.69 406 ALA A O 1
ATOM 3099 N N . THR A 1 407 ? -7.393 15.372 15.081 1.00 91.88 407 THR A N 1
ATOM 3100 C CA . THR A 1 407 ? -8.757 14.857 15.242 1.00 91.88 407 THR A CA 1
ATOM 3101 C C . THR A 1 407 ? -8.711 13.333 15.351 1.00 91.88 407 THR A C 1
ATOM 3103 O O . THR A 1 407 ? -8.179 12.661 14.464 1.00 91.88 407 THR A O 1
ATOM 3106 N N . ILE A 1 408 ? -9.252 12.787 16.445 1.00 92.56 408 ILE A N 1
ATOM 3107 C CA . ILE A 1 408 ? -9.235 11.346 16.729 1.00 92.56 408 ILE A CA 1
ATOM 3108 C C . ILE A 1 408 ? -10.614 10.735 16.489 1.00 92.56 408 ILE A C 1
ATOM 3110 O O . ILE A 1 408 ? -11.570 11.022 17.207 1.00 92.56 408 ILE A O 1
ATOM 3114 N N . HIS A 1 409 ? -10.675 9.813 15.539 1.00 94.81 409 HIS A N 1
ATOM 3115 C CA . HIS A 1 409 ? -11.828 8.982 15.219 1.00 94.81 409 HIS A CA 1
ATOM 3116 C C . HIS A 1 409 ? -11.661 7.615 15.875 1.00 94.81 409 HIS A C 1
ATOM 3118 O O . HIS A 1 409 ? -10.573 7.032 15.864 1.00 94.81 409 HIS A O 1
ATOM 3124 N N . ARG A 1 410 ? -12.725 7.093 16.481 1.00 95.06 410 ARG A N 1
ATOM 3125 C CA . ARG A 1 410 ? -12.657 5.896 17.328 1.00 95.06 410 ARG A CA 1
ATOM 3126 C C . ARG A 1 410 ? -13.679 4.874 16.867 1.00 95.06 410 ARG A C 1
ATOM 3128 O O . ARG A 1 410 ? -14.809 5.226 16.566 1.00 95.06 410 ARG A O 1
ATOM 3135 N N . GLY A 1 411 ? -13.290 3.608 16.864 1.00 94.69 411 GLY A N 1
ATOM 3136 C CA . GLY A 1 411 ? -14.181 2.502 16.544 1.00 94.69 411 GLY A CA 1
ATOM 3137 C C . GLY A 1 411 ? -13.978 1.346 17.508 1.00 94.69 411 GLY A C 1
ATOM 3138 O O . GLY A 1 411 ? -12.844 1.002 17.832 1.00 94.69 411 GLY A O 1
ATOM 3139 N N . ILE A 1 412 ? -15.061 0.725 17.956 1.00 94.75 412 ILE A N 1
ATOM 3140 C CA . ILE A 1 412 ? -15.000 -0.523 18.722 1.00 94.75 412 ILE A CA 1
ATOM 3141 C C . ILE A 1 412 ? -15.927 -1.505 18.032 1.00 94.75 412 ILE A C 1
ATOM 3143 O O . ILE A 1 412 ? -17.095 -1.195 17.847 1.00 94.75 412 ILE A O 1
ATOM 3147 N N . TYR A 1 413 ? -15.433 -2.670 17.639 1.00 93.81 413 TYR A N 1
ATOM 3148 C CA . TYR A 1 413 ? -16.213 -3.671 16.918 1.00 93.81 413 TYR A CA 1
ATOM 3149 C C . TYR A 1 413 ? -15.996 -5.053 17.512 1.00 93.81 413 TYR A C 1
ATOM 3151 O O . TYR A 1 413 ? -14.986 -5.325 18.163 1.00 93.81 413 TYR A O 1
ATOM 3159 N N . GLU A 1 414 ? -16.946 -5.938 17.238 1.00 92.50 414 GLU A N 1
ATOM 3160 C CA . GLU A 1 414 ? -16.859 -7.332 17.638 1.00 92.50 414 GLU A CA 1
ATOM 3161 C C . GLU A 1 414 ? -16.781 -8.242 16.425 1.00 92.50 414 GLU A C 1
ATOM 3163 O O . GLU A 1 414 ? -17.474 -8.034 15.426 1.00 92.50 414 GLU A O 1
ATOM 3168 N N . ASP A 1 415 ? -16.000 -9.305 16.545 1.00 90.81 415 ASP A N 1
ATOM 3169 C CA . ASP A 1 415 ? -16.056 -10.422 15.618 1.00 90.81 415 ASP A CA 1
ATOM 3170 C C . ASP A 1 415 ? -16.059 -11.765 16.360 1.00 90.81 415 ASP A C 1
ATOM 3172 O O . ASP A 1 415 ? -16.323 -11.843 17.561 1.00 90.81 415 ASP A O 1
ATOM 3176 N N . ASN A 1 416 ? -15.870 -12.850 15.615 1.00 88.81 416 ASN A N 1
ATOM 3177 C CA . ASN A 1 416 ? -15.877 -14.201 16.165 1.00 88.81 416 ASN A CA 1
ATOM 3178 C C . ASN A 1 416 ? -14.449 -14.725 16.421 1.00 88.81 416 ASN A C 1
ATOM 3180 O O . ASN A 1 416 ? -14.257 -15.937 16.402 1.00 88.81 416 ASN A O 1
ATOM 3184 N N . SER A 1 417 ? -13.439 -13.854 16.560 1.00 88.19 417 SER A N 1
ATOM 3185 C CA . SER A 1 417 ? -12.078 -14.284 16.903 1.00 88.19 417 SER A CA 1
ATOM 3186 C C . SER A 1 417 ? -11.899 -14.440 18.412 1.00 88.19 417 SER A C 1
ATOM 3188 O O . SER A 1 417 ? -12.686 -13.923 19.194 1.00 88.19 417 SER A O 1
ATOM 3190 N N . ASP A 1 418 ? -10.810 -15.083 18.827 1.00 85.88 418 ASP A N 1
ATOM 3191 C CA . ASP A 1 418 ? -10.456 -15.235 20.247 1.00 85.88 418 ASP A CA 1
ATOM 3192 C C . ASP A 1 418 ? -9.436 -14.184 20.713 1.00 85.88 418 ASP A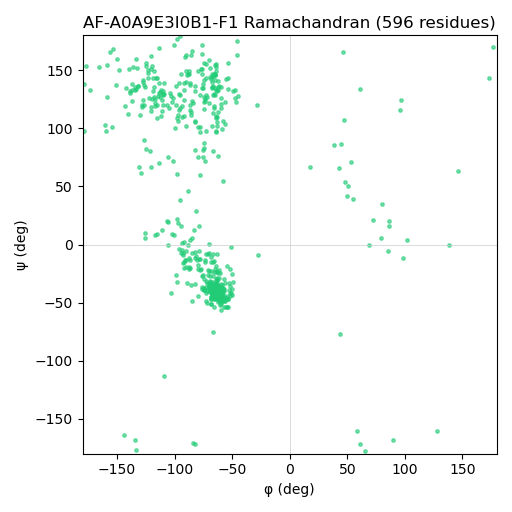 C 1
ATOM 3194 O O . ASP A 1 418 ? -8.749 -14.365 21.717 1.00 85.88 418 ASP A O 1
ATOM 3198 N N . SER A 1 419 ? -9.291 -13.085 19.968 1.00 90.38 419 SER A N 1
ATOM 3199 C CA . SER A 1 419 ? -8.240 -12.099 20.219 1.00 90.38 419 SER A CA 1
ATOM 3200 C C . SER A 1 419 ? -8.698 -10.662 20.059 1.00 90.38 419 SER A C 1
ATOM 3202 O O . SER A 1 419 ? -9.597 -10.348 19.278 1.00 90.38 419 SER A O 1
ATOM 3204 N N . LEU A 1 420 ? -8.052 -9.777 20.818 1.00 91.50 420 LEU A N 1
ATOM 3205 C CA . LEU A 1 420 ? -8.246 -8.340 20.723 1.00 91.50 420 LEU A CA 1
ATOM 3206 C C . LEU A 1 420 ? -7.177 -7.751 19.804 1.00 91.50 420 LEU A C 1
ATOM 3208 O O . LEU A 1 420 ? -5.983 -7.997 19.973 1.00 91.50 420 LEU A O 1
ATOM 3212 N N . ARG A 1 421 ? -7.600 -6.966 18.820 1.00 93.50 421 ARG A N 1
ATOM 3213 C CA . ARG A 1 421 ? -6.722 -6.348 17.827 1.00 93.50 421 ARG A CA 1
ATOM 3214 C C . ARG A 1 421 ? -6.975 -4.857 17.769 1.00 93.50 421 ARG A C 1
ATOM 3216 O O . ARG A 1 421 ? -8.115 -4.409 17.828 1.00 93.50 421 ARG A O 1
ATOM 3223 N N . VAL A 1 422 ? -5.898 -4.103 17.610 1.00 92.62 422 VAL A N 1
ATOM 3224 C CA . VAL A 1 422 ? -5.929 -2.653 17.450 1.00 92.62 422 VAL A CA 1
ATOM 3225 C C . VAL A 1 422 ? -5.449 -2.313 16.049 1.00 92.62 422 VAL A C 1
ATOM 3227 O O . VAL A 1 422 ? -4.398 -2.778 15.603 1.00 92.62 422 VAL A O 1
ATOM 3230 N N . PHE A 1 423 ? -6.220 -1.482 15.367 1.00 93.88 423 PHE A N 1
ATOM 3231 C CA . PHE A 1 423 ? -5.934 -0.966 14.042 1.00 93.88 423 PHE A CA 1
ATOM 3232 C C . PHE A 1 423 ? -5.820 0.549 14.124 1.00 93.88 423 PHE A C 1
ATOM 3234 O O . PHE A 1 423 ? -6.678 1.206 14.707 1.00 93.88 423 PHE A O 1
ATOM 3241 N N . THR A 1 424 ? -4.770 1.107 13.535 1.00 93.06 424 THR A N 1
ATOM 3242 C CA . THR A 1 424 ? -4.558 2.554 13.477 1.00 93.06 424 THR A CA 1
ATOM 3243 C C . THR A 1 424 ? -4.413 3.003 12.034 1.00 93.06 424 THR A C 1
ATOM 3245 O O . THR A 1 424 ? -3.844 2.295 11.201 1.00 93.06 424 THR A O 1
ATOM 3248 N N . ILE A 1 425 ? -4.942 4.181 11.733 1.00 93.50 425 ILE A N 1
ATOM 3249 C CA . ILE A 1 425 ? -4.760 4.871 10.460 1.00 93.50 425 ILE A CA 1
ATOM 3250 C C . ILE A 1 425 ? -4.512 6.343 10.757 1.00 93.50 425 ILE A C 1
ATOM 3252 O O . ILE A 1 425 ? -5.298 6.984 11.438 1.00 93.50 425 ILE A O 1
ATOM 3256 N N . ILE A 1 426 ? -3.397 6.877 10.287 1.00 91.88 426 ILE A N 1
ATOM 3257 C CA . ILE A 1 426 ? -2.927 8.213 10.648 1.00 91.88 426 ILE A CA 1
ATOM 3258 C C . ILE A 1 426 ? -2.685 8.963 9.356 1.00 91.88 426 ILE A C 1
ATOM 3260 O O . ILE A 1 426 ? -1.892 8.514 8.530 1.00 91.88 426 ILE A O 1
ATOM 3264 N N . GLY A 1 427 ? -3.393 10.069 9.171 1.00 92.06 427 GLY A N 1
ATOM 3265 C CA . GLY A 1 427 ? -3.350 10.891 7.974 1.00 92.06 427 GLY A CA 1
ATOM 3266 C C . GLY A 1 427 ? -2.848 12.300 8.261 1.00 92.06 427 GLY A C 1
ATOM 3267 O O . GLY A 1 427 ? -3.094 12.891 9.315 1.00 92.06 427 GLY A O 1
ATOM 3268 N N . GLY A 1 428 ? -2.188 12.866 7.259 1.00 89.75 428 GLY A N 1
ATOM 3269 C CA . GLY A 1 428 ? -1.698 14.237 7.299 1.00 89.75 428 GLY A CA 1
ATOM 3270 C C . GLY A 1 428 ? -0.332 14.398 7.943 1.00 89.75 428 GLY A C 1
ATOM 3271 O O . GLY A 1 428 ? -0.008 15.503 8.348 1.00 89.75 428 GLY A O 1
ATOM 3272 N N . LEU A 1 429 ? 0.438 13.312 8.018 1.00 89.69 429 LEU A N 1
ATOM 3273 C CA . LEU A 1 429 ? 1.815 13.317 8.495 1.00 89.69 429 LEU A CA 1
ATOM 3274 C C . LEU A 1 429 ? 2.724 14.067 7.522 1.00 89.69 429 LEU A C 1
ATOM 3276 O O . LEU A 1 429 ? 2.556 13.962 6.303 1.00 89.69 429 LEU A O 1
ATOM 3280 N N . ASP A 1 430 ? 3.745 14.729 8.044 1.00 88.19 430 ASP A N 1
ATOM 3281 C CA . ASP A 1 430 ? 4.856 15.169 7.218 1.00 88.19 430 ASP A CA 1
ATOM 3282 C C . ASP A 1 430 ? 5.617 13.972 6.640 1.00 88.19 430 ASP A C 1
ATOM 3284 O O . ASP A 1 430 ? 5.595 12.842 7.143 1.00 88.19 430 ASP A O 1
ATOM 3288 N N . SER A 1 431 ? 6.271 14.219 5.511 1.00 85.06 431 SER A N 1
ATOM 3289 C CA . SER A 1 431 ? 7.086 13.202 4.860 1.00 85.06 431 SER A CA 1
ATOM 3290 C C . SER A 1 431 ? 8.297 12.825 5.725 1.00 85.06 431 SER A C 1
ATOM 3292 O O . SER A 1 431 ? 8.846 13.688 6.403 1.00 85.06 431 SER A O 1
ATOM 3294 N N . PRO A 1 432 ? 8.756 11.560 5.693 1.00 84.44 432 PRO A N 1
ATOM 3295 C CA . PRO A 1 432 ? 9.842 11.070 6.544 1.00 84.44 432 PRO A CA 1
ATOM 3296 C C . PRO A 1 432 ? 11.206 11.573 6.043 1.00 84.44 432 PRO A C 1
ATOM 3298 O O . PRO A 1 432 ? 11.974 10.824 5.436 1.00 84.44 432 PRO A O 1
ATOM 3301 N N . THR A 1 433 ? 11.510 12.852 6.276 1.00 79.44 433 THR A N 1
ATOM 3302 C CA . THR A 1 433 ? 12.656 13.568 5.691 1.00 79.44 433 THR A CA 1
ATOM 3303 C C . THR A 1 433 ? 13.975 12.855 5.956 1.00 79.44 433 THR A C 1
ATOM 3305 O O . THR A 1 433 ? 14.723 12.613 5.018 1.00 79.44 433 THR A O 1
ATOM 3308 N N . ALA A 1 434 ? 14.205 12.385 7.187 1.00 78.69 434 ALA A N 1
ATOM 3309 C CA . ALA A 1 434 ? 15.417 11.644 7.548 1.00 78.69 434 ALA A CA 1
ATOM 3310 C C . ALA A 1 434 ? 15.625 10.385 6.686 1.00 78.69 434 ALA A C 1
ATOM 3312 O O . ALA A 1 434 ? 16.738 10.083 6.255 1.00 78.69 434 ALA A O 1
ATOM 3313 N N . ARG A 1 435 ? 14.544 9.657 6.378 1.00 80.38 435 ARG A N 1
ATOM 3314 C CA . ARG A 1 435 ? 14.616 8.464 5.526 1.00 80.38 435 ARG A CA 1
ATOM 3315 C C . ARG A 1 435 ? 14.854 8.822 4.058 1.00 80.38 435 ARG A C 1
ATOM 3317 O O . ARG A 1 435 ? 15.548 8.086 3.353 1.00 80.38 435 ARG A O 1
ATOM 3324 N N . LEU A 1 436 ? 14.267 9.924 3.592 1.00 79.81 436 LEU A N 1
ATOM 3325 C CA . LEU A 1 436 ? 14.458 10.433 2.231 1.00 79.81 436 LEU A CA 1
ATOM 3326 C C . LEU A 1 436 ? 15.872 10.990 2.018 1.00 79.81 436 LEU A C 1
ATOM 3328 O O . LEU A 1 436 ? 16.458 10.783 0.954 1.00 79.81 436 LEU A O 1
ATOM 3332 N N . GLU A 1 437 ? 16.436 11.625 3.043 1.00 77.31 437 GLU A N 1
ATOM 3333 C CA . GLU A 1 437 ? 17.823 12.079 3.085 1.00 77.31 437 GLU A CA 1
ATOM 3334 C C . GLU A 1 437 ? 18.787 10.894 3.070 1.00 77.31 437 GLU A C 1
ATOM 3336 O O . GLU A 1 437 ? 19.708 10.893 2.253 1.00 77.31 437 GLU A O 1
ATOM 3341 N N . GLU A 1 438 ? 18.536 9.840 3.859 1.00 75.88 438 GLU A N 1
ATOM 3342 C CA . GLU A 1 438 ? 19.341 8.609 3.834 1.00 75.88 438 GLU A CA 1
ATOM 3343 C C . GLU A 1 438 ? 19.470 8.072 2.398 1.00 75.88 438 GLU A C 1
ATOM 3345 O O . GLU A 1 438 ? 20.581 7.799 1.957 1.00 75.88 438 GLU A O 1
ATOM 3350 N N . LEU A 1 439 ? 18.376 8.041 1.621 1.00 71.69 439 LEU A N 1
ATOM 3351 C CA . LEU A 1 439 ? 18.384 7.605 0.211 1.00 71.69 439 LEU A CA 1
ATOM 3352 C C . LEU A 1 439 ? 19.240 8.481 -0.719 1.00 71.69 439 LEU A C 1
ATOM 3354 O O . LEU A 1 439 ? 19.621 8.028 -1.800 1.00 71.69 439 LEU A O 1
ATOM 3358 N N . SER A 1 440 ? 19.484 9.736 -0.338 1.00 65.50 440 SER A N 1
ATOM 3359 C CA . SER A 1 440 ? 20.266 10.709 -1.108 1.00 65.50 440 SER A CA 1
ATOM 3360 C C . SER A 1 440 ? 21.754 10.722 -0.744 1.00 65.50 440 SER A C 1
ATOM 3362 O O . SER A 1 440 ? 22.568 11.170 -1.550 1.00 65.50 440 SER A O 1
ATOM 3364 N N . THR A 1 441 ? 22.123 10.212 0.436 1.00 59.91 441 THR A N 1
ATOM 3365 C CA . THR A 1 441 ? 23.518 10.188 0.898 1.00 59.91 441 THR A CA 1
ATOM 3366 C C . THR A 1 441 ? 24.345 9.129 0.175 1.00 59.91 441 THR A C 1
ATOM 3368 O O . THR A 1 441 ? 23.883 8.004 -0.006 1.00 59.91 441 THR A O 1
ATOM 3371 N N . ASP A 1 442 ? 25.611 9.444 -0.142 1.00 50.25 442 ASP A N 1
ATOM 3372 C CA . ASP A 1 442 ? 26.614 8.507 -0.695 1.00 50.25 442 ASP A CA 1
ATOM 3373 C C . ASP A 1 442 ? 26.765 7.213 0.137 1.00 50.25 442 ASP A C 1
ATOM 3375 O O . ASP A 1 442 ? 27.185 6.175 -0.378 1.00 50.25 442 ASP A O 1
ATOM 3379 N N . LEU A 1 443 ? 26.365 7.243 1.414 1.00 45.84 443 LEU A N 1
ATOM 3380 C CA . LEU A 1 443 ? 26.325 6.091 2.319 1.00 45.84 443 LEU A CA 1
ATOM 3381 C C . LEU A 1 443 ? 25.310 5.025 1.877 1.00 45.84 443 LEU A C 1
ATOM 3383 O O . LEU A 1 443 ? 25.615 3.841 1.981 1.00 45.84 443 LEU A O 1
ATOM 3387 N N . TYR A 1 444 ? 24.176 5.409 1.276 1.00 46.44 444 TYR A N 1
ATOM 3388 C CA . TYR A 1 444 ? 23.225 4.465 0.664 1.00 46.44 444 TYR A CA 1
ATOM 3389 C C . TYR A 1 444 ? 23.794 3.776 -0.587 1.00 46.44 444 TYR A C 1
ATOM 3391 O O . TYR A 1 444 ? 23.345 2.702 -0.998 1.00 46.44 444 TYR A O 1
ATOM 3399 N N . PHE A 1 445 ? 24.795 4.403 -1.216 1.00 45.88 445 PHE A N 1
ATOM 3400 C CA . PHE A 1 445 ? 25.484 3.908 -2.409 1.00 45.88 445 PHE A CA 1
ATOM 3401 C C . PHE A 1 445 ? 26.700 3.043 -2.070 1.00 45.88 445 PHE A C 1
ATOM 3403 O O . PHE A 1 445 ? 27.284 2.436 -2.973 1.00 45.88 445 PHE A O 1
ATOM 3410 N N . ARG A 1 446 ? 27.063 2.929 -0.787 1.00 46.59 446 ARG A N 1
ATOM 3411 C CA . ARG A 1 446 ? 28.045 1.953 -0.327 1.00 46.59 446 ARG A CA 1
ATOM 3412 C C . ARG A 1 446 ? 27.322 0.638 -0.043 1.00 46.59 446 ARG A C 1
ATOM 3414 O O . ARG A 1 446 ? 26.475 0.593 0.843 1.00 46.59 446 ARG A O 1
ATOM 3421 N N . PRO A 1 447 ? 27.614 -0.450 -0.774 1.00 41.66 447 PRO A N 1
ATOM 3422 C CA . PRO A 1 447 ? 27.213 -1.772 -0.320 1.00 41.66 447 PRO A CA 1
ATOM 3423 C C . PRO A 1 447 ? 27.975 -2.052 0.983 1.00 41.66 447 PRO A C 1
ATOM 3425 O O . PRO A 1 447 ? 29.142 -2.406 0.915 1.00 41.66 447 PRO A O 1
ATOM 3428 N N . ASP A 1 448 ? 27.337 -1.811 2.130 1.00 36.78 448 ASP A N 1
ATOM 3429 C CA . ASP A 1 448 ? 27.815 -2.086 3.492 1.00 36.78 448 ASP A CA 1
ATOM 3430 C C . ASP A 1 448 ? 29.311 -1.823 3.723 1.00 36.78 448 ASP A C 1
ATOM 3432 O O . ASP A 1 448 ? 30.150 -2.722 3.690 1.00 36.78 448 ASP A O 1
ATOM 3436 N N . VAL A 1 449 ? 29.631 -0.570 4.045 1.00 36.94 449 VAL A N 1
ATOM 3437 C CA . VAL A 1 449 ? 30.766 -0.266 4.925 1.00 36.94 449 VAL A CA 1
ATOM 3438 C C . VAL A 1 449 ? 30.175 0.033 6.298 1.00 36.94 449 VAL A C 1
ATOM 3440 O O . VAL A 1 449 ? 30.094 1.189 6.677 1.00 36.94 449 VAL A O 1
ATOM 3443 N N . PHE A 1 450 ? 29.680 -1.002 6.977 1.00 32.84 450 PHE A N 1
ATOM 3444 C CA . PHE A 1 450 ? 29.633 -1.093 8.438 1.00 32.84 450 PHE A CA 1
ATOM 3445 C C . PHE A 1 450 ? 29.616 -2.578 8.823 1.00 32.84 450 PHE A C 1
ATOM 3447 O O . PHE A 1 450 ? 28.623 -3.281 8.671 1.00 32.84 450 PHE A O 1
ATOM 3454 N N . GLU A 1 451 ? 30.802 -3.038 9.218 1.00 35.22 451 GLU A N 1
ATOM 3455 C CA . GLU A 1 451 ? 31.045 -3.934 10.350 1.00 35.22 451 GLU A CA 1
ATOM 3456 C C . GLU A 1 451 ? 30.107 -5.140 10.516 1.00 35.22 451 GLU A C 1
ATOM 3458 O O . GLU A 1 451 ? 29.225 -5.195 11.365 1.00 35.22 451 GLU A O 1
ATOM 3463 N N . THR A 1 452 ? 30.466 -6.218 9.832 1.00 35.78 452 THR A N 1
ATOM 3464 C CA . THR A 1 452 ? 30.944 -7.354 10.622 1.00 35.78 452 THR A CA 1
ATOM 3465 C C . THR A 1 452 ? 32.418 -7.504 10.313 1.00 35.78 452 THR A C 1
ATOM 3467 O O . THR A 1 452 ? 32.787 -7.502 9.137 1.00 35.78 452 THR A O 1
ATOM 3470 N N . GLU A 1 453 ? 33.233 -7.659 11.349 1.00 39.31 453 GLU A N 1
ATOM 3471 C CA . GLU A 1 453 ? 34.572 -8.254 11.328 1.00 39.31 453 GLU A CA 1
ATOM 3472 C C . GLU A 1 453 ? 34.510 -9.700 10.783 1.00 39.31 453 GLU A C 1
ATOM 3474 O O . GLU A 1 453 ? 34.900 -10.669 11.424 1.00 39.31 453 GLU A O 1
ATOM 3479 N N . GLY A 1 454 ? 33.943 -9.881 9.592 1.00 43.62 454 GLY A N 1
ATOM 3480 C CA . GLY A 1 454 ? 34.067 -11.093 8.816 1.00 43.62 454 GLY A CA 1
ATOM 3481 C C . GLY A 1 454 ? 35.442 -11.024 8.195 1.00 43.62 454 GLY A C 1
ATOM 3482 O O . GLY A 1 454 ? 35.618 -10.316 7.202 1.00 43.62 454 GLY A O 1
ATOM 3483 N N . LEU A 1 455 ? 36.391 -11.691 8.849 1.00 43.16 455 LEU A N 1
ATOM 3484 C CA . LEU A 1 455 ? 37.762 -11.919 8.403 1.00 43.16 455 LEU A CA 1
ATOM 3485 C C . LEU A 1 455 ? 37.798 -11.942 6.876 1.00 43.16 455 LEU A C 1
ATOM 3487 O O . LEU A 1 455 ? 37.067 -12.698 6.227 1.00 43.16 455 LEU A O 1
ATOM 3491 N N . LEU A 1 456 ? 38.569 -11.027 6.292 1.00 55.31 456 LEU A N 1
ATOM 3492 C CA . LEU A 1 456 ? 38.665 -10.923 4.844 1.00 55.31 456 LEU A CA 1
ATOM 3493 C C . LEU A 1 456 ? 39.051 -12.312 4.329 1.00 55.31 456 LEU A C 1
ATOM 3495 O O . LEU A 1 456 ? 39.955 -12.926 4.878 1.00 55.31 456 LEU A O 1
ATOM 3499 N N . LEU A 1 457 ? 38.396 -12.833 3.288 1.00 56.75 457 LEU A N 1
ATOM 3500 C CA . LEU A 1 457 ? 38.704 -14.173 2.743 1.00 56.75 457 LEU A CA 1
ATOM 3501 C C . LEU A 1 457 ? 40.190 -14.347 2.375 1.00 56.75 457 LEU A C 1
ATOM 3503 O O . LEU A 1 457 ? 40.688 -15.463 2.264 1.00 56.75 457 LEU A O 1
ATOM 3507 N N . ARG A 1 458 ? 40.915 -13.232 2.225 1.00 55.81 458 ARG A N 1
ATOM 3508 C CA . ARG A 1 458 ? 42.374 -13.177 2.086 1.00 55.81 458 ARG A CA 1
ATOM 3509 C C . ARG A 1 458 ? 43.147 -13.683 3.322 1.00 55.81 458 ARG A C 1
ATOM 3511 O O . ARG A 1 458 ? 44.259 -14.170 3.153 1.00 55.81 458 ARG A O 1
ATOM 3518 N N . GLU A 1 459 ? 42.581 -13.531 4.521 1.00 54.34 459 GLU A N 1
ATOM 3519 C CA . GLU A 1 459 ? 43.133 -13.871 5.845 1.00 54.34 459 GLU A CA 1
ATOM 3520 C C . GLU A 1 459 ? 42.748 -15.294 6.297 1.00 54.34 459 GLU A C 1
ATOM 3522 O O . GLU A 1 459 ? 43.399 -15.827 7.188 1.00 54.34 459 GLU A O 1
ATOM 3527 N N . GLN A 1 460 ? 41.757 -15.930 5.652 1.00 67.38 460 GLN A N 1
ATOM 3528 C CA . GLN A 1 460 ? 41.308 -17.312 5.903 1.00 67.38 460 GLN A CA 1
ATOM 3529 C C . GLN A 1 460 ? 41.206 -18.105 4.595 1.00 67.38 460 GLN A C 1
ATOM 3531 O O . GLN A 1 460 ? 40.124 -18.469 4.122 1.00 67.38 460 GLN A O 1
ATOM 3536 N N . LYS A 1 461 ? 42.353 -18.351 3.956 1.00 67.62 461 LYS A N 1
ATOM 3537 C CA . LYS A 1 461 ? 42.376 -19.076 2.678 1.00 67.62 461 LYS A CA 1
ATOM 3538 C C . LYS A 1 461 ? 41.924 -20.529 2.818 1.00 67.62 461 LYS A C 1
ATOM 3540 O O . LYS A 1 461 ? 41.456 -21.104 1.835 1.00 67.62 461 LYS A O 1
ATOM 3545 N N . GLU A 1 462 ? 42.042 -21.106 4.014 1.00 68.94 462 GLU A N 1
ATOM 3546 C CA . GLU A 1 462 ? 41.613 -22.474 4.308 1.00 68.94 462 GLU A CA 1
ATOM 3547 C C . GLU A 1 462 ? 40.091 -22.658 4.153 1.00 68.94 462 GLU A C 1
ATOM 3549 O O . GLU A 1 462 ? 39.646 -23.729 3.739 1.00 68.94 462 GLU A O 1
ATOM 3554 N N . ASP A 1 463 ? 39.298 -21.603 4.377 1.00 78.06 463 ASP A N 1
ATOM 3555 C CA . ASP A 1 463 ? 37.830 -21.665 4.369 1.00 78.06 463 ASP A CA 1
ATOM 3556 C C . ASP A 1 463 ? 37.202 -21.404 2.990 1.00 78.06 463 ASP A C 1
ATOM 3558 O O . ASP A 1 463 ? 36.024 -21.708 2.773 1.00 78.06 463 ASP A O 1
ATOM 3562 N N . ILE A 1 464 ? 37.979 -20.893 2.022 1.00 85.12 464 ILE A N 1
ATOM 3563 C CA . ILE A 1 464 ? 37.504 -20.554 0.666 1.00 85.12 464 ILE A CA 1
ATOM 3564 C C . ILE A 1 464 ? 36.811 -21.753 0.011 1.00 85.12 464 ILE A C 1
ATOM 3566 O O . ILE A 1 464 ? 35.737 -21.610 -0.573 1.00 85.12 464 ILE A O 1
ATOM 3570 N N . LEU A 1 465 ? 37.423 -22.939 0.081 1.00 88.06 465 LEU A N 1
ATOM 3571 C CA . LEU A 1 465 ? 36.898 -24.128 -0.592 1.00 88.06 465 LEU A CA 1
ATOM 3572 C C . LEU A 1 465 ? 35.642 -24.668 0.098 1.00 88.06 465 LEU A C 1
ATOM 3574 O O . LEU A 1 465 ? 34.676 -24.989 -0.591 1.00 88.06 465 LEU A O 1
ATOM 3578 N N . SER A 1 466 ? 35.626 -24.697 1.431 1.00 83.81 466 SER A N 1
ATOM 3579 C CA . SER A 1 466 ? 34.470 -25.133 2.224 1.00 83.81 466 SER A CA 1
ATOM 3580 C C . SER A 1 466 ? 33.257 -24.230 1.988 1.00 83.81 466 SER A C 1
ATOM 3582 O O . SER A 1 466 ? 32.144 -24.707 1.769 1.00 83.81 466 SER A O 1
ATOM 3584 N N . LEU A 1 467 ? 33.474 -22.911 1.949 1.00 83.94 467 LEU A N 1
ATOM 3585 C CA . LEU A 1 467 ? 32.433 -21.936 1.622 1.00 83.94 467 LEU A CA 1
ATOM 3586 C C . LEU A 1 467 ? 31.973 -22.060 0.166 1.00 83.94 467 LEU A C 1
ATOM 3588 O O . LEU A 1 467 ? 30.777 -21.963 -0.110 1.00 83.94 467 LEU A O 1
ATOM 3592 N N . ALA A 1 468 ? 32.895 -22.299 -0.769 1.00 87.12 468 ALA A N 1
ATOM 3593 C CA . ALA A 1 468 ? 32.554 -22.515 -2.169 1.00 87.12 468 ALA A CA 1
ATOM 3594 C C . ALA A 1 468 ? 31.640 -23.740 -2.342 1.00 87.12 468 ALA A C 1
ATOM 3596 O O . ALA A 1 468 ? 30.620 -23.659 -3.024 1.00 87.12 468 ALA A O 1
ATOM 3597 N N . GLU A 1 469 ? 31.973 -24.850 -1.681 1.00 86.81 469 GLU A N 1
ATOM 3598 C CA . GLU A 1 469 ? 31.177 -26.080 -1.681 1.00 86.81 469 GLU A CA 1
ATOM 3599 C C . GLU A 1 469 ? 29.804 -25.865 -1.018 1.00 86.81 469 GLU A C 1
ATOM 3601 O O . GLU A 1 469 ? 28.788 -26.280 -1.579 1.00 86.81 469 GLU A O 1
ATOM 3606 N N . PHE A 1 470 ? 29.739 -25.114 0.090 1.00 83.31 470 PHE A N 1
ATOM 3607 C CA . PHE A 1 470 ? 28.472 -24.710 0.711 1.00 83.31 470 PHE A CA 1
ATOM 3608 C C . PHE A 1 470 ? 27.569 -23.926 -0.255 1.00 83.31 470 PHE A C 1
ATOM 3610 O O . PHE A 1 470 ? 26.375 -24.218 -0.369 1.00 83.31 470 PHE A O 1
ATOM 3617 N N . PHE A 1 471 ? 28.115 -22.944 -0.981 1.00 84.81 471 PHE A N 1
ATOM 3618 C CA . PHE A 1 471 ? 27.330 -22.174 -1.948 1.00 84.81 471 PHE A CA 1
ATOM 3619 C C . PHE A 1 471 ? 26.852 -23.030 -3.122 1.00 84.81 471 PHE A C 1
ATOM 3621 O O . PHE A 1 471 ? 25.709 -22.882 -3.541 1.00 84.81 471 PHE A O 1
ATOM 3628 N N . LEU A 1 472 ? 27.669 -23.961 -3.618 1.00 85.56 472 LEU A N 1
ATOM 3629 C CA . LEU A 1 472 ? 27.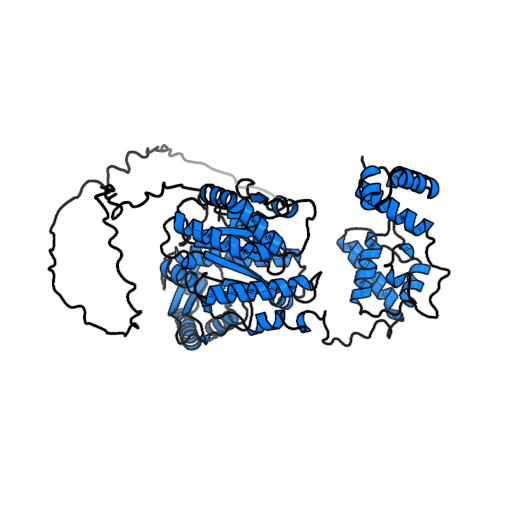250 -24.873 -4.685 1.00 85.56 472 LEU A CA 1
ATOM 3630 C C . LEU A 1 472 ? 26.105 -25.794 -4.251 1.00 85.56 472 LEU A C 1
ATOM 3632 O O . LEU A 1 472 ? 25.142 -25.941 -5.002 1.00 85.56 472 LEU A O 1
ATOM 3636 N N . ALA A 1 473 ? 26.162 -26.342 -3.035 1.00 78.12 473 ALA A N 1
ATOM 3637 C CA . ALA A 1 473 ? 25.083 -27.161 -2.474 1.00 78.12 473 ALA A CA 1
ATOM 3638 C C . ALA A 1 473 ? 23.792 -26.349 -2.254 1.00 78.12 473 ALA A C 1
ATOM 3640 O O . ALA A 1 473 ? 22.674 -26.831 -2.459 1.00 78.12 473 ALA A O 1
ATOM 3641 N N . LYS A 1 474 ? 23.923 -25.076 -1.863 1.00 79.56 474 LYS A N 1
ATOM 3642 C CA . LYS A 1 474 ? 22.785 -24.159 -1.731 1.00 79.56 474 LYS A CA 1
ATOM 3643 C C . LYS A 1 474 ? 22.085 -23.919 -3.074 1.00 79.56 474 LYS A C 1
ATOM 3645 O O . LYS A 1 474 ? 20.856 -23.951 -3.128 1.00 79.56 474 LYS A O 1
ATOM 3650 N N . GLU A 1 475 ? 22.845 -23.704 -4.145 1.00 79.50 475 GLU A N 1
ATOM 3651 C CA . GLU A 1 475 ? 22.298 -23.493 -5.493 1.00 79.50 475 GLU A CA 1
ATOM 3652 C C . GLU A 1 475 ? 21.690 -24.771 -6.086 1.00 79.50 475 GLU A C 1
ATOM 3654 O O . GLU A 1 475 ? 20.622 -24.724 -6.701 1.00 79.50 475 GLU A O 1
ATOM 3659 N N . ALA A 1 476 ? 22.318 -25.926 -5.857 1.00 77.00 476 ALA A N 1
ATOM 3660 C CA . ALA A 1 476 ? 21.779 -27.226 -6.249 1.00 77.00 476 ALA A CA 1
ATOM 3661 C C . ALA A 1 476 ? 20.394 -27.473 -5.620 1.00 77.00 476 ALA A C 1
ATOM 3663 O O . ALA A 1 476 ? 19.435 -27.776 -6.335 1.00 77.00 476 ALA A O 1
ATOM 3664 N N . ASN A 1 477 ? 20.252 -27.205 -4.316 1.00 73.31 477 ASN A N 1
ATOM 3665 C CA . ASN A 1 477 ? 18.968 -27.261 -3.610 1.00 73.31 477 ASN A CA 1
ATOM 3666 C C . ASN A 1 477 ? 17.942 -26.251 -4.145 1.00 73.31 477 ASN A C 1
ATOM 3668 O O . ASN A 1 477 ? 16.774 -26.594 -4.324 1.00 73.31 477 ASN A O 1
ATOM 3672 N N . PHE A 1 478 ? 18.354 -25.011 -4.429 1.00 64.00 478 PHE A N 1
ATOM 3673 C CA . PHE A 1 478 ? 17.455 -23.978 -4.957 1.00 64.00 478 PHE A CA 1
ATOM 3674 C C . PHE A 1 478 ? 16.862 -24.352 -6.326 1.00 64.00 478 PHE A C 1
ATOM 3676 O O . PHE A 1 478 ? 15.678 -24.113 -6.573 1.00 64.00 478 PHE A O 1
ATOM 3683 N N . TYR A 1 479 ? 17.663 -24.964 -7.203 1.00 70.44 479 TYR A N 1
ATOM 3684 C CA . TYR A 1 479 ? 17.244 -25.371 -8.548 1.00 70.44 479 TYR A CA 1
ATOM 3685 C C . TYR A 1 479 ? 16.736 -26.820 -8.647 1.00 70.44 479 TYR A C 1
ATOM 3687 O O . TYR A 1 479 ? 16.374 -27.243 -9.747 1.00 70.44 479 TYR A O 1
ATOM 3695 N N . ASN A 1 480 ? 16.698 -27.566 -7.535 1.00 74.06 480 ASN A N 1
ATOM 3696 C CA . ASN A 1 480 ? 16.406 -29.004 -7.486 1.00 74.06 480 ASN A CA 1
ATOM 3697 C C . ASN A 1 480 ? 17.265 -29.812 -8.483 1.00 74.06 480 ASN A C 1
ATOM 3699 O O . ASN A 1 480 ? 16.752 -30.554 -9.323 1.00 74.06 480 ASN A O 1
ATOM 3703 N N . ARG A 1 481 ? 18.584 -29.590 -8.443 1.00 76.81 481 ARG A N 1
ATOM 3704 C CA . ARG A 1 481 ? 19.594 -30.230 -9.303 1.00 76.81 481 ARG A CA 1
ATOM 3705 C C . ARG A 1 481 ? 20.615 -30.984 -8.456 1.00 76.81 481 ARG A C 1
ATOM 3707 O O . ARG A 1 481 ? 20.737 -30.731 -7.266 1.00 76.81 481 ARG A O 1
ATOM 3714 N N . GLU A 1 482 ? 21.361 -31.889 -9.084 1.00 76.25 482 GLU A N 1
ATOM 3715 C CA . GLU A 1 482 ? 22.472 -32.582 -8.423 1.00 76.25 482 GLU A CA 1
ATOM 3716 C C . GLU A 1 482 ? 23.603 -31.622 -8.028 1.00 76.25 482 GLU A C 1
ATOM 3718 O O . GLU A 1 482 ? 23.928 -30.687 -8.769 1.00 76.25 482 GLU A O 1
ATOM 3723 N N . ASP A 1 483 ? 24.251 -31.920 -6.899 1.00 79.38 483 ASP A N 1
ATOM 3724 C CA . ASP A 1 483 ? 25.406 -31.174 -6.407 1.00 79.38 483 ASP A CA 1
ATOM 3725 C C . ASP A 1 483 ? 26.565 -31.201 -7.405 1.00 79.38 483 ASP A C 1
ATOM 3727 O O . ASP A 1 483 ? 27.067 -32.265 -7.806 1.00 79.38 483 ASP A O 1
ATOM 3731 N N . LYS A 1 484 ? 27.036 -30.003 -7.757 1.00 87.50 484 LYS A N 1
ATOM 3732 C CA . LYS A 1 484 ? 28.223 -29.816 -8.591 1.00 87.50 484 LYS A CA 1
ATOM 3733 C C . LYS A 1 484 ? 29.486 -29.758 -7.742 1.00 87.50 484 LYS A C 1
ATOM 3735 O O . LYS A 1 484 ? 29.490 -29.214 -6.644 1.00 87.50 484 LYS A O 1
ATOM 3740 N N . ILE A 1 485 ? 30.582 -30.262 -8.299 1.00 89.75 485 ILE A N 1
ATOM 3741 C CA . ILE A 1 485 ? 31.899 -30.311 -7.662 1.00 89.75 485 ILE A CA 1
ATOM 3742 C C . ILE A 1 485 ? 32.909 -29.449 -8.421 1.00 89.75 485 ILE A C 1
ATOM 3744 O O . ILE A 1 485 ? 32.906 -29.398 -9.651 1.00 89.75 485 ILE A O 1
ATOM 3748 N N . LEU A 1 486 ? 33.808 -28.785 -7.696 1.00 89.38 486 LEU A N 1
ATOM 3749 C CA . LEU A 1 486 ? 34.915 -28.030 -8.288 1.00 89.38 486 LEU A CA 1
ATOM 3750 C C . LEU A 1 486 ? 36.039 -28.979 -8.720 1.00 89.38 486 LEU A C 1
ATOM 3752 O O . LEU A 1 486 ? 36.527 -29.777 -7.918 1.00 89.38 486 LEU A O 1
ATOM 3756 N N . ASN A 1 487 ? 36.494 -28.854 -9.968 1.00 89.81 487 ASN A N 1
ATOM 3757 C CA . ASN A 1 487 ? 37.718 -29.509 -10.429 1.00 89.81 487 ASN A CA 1
ATOM 3758 C C . ASN A 1 487 ? 38.956 -28.964 -9.679 1.00 89.81 487 ASN A C 1
ATOM 3760 O O . ASN A 1 487 ? 38.955 -27.822 -9.217 1.00 89.81 487 ASN A O 1
ATOM 3764 N N . SER A 1 488 ? 40.029 -29.759 -9.594 1.00 83.94 488 SER A N 1
ATOM 3765 C CA . SER A 1 488 ? 41.299 -29.386 -8.952 1.00 83.94 488 SER A CA 1
ATOM 3766 C C . SER A 1 488 ? 41.862 -28.040 -9.415 1.00 83.94 488 SER A C 1
ATOM 3768 O O . SER A 1 488 ? 42.369 -27.275 -8.597 1.00 83.94 488 SER A O 1
ATOM 3770 N N . ASP A 1 489 ? 41.748 -27.720 -10.700 1.00 82.25 489 ASP A N 1
ATOM 3771 C CA . ASP A 1 489 ? 42.262 -26.472 -11.262 1.00 82.25 489 ASP A CA 1
ATOM 3772 C C . ASP A 1 489 ? 41.372 -25.285 -10.877 1.00 82.25 489 ASP A C 1
ATOM 3774 O O . ASP A 1 489 ? 41.877 -24.229 -10.505 1.00 82.25 489 ASP A O 1
ATOM 3778 N N . SER A 1 490 ? 40.052 -25.478 -10.830 1.00 86.25 490 SER A N 1
ATOM 3779 C CA . SER A 1 490 ? 39.102 -24.486 -10.309 1.00 86.25 490 SER A CA 1
ATOM 3780 C C . SER A 1 490 ? 39.367 -24.179 -8.834 1.00 86.25 490 SER A C 1
ATOM 3782 O O . SER A 1 490 ? 39.379 -23.014 -8.442 1.00 86.25 490 SER A O 1
ATOM 3784 N N . LYS A 1 491 ? 39.635 -25.213 -8.021 1.00 87.75 491 LYS A N 1
ATOM 3785 C CA . LYS A 1 491 ? 39.993 -25.060 -6.601 1.00 87.75 491 LYS A CA 1
ATOM 3786 C C . LYS A 1 491 ? 41.265 -24.226 -6.442 1.00 87.75 491 LYS A C 1
ATOM 3788 O O . LYS A 1 491 ? 41.283 -23.293 -5.645 1.00 87.75 491 LYS A O 1
ATOM 3793 N N . LYS A 1 492 ? 42.298 -24.500 -7.247 1.00 83.94 492 LYS A N 1
ATOM 3794 C CA . LYS A 1 492 ? 43.530 -23.696 -7.263 1.00 83.94 492 LYS A CA 1
ATOM 3795 C C . LYS A 1 492 ? 43.233 -22.239 -7.614 1.00 83.94 492 LYS A C 1
ATOM 3797 O O . LYS A 1 492 ? 43.649 -21.354 -6.879 1.00 83.94 492 LYS A O 1
ATOM 3802 N N . LEU A 1 493 ? 42.471 -21.968 -8.674 1.00 82.69 493 LEU A N 1
ATOM 3803 C CA . LEU A 1 493 ? 42.160 -20.589 -9.068 1.00 82.69 493 LEU A CA 1
ATOM 3804 C C . LEU A 1 493 ? 41.431 -19.793 -7.982 1.00 82.69 493 LEU A C 1
ATOM 3806 O O . LEU A 1 493 ? 41.740 -18.620 -7.779 1.00 82.69 493 LEU A O 1
ATOM 3810 N N . LEU A 1 494 ? 40.523 -20.434 -7.246 1.00 85.56 494 LEU A N 1
ATOM 3811 C CA . LEU A 1 494 ? 39.849 -19.808 -6.110 1.00 85.56 494 LEU A CA 1
ATOM 3812 C C . LEU A 1 494 ? 40.818 -19.494 -4.959 1.00 85.56 494 LEU A C 1
ATOM 3814 O O . LEU A 1 494 ? 40.665 -18.460 -4.325 1.00 85.56 494 LEU A O 1
ATOM 3818 N N . LEU A 1 495 ? 41.830 -20.327 -4.706 1.00 84.19 495 LEU A N 1
ATOM 3819 C CA . LEU A 1 495 ? 42.828 -20.090 -3.649 1.00 84.19 495 LEU A CA 1
ATOM 3820 C C . LEU A 1 495 ? 43.857 -18.997 -4.001 1.00 84.19 495 LEU A C 1
ATOM 3822 O O . LEU A 1 495 ? 44.388 -18.331 -3.108 1.00 84.19 495 LEU A O 1
ATOM 3826 N N . TYR A 1 496 ? 44.165 -18.827 -5.291 1.00 79.94 496 TYR A N 1
ATOM 3827 C CA . TYR A 1 496 ? 45.130 -17.829 -5.774 1.00 79.94 496 TYR A CA 1
ATOM 3828 C C . TYR A 1 496 ? 44.513 -16.452 -6.032 1.00 79.94 496 TYR A C 1
ATOM 3830 O O . TYR A 1 496 ? 45.241 -15.459 -6.075 1.00 79.94 496 TYR A O 1
ATOM 3838 N N . TYR A 1 497 ? 43.193 -16.371 -6.197 1.00 80.25 497 TYR A N 1
ATOM 3839 C CA . TYR A 1 497 ? 42.506 -15.092 -6.309 1.00 80.25 497 TYR A CA 1
ATOM 3840 C C . TYR A 1 497 ? 42.596 -14.321 -4.985 1.00 80.25 497 TYR A C 1
ATOM 3842 O O . TYR A 1 497 ? 42.438 -14.883 -3.904 1.00 80.25 497 TYR A O 1
ATOM 3850 N N . SER A 1 498 ? 42.869 -13.018 -5.065 1.00 70.06 498 SER A N 1
ATOM 3851 C CA . SER A 1 498 ? 43.120 -12.171 -3.892 1.00 70.06 498 SER A CA 1
ATOM 3852 C C . SER A 1 498 ? 41.873 -11.862 -3.061 1.00 70.06 498 SER A C 1
ATOM 3854 O O . SER A 1 498 ? 42.018 -11.290 -1.984 1.00 70.06 498 SER A O 1
ATOM 3856 N N . TRP A 1 499 ? 40.680 -12.226 -3.554 1.00 77.69 499 TRP A N 1
ATOM 3857 C CA . TRP A 1 499 ? 39.376 -11.928 -2.949 1.00 77.69 499 TRP A CA 1
ATOM 3858 C C . TRP A 1 499 ? 39.297 -10.483 -2.436 1.00 77.69 499 TRP A C 1
ATOM 3860 O O . TRP A 1 499 ? 39.225 -10.252 -1.229 1.00 77.69 499 TRP A O 1
ATOM 3870 N N . PRO A 1 500 ? 39.348 -9.484 -3.341 1.00 62.53 500 PRO A N 1
ATOM 3871 C CA . PRO A 1 500 ? 39.211 -8.085 -2.948 1.00 62.53 500 PRO A CA 1
ATOM 3872 C C . PRO A 1 500 ? 37.826 -7.778 -2.345 1.00 62.53 500 PRO A C 1
ATOM 3874 O O . PRO A 1 500 ? 37.672 -6.759 -1.676 1.00 62.53 500 PRO A O 1
ATOM 3877 N N . GLY A 1 501 ? 36.820 -8.629 -2.578 1.00 60.38 501 GLY A N 1
ATOM 3878 C CA . GLY A 1 501 ? 35.520 -8.618 -1.914 1.00 60.38 501 GLY A CA 1
ATOM 3879 C C . GLY A 1 501 ? 35.381 -9.659 -0.792 1.00 60.38 501 GLY A C 1
ATOM 3880 O O . GLY A 1 501 ? 36.224 -10.523 -0.578 1.00 60.38 501 GLY A O 1
ATOM 3881 N N . ASN A 1 502 ? 34.276 -9.565 -0.049 1.00 70.81 502 ASN A N 1
ATOM 3882 C CA . ASN A 1 502 ? 33.947 -10.456 1.070 1.00 70.81 502 ASN A CA 1
ATOM 3883 C C . ASN A 1 502 ? 33.311 -11.789 0.605 1.00 70.81 502 ASN A C 1
ATOM 3885 O O . ASN A 1 502 ? 33.201 -12.068 -0.589 1.00 70.81 502 ASN A O 1
ATOM 3889 N N . ILE A 1 503 ? 32.811 -12.595 1.553 1.00 75.25 503 ILE A N 1
ATOM 3890 C CA . ILE A 1 503 ? 32.137 -13.895 1.327 1.00 75.25 503 ILE A CA 1
ATOM 3891 C C . ILE A 1 503 ? 31.021 -13.826 0.268 1.00 75.25 503 ILE A C 1
ATOM 3893 O O . ILE A 1 503 ? 30.741 -14.804 -0.429 1.00 75.25 503 ILE A O 1
ATOM 3897 N N . ARG A 1 504 ? 30.422 -12.649 0.064 1.00 70.69 504 ARG A N 1
ATOM 3898 C CA . ARG A 1 504 ? 29.399 -12.417 -0.959 1.00 70.69 504 ARG A CA 1
ATOM 3899 C C . ARG A 1 504 ? 29.947 -12.466 -2.387 1.00 70.69 504 ARG A C 1
ATOM 3901 O O . ARG A 1 504 ? 29.204 -12.847 -3.292 1.00 70.69 504 ARG A O 1
ATOM 3908 N N . GLU A 1 505 ? 31.203 -12.073 -2.613 1.00 79.19 505 GLU A N 1
ATOM 3909 C CA . GLU A 1 505 ? 31.861 -12.204 -3.921 1.00 79.19 505 GLU A CA 1
ATOM 3910 C C . GLU A 1 505 ? 32.030 -13.683 -4.283 1.00 79.19 505 GLU A C 1
ATOM 3912 O O . GLU A 1 505 ? 31.666 -14.080 -5.392 1.00 79.19 505 GLU A O 1
ATOM 3917 N N . LEU A 1 506 ? 32.477 -14.505 -3.326 1.00 83.94 506 LEU A N 1
ATOM 3918 C CA . LEU A 1 506 ? 32.586 -15.956 -3.483 1.00 83.94 506 LEU A CA 1
ATOM 3919 C C . LEU A 1 506 ? 31.223 -16.598 -3.771 1.00 83.94 506 LEU A C 1
ATOM 3921 O O . LEU A 1 506 ? 31.103 -17.368 -4.723 1.00 83.94 506 LEU A O 1
ATOM 3925 N N . GLY A 1 507 ? 30.179 -16.219 -3.028 1.00 78.62 507 GLY A N 1
ATOM 3926 C CA . GLY A 1 507 ? 28.819 -16.709 -3.271 1.00 78.62 507 GLY A CA 1
ATOM 3927 C C . GLY A 1 507 ? 28.328 -16.430 -4.696 1.00 78.62 507 GLY A C 1
ATOM 3928 O O . GLY A 1 507 ? 27.900 -17.349 -5.391 1.00 78.62 507 GLY A O 1
ATOM 3929 N N . LYS A 1 508 ? 28.475 -15.190 -5.184 1.00 77.06 508 LYS A N 1
ATOM 3930 C CA . LYS A 1 508 ? 28.098 -14.822 -6.565 1.00 77.06 508 LYS A CA 1
ATOM 3931 C C . LYS A 1 508 ? 28.946 -15.527 -7.622 1.00 77.06 508 LYS A C 1
ATOM 3933 O O . LYS A 1 508 ? 28.458 -15.834 -8.711 1.00 77.06 508 LYS A O 1
ATOM 3938 N N . ALA A 1 509 ? 30.228 -15.743 -7.335 1.00 83.44 509 ALA A N 1
ATOM 3939 C CA . ALA A 1 509 ? 31.108 -16.479 -8.228 1.00 83.44 509 ALA A CA 1
ATOM 3940 C C . ALA A 1 509 ? 30.647 -17.933 -8.386 1.00 83.44 509 ALA A C 1
ATOM 3942 O O . ALA A 1 509 ? 30.621 -18.433 -9.511 1.00 83.44 509 ALA A O 1
ATOM 3943 N N . MET A 1 510 ? 30.253 -18.580 -7.285 1.00 90.19 510 MET A N 1
ATOM 3944 C CA . MET A 1 510 ? 29.766 -19.961 -7.285 1.00 90.19 510 MET A CA 1
ATOM 3945 C C . MET A 1 510 ? 28.383 -20.099 -7.915 1.00 90.19 510 MET A C 1
ATOM 3947 O O . MET A 1 510 ? 28.189 -21.016 -8.706 1.00 90.19 510 MET A O 1
ATOM 3951 N N . GLU A 1 511 ? 27.467 -19.162 -7.665 1.00 79.31 511 GLU A N 1
ATOM 3952 C CA . GLU A 1 511 ? 26.161 -19.089 -8.342 1.00 79.31 511 GLU A CA 1
ATOM 3953 C C . GLU A 1 511 ? 26.337 -19.079 -9.865 1.00 79.31 511 GLU A C 1
ATOM 3955 O O . GLU A 1 511 ? 25.843 -19.953 -10.582 1.00 79.31 511 GLU A O 1
ATOM 3960 N N . ARG A 1 512 ? 27.159 -18.151 -10.366 1.00 77.31 512 ARG A N 1
ATOM 3961 C CA . ARG A 1 512 ? 27.439 -18.038 -11.798 1.00 77.31 512 ARG A CA 1
ATOM 3962 C C . ARG A 1 512 ? 28.136 -19.284 -12.350 1.00 77.31 512 ARG A C 1
ATOM 3964 O O . ARG A 1 512 ? 27.809 -19.729 -13.448 1.00 77.31 512 ARG A O 1
ATOM 3971 N N . ALA A 1 513 ? 29.086 -19.853 -11.612 1.00 83.69 513 ALA A N 1
ATOM 3972 C CA . ALA A 1 513 ? 29.778 -21.068 -12.028 1.00 83.69 513 ALA A CA 1
ATOM 3973 C C . ALA A 1 513 ? 28.832 -22.278 -12.085 1.00 83.69 513 ALA A C 1
ATOM 3975 O O . ALA A 1 513 ? 28.922 -23.085 -13.014 1.00 83.69 513 ALA A O 1
ATOM 3976 N N . HIS A 1 514 ? 27.889 -22.375 -11.147 1.00 84.88 514 HIS A N 1
ATOM 3977 C CA . HIS A 1 514 ? 26.859 -23.405 -11.121 1.00 84.88 514 HIS A CA 1
ATOM 3978 C C . HIS A 1 514 ? 25.930 -23.308 -12.342 1.00 84.88 514 HIS A C 1
ATOM 3980 O O . HIS A 1 514 ? 25.675 -24.318 -13.002 1.00 84.88 514 HIS A O 1
ATOM 3986 N N . GLU A 1 515 ? 25.481 -22.101 -12.703 1.00 75.31 515 GLU A N 1
ATOM 3987 C CA . GLU A 1 515 ? 24.629 -21.865 -13.879 1.00 75.31 515 GLU A CA 1
ATOM 3988 C C . GLU A 1 515 ? 25.335 -22.141 -15.215 1.00 75.31 515 GLU A C 1
ATOM 3990 O O . GLU A 1 515 ? 24.735 -22.689 -16.147 1.00 75.31 515 GLU A O 1
ATOM 3995 N N . LEU A 1 516 ? 26.611 -21.754 -15.320 1.00 72.38 516 LEU A N 1
ATOM 3996 C CA . LEU A 1 516 ? 27.398 -21.872 -16.551 1.00 72.38 516 LEU A CA 1
ATOM 3997 C C . LEU A 1 516 ? 27.940 -23.282 -16.800 1.00 72.38 516 LEU A C 1
ATOM 3999 O O . LEU A 1 516 ? 28.343 -23.588 -17.923 1.00 72.38 516 LEU A O 1
ATOM 4003 N N . THR A 1 517 ? 27.979 -24.130 -15.775 1.00 78.50 517 THR A N 1
ATOM 4004 C CA . THR A 1 517 ? 28.516 -25.486 -15.892 1.00 78.50 517 THR A CA 1
ATOM 4005 C C . THR A 1 517 ? 27.450 -26.445 -16.403 1.00 78.50 517 THR A C 1
ATOM 4007 O O . THR A 1 517 ? 26.410 -26.634 -15.769 1.00 78.50 517 THR A O 1
ATOM 4010 N N . ILE A 1 518 ? 27.741 -27.116 -17.514 1.00 71.56 518 ILE A N 1
ATOM 4011 C CA . ILE A 1 518 ? 26.956 -28.241 -18.027 1.00 71.56 518 ILE A CA 1
ATOM 4012 C C . ILE A 1 518 ? 27.571 -29.524 -17.446 1.00 71.56 518 ILE A C 1
ATOM 4014 O O . ILE A 1 518 ? 28.772 -29.745 -17.571 1.00 71.56 518 ILE A O 1
ATOM 4018 N N . GLY A 1 519 ? 26.767 -30.341 -16.758 1.00 76.69 519 GLY A N 1
ATOM 4019 C CA . GLY A 1 519 ? 27.239 -31.513 -16.005 1.00 76.69 519 GLY A CA 1
ATOM 4020 C C . GLY A 1 519 ? 27.620 -31.218 -14.547 1.00 76.69 519 GLY A C 1
ATOM 4021 O O . GLY A 1 519 ? 27.288 -30.159 -14.002 1.00 76.69 519 GLY A O 1
ATOM 4022 N N . ARG A 1 520 ? 28.283 -32.185 -13.898 1.00 83.50 520 ARG A N 1
ATOM 4023 C CA . ARG A 1 520 ? 28.568 -32.170 -12.451 1.00 83.50 520 ARG A CA 1
ATOM 4024 C C . ARG A 1 520 ? 29.867 -31.450 -12.073 1.00 83.50 520 ARG A C 1
ATOM 4026 O O . ARG A 1 520 ? 30.010 -31.031 -10.934 1.00 83.50 520 ARG A O 1
ATOM 4033 N N . VAL A 1 521 ? 30.814 -31.294 -12.998 1.00 86.88 521 VAL A N 1
ATOM 4034 C CA . VAL A 1 521 ? 32.167 -30.799 -12.690 1.00 86.88 521 VAL A CA 1
ATOM 4035 C C . VAL A 1 521 ? 32.355 -29.367 -13.185 1.00 86.88 521 VAL A C 1
ATOM 4037 O O . VAL A 1 521 ? 32.263 -29.104 -14.381 1.00 86.88 521 VAL A O 1
ATOM 4040 N N . ILE A 1 522 ? 32.656 -28.446 -12.270 1.00 87.31 522 ILE A N 1
ATOM 4041 C CA . ILE A 1 522 ? 32.948 -27.041 -12.566 1.00 87.31 522 ILE A CA 1
ATOM 4042 C C . ILE A 1 522 ? 34.428 -26.911 -12.915 1.00 87.31 522 ILE A C 1
ATOM 4044 O O . ILE A 1 522 ? 35.304 -27.064 -12.056 1.00 87.31 522 ILE A O 1
ATOM 4048 N N . HIS A 1 523 ? 34.697 -26.604 -14.180 1.00 85.75 523 HIS A N 1
ATOM 4049 C CA . HIS A 1 523 ? 36.030 -26.332 -14.712 1.00 85.75 523 HIS A CA 1
ATOM 4050 C C . HIS A 1 523 ? 36.387 -24.831 -14.633 1.00 85.75 523 HIS A C 1
ATOM 4052 O O . HIS A 1 523 ? 35.485 -23.997 -14.499 1.00 85.75 523 HIS A O 1
ATOM 4058 N N . PRO A 1 524 ? 37.687 -24.467 -14.718 1.00 82.62 524 PRO A N 1
ATOM 4059 C CA . PRO A 1 524 ? 38.168 -23.084 -14.602 1.00 82.62 524 PRO A CA 1
ATOM 4060 C C . PRO A 1 524 ? 37.431 -22.078 -15.475 1.00 82.62 524 PRO A C 1
ATOM 4062 O O . PRO A 1 524 ? 37.245 -20.921 -15.123 1.00 82.62 524 PRO A O 1
ATOM 4065 N N . ASP A 1 525 ? 36.988 -22.538 -16.630 1.00 77.88 525 ASP A N 1
ATOM 4066 C CA . ASP A 1 525 ? 36.354 -21.743 -17.652 1.00 77.88 525 ASP A CA 1
ATOM 4067 C C . ASP A 1 525 ? 34.941 -21.277 -17.235 1.00 77.88 525 ASP A C 1
ATOM 4069 O O . ASP A 1 525 ? 34.442 -20.272 -17.754 1.00 77.88 525 ASP A O 1
ATOM 4073 N N . ALA A 1 526 ? 34.296 -21.967 -16.291 1.00 78.38 526 ALA A N 1
ATOM 4074 C CA . ALA A 1 526 ? 33.016 -21.593 -15.684 1.00 78.38 526 ALA A CA 1
ATOM 4075 C C . ALA A 1 526 ? 33.124 -20.562 -14.563 1.00 78.38 526 ALA A C 1
ATOM 4077 O O . ALA A 1 526 ? 32.102 -20.002 -14.162 1.00 78.38 526 ALA A O 1
ATOM 4078 N N . LEU A 1 527 ? 34.334 -20.251 -14.102 1.00 83.69 527 LEU A N 1
ATOM 4079 C CA . LEU A 1 527 ? 34.536 -19.207 -13.110 1.00 83.69 527 LEU A CA 1
ATOM 4080 C C . LEU A 1 527 ? 34.385 -17.803 -13.733 1.00 83.69 527 LEU A C 1
ATOM 4082 O O . LEU A 1 527 ? 34.549 -17.613 -14.940 1.00 83.69 527 LEU A O 1
ATOM 4086 N N . PRO A 1 528 ? 34.059 -16.776 -12.933 1.00 79.12 528 PRO A N 1
ATOM 4087 C CA . PRO A 1 528 ? 34.080 -15.391 -13.389 1.00 79.12 528 PRO A CA 1
ATOM 4088 C C . PRO A 1 528 ? 35.438 -14.977 -13.972 1.00 79.12 528 PRO A C 1
ATOM 4090 O O . PRO A 1 528 ? 36.484 -15.296 -13.414 1.00 79.12 528 PRO A O 1
ATOM 4093 N N . PHE A 1 529 ? 35.420 -14.160 -15.030 1.00 73.00 529 PHE A N 1
ATOM 4094 C CA . PHE A 1 529 ? 36.631 -13.653 -15.694 1.00 73.00 529 PHE A CA 1
ATOM 4095 C C . PHE A 1 529 ? 37.645 -13.005 -14.745 1.00 73.00 529 PHE A C 1
ATOM 4097 O O . PHE A 1 529 ? 38.838 -13.177 -14.943 1.00 73.00 529 PHE A O 1
ATOM 4104 N N . LYS A 1 530 ? 37.188 -12.310 -13.698 1.00 75.62 530 LYS A N 1
ATOM 4105 C CA . LYS A 1 530 ? 38.069 -11.701 -12.687 1.00 75.62 530 LYS A CA 1
ATOM 4106 C C . LYS A 1 530 ? 38.876 -12.737 -11.901 1.00 75.62 530 LYS A C 1
ATOM 4108 O O . LYS A 1 530 ? 40.016 -12.477 -11.547 1.00 75.62 530 LYS A O 1
ATOM 4113 N N . ILE A 1 531 ? 38.281 -13.906 -11.658 1.00 81.00 531 ILE A N 1
ATOM 4114 C CA . ILE A 1 531 ? 38.949 -15.022 -10.988 1.00 81.00 531 ILE A CA 1
ATOM 4115 C C . ILE A 1 531 ? 39.903 -15.700 -11.955 1.00 81.00 531 ILE A C 1
ATOM 4117 O O . ILE A 1 531 ? 40.981 -16.059 -11.512 1.00 81.00 531 ILE A O 1
ATOM 4121 N N . ILE A 1 532 ? 39.529 -15.839 -13.238 1.00 71.31 532 ILE A N 1
ATOM 4122 C CA . ILE A 1 532 ? 40.345 -16.445 -14.309 1.00 71.31 532 ILE A CA 1
ATOM 4123 C C . ILE A 1 532 ? 41.549 -15.564 -14.687 1.00 71.31 532 ILE A C 1
ATOM 4125 O O . ILE A 1 532 ? 42.607 -16.079 -15.005 1.00 71.31 532 ILE A O 1
ATOM 4129 N N . PHE A 1 533 ? 41.428 -14.241 -14.666 1.00 64.75 533 PHE A N 1
ATOM 4130 C CA . PHE A 1 533 ? 42.489 -13.321 -15.084 1.00 64.75 533 PHE A CA 1
ATOM 4131 C C . PHE A 1 533 ? 42.876 -12.411 -13.920 1.00 64.75 533 PHE A C 1
ATOM 4133 O O . PHE A 1 533 ? 42.599 -11.216 -13.933 1.00 64.75 533 PHE A O 1
ATOM 4140 N N . SER A 1 534 ? 43.464 -13.006 -12.880 1.00 67.44 534 SER A N 1
ATOM 4141 C CA . SER A 1 534 ? 43.975 -12.257 -11.733 1.00 67.44 534 SER A CA 1
ATOM 4142 C C . SER A 1 534 ? 45.406 -11.785 -11.984 1.00 67.44 534 SER A C 1
ATOM 4144 O O . SER A 1 534 ? 46.249 -12.562 -12.433 1.00 67.44 534 SER A O 1
ATOM 4146 N N . ASP A 1 535 ? 45.697 -10.540 -11.608 1.00 57.75 535 ASP A N 1
ATOM 4147 C CA . ASP A 1 535 ? 47.029 -9.928 -11.710 1.00 57.75 535 ASP A CA 1
ATOM 4148 C C . ASP A 1 535 ? 47.994 -10.356 -10.583 1.00 57.75 535 ASP A C 1
ATOM 4150 O O . ASP A 1 535 ? 49.021 -9.721 -10.358 1.00 57.75 535 ASP A O 1
ATOM 4154 N N . SER A 1 536 ? 47.683 -11.429 -9.844 1.00 63.22 536 SER A N 1
ATOM 4155 C CA . SER A 1 536 ? 48.562 -11.938 -8.786 1.00 63.22 536 SER A CA 1
ATOM 4156 C C . SER A 1 536 ? 49.886 -12.459 -9.363 1.00 63.22 536 SER A C 1
ATOM 4158 O O . SER A 1 536 ? 49.907 -13.225 -10.329 1.00 63.22 536 SER A O 1
ATOM 4160 N N . GLU A 1 537 ? 50.997 -12.083 -8.728 1.00 54.81 537 GLU A N 1
ATOM 4161 C CA . GLU A 1 537 ? 52.368 -12.417 -9.142 1.00 54.81 537 GLU A CA 1
ATOM 4162 C C . GLU A 1 537 ? 52.612 -13.938 -9.249 1.00 54.81 537 GLU A C 1
ATOM 4164 O O . GLU A 1 537 ? 53.350 -14.391 -10.120 1.00 54.81 537 GLU A O 1
ATOM 4169 N N . ASN A 1 538 ? 51.900 -14.737 -8.440 1.00 62.22 538 ASN A N 1
ATOM 4170 C CA . ASN A 1 538 ? 51.985 -16.205 -8.397 1.00 62.22 538 ASN A CA 1
ATOM 4171 C C . ASN A 1 538 ? 50.769 -16.916 -9.019 1.00 62.22 538 ASN A C 1
ATOM 4173 O O . ASN A 1 538 ? 50.499 -18.080 -8.715 1.00 62.22 538 ASN A O 1
ATOM 4177 N N . TYR A 1 539 ? 50.000 -16.233 -9.869 1.00 69.62 539 TYR A N 1
ATOM 4178 C CA . TYR A 1 539 ? 48.808 -16.812 -10.476 1.00 69.62 539 TYR A CA 1
ATOM 4179 C C . TYR A 1 539 ? 49.166 -17.959 -11.446 1.00 69.62 539 TYR A C 1
ATOM 4181 O O . TYR A 1 539 ? 49.998 -17.768 -12.340 1.00 69.62 539 TYR A O 1
ATOM 4189 N N . PRO A 1 540 ? 48.554 -19.155 -11.334 1.00 66.56 540 PRO A N 1
ATOM 4190 C CA . PRO A 1 540 ? 48.935 -20.312 -12.140 1.00 66.56 540 PRO A CA 1
ATOM 4191 C C . PRO A 1 540 ? 48.415 -20.175 -13.583 1.00 66.56 540 PRO A C 1
ATOM 4193 O O . PRO A 1 540 ? 47.410 -20.752 -13.984 1.00 66.56 540 PRO A O 1
ATOM 4196 N N . ARG A 1 541 ? 49.129 -19.416 -14.419 1.00 68.38 541 ARG A N 1
ATOM 4197 C CA . ARG A 1 541 ? 48.728 -19.127 -15.812 1.00 68.38 541 ARG A CA 1
ATOM 4198 C C . ARG A 1 541 ? 48.618 -20.373 -16.701 1.00 68.38 541 ARG A C 1
ATOM 4200 O O . ARG A 1 541 ? 47.913 -20.353 -17.702 1.00 68.38 541 ARG A O 1
ATOM 4207 N N . HIS A 1 542 ? 49.283 -21.465 -16.329 1.00 68.38 542 HIS A N 1
ATOM 4208 C CA . HIS A 1 542 ? 49.259 -22.731 -17.065 1.00 68.38 542 HIS A CA 1
ATOM 4209 C C . HIS A 1 542 ? 47.935 -23.509 -16.929 1.00 68.38 542 HIS A C 1
ATOM 4211 O O . HIS A 1 542 ? 47.697 -24.407 -17.730 1.00 68.38 542 HIS A O 1
ATOM 4217 N N . ILE A 1 543 ? 47.070 -23.170 -15.959 1.00 67.62 543 ILE A N 1
ATOM 4218 C CA . ILE A 1 543 ? 45.734 -23.786 -15.796 1.00 67.62 543 ILE A CA 1
ATOM 4219 C C . ILE A 1 543 ? 44.593 -22.927 -16.359 1.00 67.62 543 ILE A C 1
ATOM 4221 O O . ILE A 1 543 ? 43.416 -23.249 -16.182 1.00 67.62 543 ILE A O 1
ATOM 4225 N N . LEU A 1 544 ? 44.929 -21.839 -17.059 1.00 68.00 544 LEU A N 1
ATOM 4226 C CA . LEU A 1 544 ? 43.955 -21.027 -17.777 1.00 68.00 544 LEU A CA 1
ATOM 4227 C C . LEU A 1 544 ? 43.274 -21.846 -18.878 1.00 68.00 544 LEU A C 1
ATOM 4229 O O . LEU A 1 544 ? 43.930 -22.621 -19.582 1.00 68.00 544 LEU A O 1
ATOM 4233 N N . PRO A 1 545 ? 41.961 -21.670 -19.082 1.00 66.62 545 PRO A N 1
ATOM 4234 C CA . PRO A 1 545 ? 41.292 -22.331 -20.181 1.00 66.62 545 PRO A CA 1
ATOM 4235 C C . PRO A 1 545 ? 41.770 -21.765 -21.517 1.00 66.62 545 PRO A C 1
ATOM 4237 O O . PRO A 1 545 ? 41.942 -20.557 -21.679 1.00 66.62 545 PRO A O 1
ATOM 4240 N N . THR A 1 546 ? 41.956 -22.643 -22.499 1.00 74.44 546 THR A N 1
ATOM 4241 C CA . THR A 1 546 ? 42.280 -22.218 -23.861 1.00 74.44 546 THR A CA 1
ATOM 4242 C C . THR A 1 546 ? 41.123 -21.415 -24.454 1.00 74.44 546 THR A C 1
ATOM 4244 O O . THR A 1 546 ? 39.957 -21.626 -24.104 1.00 74.44 546 THR A O 1
ATOM 4247 N N . LEU A 1 547 ? 41.437 -20.518 -25.394 1.00 68.44 547 LEU A N 1
ATOM 4248 C CA . LEU A 1 547 ? 40.430 -19.733 -26.112 1.00 68.44 547 LEU A CA 1
ATOM 4249 C C . LEU A 1 547 ? 39.346 -20.636 -26.717 1.00 68.44 547 LEU A C 1
ATOM 4251 O O . LEU A 1 547 ? 38.161 -20.347 -26.578 1.00 68.44 547 LEU A O 1
ATOM 4255 N N . ASP A 1 548 ? 39.752 -21.771 -27.285 1.00 72.69 548 ASP A N 1
ATOM 4256 C CA . ASP A 1 548 ? 38.848 -22.766 -27.859 1.00 72.69 548 ASP A CA 1
ATOM 4257 C C . ASP A 1 548 ? 37.886 -23.361 -26.811 1.00 72.69 548 ASP A C 1
ATOM 4259 O O . ASP A 1 548 ? 36.701 -23.521 -27.098 1.00 72.69 548 ASP A O 1
ATOM 4263 N N . LYS A 1 549 ? 38.333 -23.625 -25.569 1.00 71.12 549 LYS A N 1
ATOM 4264 C CA . LYS A 1 549 ? 37.454 -24.114 -24.483 1.00 71.12 549 LYS A CA 1
ATOM 4265 C C . LYS A 1 549 ? 36.433 -23.061 -24.051 1.00 71.12 549 LYS A C 1
ATOM 4267 O O . LYS A 1 549 ? 35.254 -23.372 -23.883 1.00 71.12 549 LYS A O 1
ATOM 4272 N N . VAL A 1 550 ? 36.864 -21.806 -23.918 1.00 70.75 550 VAL A N 1
ATOM 4273 C CA . VAL A 1 550 ? 35.973 -20.687 -23.569 1.00 70.75 550 VAL A CA 1
ATOM 4274 C C . VAL A 1 550 ? 34.943 -20.453 -24.678 1.00 70.75 550 VAL A C 1
ATOM 4276 O O . VAL A 1 550 ? 33.747 -20.356 -24.400 1.00 70.75 550 VAL A O 1
ATOM 4279 N N . GLN A 1 551 ? 35.386 -20.427 -25.938 1.00 73.69 551 GLN A N 1
ATOM 4280 C CA . GLN A 1 551 ? 34.514 -20.278 -27.104 1.00 73.69 551 GLN A CA 1
ATOM 4281 C C . GLN A 1 551 ? 33.510 -21.425 -27.212 1.00 73.69 551 GLN A C 1
ATOM 4283 O O . GLN A 1 551 ? 32.321 -21.167 -27.397 1.00 73.69 551 GLN A O 1
ATOM 4288 N N . ARG A 1 552 ? 33.961 -22.673 -27.030 1.00 78.69 552 ARG A N 1
ATOM 4289 C CA . ARG A 1 552 ? 33.105 -23.865 -27.083 1.00 78.69 552 ARG A CA 1
ATOM 4290 C C . ARG A 1 552 ? 31.937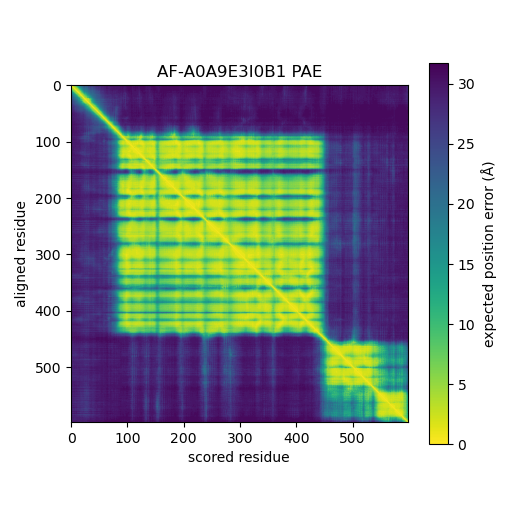 -23.747 -26.114 1.00 78.69 552 ARG A C 1
ATOM 4292 O O . ARG A 1 552 ? 30.799 -23.983 -26.503 1.00 78.69 552 ARG A O 1
ATOM 4299 N N . ARG A 1 553 ? 32.196 -23.318 -24.877 1.00 71.81 553 ARG A N 1
ATOM 4300 C CA . ARG A 1 553 ? 31.149 -23.206 -23.857 1.00 71.81 553 ARG A CA 1
ATOM 4301 C C . ARG A 1 553 ? 30.215 -22.019 -24.069 1.00 71.81 553 ARG A C 1
ATOM 4303 O O . ARG A 1 553 ? 29.011 -22.168 -23.886 1.00 71.81 553 ARG A O 1
ATOM 4310 N N . ILE A 1 554 ? 30.733 -20.865 -24.492 1.00 73.06 554 ILE A N 1
ATOM 4311 C CA . ILE A 1 554 ? 29.899 -19.698 -24.830 1.00 73.06 554 ILE A CA 1
ATOM 4312 C C . ILE A 1 554 ? 28.950 -20.034 -25.990 1.00 73.06 554 ILE A C 1
ATOM 4314 O O . ILE A 1 554 ? 27.759 -19.717 -25.932 1.00 73.06 554 ILE A O 1
ATOM 4318 N N . ILE A 1 555 ? 29.463 -20.705 -27.024 1.00 80.44 555 ILE A N 1
ATOM 4319 C CA . ILE A 1 555 ? 28.676 -21.114 -28.189 1.00 80.44 555 ILE A CA 1
ATOM 4320 C C . ILE A 1 555 ? 27.664 -22.197 -27.806 1.00 80.44 555 ILE A C 1
ATOM 4322 O O . ILE A 1 555 ? 26.486 -22.036 -28.119 1.00 80.44 555 ILE A O 1
ATOM 4326 N N . GLY A 1 556 ? 28.078 -23.237 -27.073 1.00 78.94 556 GLY A N 1
ATOM 4327 C CA . GLY A 1 556 ? 27.185 -24.299 -26.596 1.00 78.94 556 GLY A CA 1
ATOM 4328 C C . GLY A 1 556 ? 26.023 -23.754 -25.761 1.00 78.94 556 GLY A C 1
ATOM 4329 O O . GLY A 1 556 ? 24.863 -24.023 -26.062 1.00 78.94 556 GLY A O 1
ATOM 4330 N N . LYS A 1 557 ? 26.300 -22.869 -24.791 1.00 70.25 557 LYS A N 1
ATOM 4331 C CA . LYS A 1 557 ? 25.249 -22.250 -23.964 1.00 70.25 557 LYS A CA 1
ATOM 4332 C C . LYS A 1 557 ? 24.311 -21.357 -24.774 1.00 70.25 557 LYS A C 1
ATOM 4334 O O . LYS A 1 557 ? 23.108 -21.337 -24.525 1.00 70.25 557 LYS A O 1
ATOM 4339 N N . SER A 1 558 ? 24.847 -20.629 -25.752 1.00 74.50 558 SER A N 1
ATOM 4340 C CA . SER A 1 558 ? 24.038 -19.795 -26.646 1.00 74.50 558 SER A CA 1
ATOM 4341 C C . SER A 1 558 ? 23.118 -20.646 -27.522 1.00 74.50 558 SER A C 1
ATOM 4343 O O . SER A 1 558 ? 21.963 -20.285 -27.719 1.00 74.50 558 SER A O 1
ATOM 4345 N N . LEU A 1 559 ? 23.590 -21.793 -28.012 1.00 78.94 559 LEU A N 1
ATOM 4346 C CA . LEU A 1 559 ? 22.765 -22.737 -28.766 1.00 78.94 559 LEU A CA 1
ATOM 4347 C C . LEU A 1 559 ? 21.676 -23.361 -27.884 1.00 78.94 559 LEU A C 1
ATOM 4349 O O . LEU A 1 559 ? 20.525 -23.399 -28.309 1.00 78.94 559 LEU A O 1
ATOM 4353 N N . GLU A 1 560 ? 21.992 -23.742 -26.645 1.00 71.75 560 GLU A N 1
ATOM 4354 C CA . GLU A 1 560 ? 21.025 -24.271 -25.670 1.00 71.75 560 GLU A CA 1
ATOM 4355 C C . GLU A 1 560 ? 19.908 -23.256 -25.356 1.00 71.75 560 GLU A C 1
ATOM 4357 O O . GLU A 1 560 ? 18.723 -23.583 -25.429 1.00 71.75 560 GLU A O 1
ATOM 4362 N N . LEU A 1 561 ? 20.273 -21.994 -25.088 1.00 69.00 561 LEU A N 1
ATOM 4363 C CA . LEU A 1 561 ? 19.338 -20.886 -24.830 1.00 69.00 561 LEU A CA 1
ATOM 4364 C C . LEU A 1 561 ? 18.324 -20.680 -25.963 1.00 69.00 561 LEU A C 1
ATOM 4366 O O . LEU A 1 561 ? 17.182 -20.298 -25.709 1.00 69.00 561 LEU A O 1
ATOM 4370 N N . PHE A 1 562 ? 18.736 -20.941 -27.203 1.00 77.25 562 PHE A N 1
ATOM 4371 C CA . PHE A 1 562 ? 17.893 -20.810 -28.389 1.00 77.25 562 PHE A CA 1
ATOM 4372 C C . PHE A 1 562 ? 17.440 -22.158 -28.958 1.00 77.25 562 PHE A C 1
ATOM 4374 O O . PHE A 1 562 ? 17.024 -22.204 -30.115 1.00 77.25 562 PHE A O 1
ATOM 4381 N N . LYS A 1 563 ? 17.495 -23.239 -28.165 1.00 74.62 563 LYS A N 1
ATOM 4382 C CA . LYS A 1 563 ? 17.054 -24.592 -28.552 1.00 74.62 563 LYS A CA 1
ATOM 4383 C C . LYS A 1 563 ? 17.621 -25.048 -29.903 1.00 74.62 563 LYS A C 1
ATOM 4385 O O . LYS A 1 563 ? 16.895 -25.555 -30.752 1.00 74.62 563 LYS A O 1
ATOM 4390 N N . GLY A 1 564 ? 18.899 -24.773 -30.148 1.00 72.31 564 GLY A N 1
ATOM 4391 C CA . GLY A 1 564 ? 19.565 -25.125 -31.400 1.00 72.31 564 GLY A CA 1
ATOM 4392 C C . GLY A 1 564 ? 19.415 -24.132 -32.542 1.00 72.31 564 GLY A C 1
ATOM 4393 O O . GLY A 1 564 ? 20.048 -24.308 -33.585 1.00 72.31 564 GLY A O 1
ATOM 4394 N N . TYR A 1 565 ? 18.614 -23.074 -32.384 1.00 78.94 565 TYR A N 1
ATOM 4395 C CA . TYR A 1 565 ? 18.359 -22.120 -33.457 1.00 78.94 565 TYR A CA 1
ATOM 4396 C C . TYR A 1 565 ? 19.569 -21.200 -33.697 1.00 78.94 565 TYR A C 1
ATOM 4398 O O . TYR A 1 565 ? 19.696 -20.095 -33.154 1.00 78.94 565 TYR A O 1
ATOM 4406 N N . ARG A 1 566 ? 20.472 -21.684 -34.558 1.00 82.75 566 ARG A N 1
ATOM 4407 C CA . ARG A 1 566 ? 21.775 -21.081 -34.887 1.00 82.75 566 ARG A CA 1
ATOM 4408 C C . ARG A 1 566 ? 21.704 -19.605 -35.309 1.00 82.75 566 ARG A C 1
ATOM 4410 O O . ARG A 1 566 ? 22.557 -18.848 -34.850 1.00 82.75 566 ARG A O 1
ATOM 4417 N N . PRO A 1 567 ? 20.710 -19.130 -36.091 1.00 78.44 567 PRO A N 1
ATOM 4418 C CA . PRO A 1 567 ? 20.617 -17.708 -36.434 1.00 78.44 567 PRO A CA 1
ATOM 4419 C C . PRO A 1 567 ? 20.432 -16.784 -35.219 1.00 78.44 567 PRO A C 1
ATOM 4421 O O . PRO A 1 567 ? 20.996 -15.690 -35.193 1.00 78.44 567 PRO A O 1
ATOM 4424 N N . SER A 1 568 ? 19.687 -17.210 -34.192 1.00 71.75 568 SER A N 1
ATOM 4425 C CA . SER A 1 568 ? 19.535 -16.419 -32.958 1.00 71.75 568 SER A CA 1
ATOM 4426 C C . SER A 1 568 ? 20.770 -16.497 -32.066 1.00 71.75 568 SER A C 1
ATOM 4428 O O . SER A 1 568 ? 21.163 -15.479 -31.495 1.00 71.75 568 SER A O 1
ATOM 4430 N N . ALA A 1 569 ? 21.426 -17.659 -32.003 1.00 76.62 569 ALA A N 1
ATOM 4431 C CA . ALA A 1 569 ? 22.699 -17.802 -31.300 1.00 76.62 569 ALA A CA 1
ATOM 4432 C C . ALA A 1 569 ? 23.801 -16.926 -31.931 1.00 76.62 569 ALA A C 1
ATOM 4434 O O . ALA A 1 569 ? 24.531 -16.245 -31.219 1.00 76.62 569 ALA A O 1
ATOM 4435 N N . ALA A 1 570 ? 23.876 -16.851 -33.263 1.00 77.06 570 ALA A N 1
ATOM 4436 C CA . ALA A 1 570 ? 24.817 -15.976 -33.970 1.00 77.06 570 ALA A CA 1
ATOM 4437 C C . ALA A 1 570 ? 24.560 -14.494 -33.650 1.00 77.06 570 ALA A C 1
ATOM 4439 O O . ALA A 1 570 ? 25.487 -13.734 -33.371 1.00 77.06 570 ALA A O 1
ATOM 4440 N N . ARG A 1 571 ? 23.278 -14.104 -33.607 1.00 68.38 571 ARG A N 1
ATOM 4441 C CA . ARG A 1 571 ? 22.849 -12.736 -33.302 1.00 68.38 571 ARG A CA 1
ATOM 4442 C C . ARG A 1 571 ? 23.202 -12.309 -31.877 1.00 68.38 571 ARG A C 1
ATOM 4444 O O . ARG A 1 571 ? 23.683 -11.195 -31.709 1.00 68.38 571 ARG A O 1
ATOM 4451 N N . ILE A 1 572 ? 22.996 -13.162 -30.866 1.00 71.38 572 ILE A N 1
ATOM 4452 C CA . ILE A 1 572 ? 23.365 -12.810 -29.481 1.00 71.38 572 ILE A CA 1
ATOM 4453 C C . ILE A 1 572 ? 24.884 -12.735 -29.305 1.00 71.38 572 ILE A C 1
ATOM 4455 O O . ILE A 1 572 ? 25.384 -11.897 -28.561 1.00 71.38 572 ILE A O 1
ATOM 4459 N N . LEU A 1 573 ? 25.615 -13.589 -30.024 1.00 74.25 573 LEU A N 1
ATOM 4460 C CA . LEU A 1 573 ? 27.073 -13.634 -30.001 1.00 74.25 573 LEU A CA 1
ATOM 4461 C C . LEU A 1 573 ? 27.718 -12.540 -30.857 1.00 74.25 573 LEU A C 1
ATOM 4463 O O . LEU A 1 573 ? 28.936 -12.395 -30.822 1.00 74.25 573 LEU A O 1
ATOM 4467 N N . SER A 1 574 ? 26.920 -11.762 -31.597 1.00 78.44 574 SER A N 1
ATOM 4468 C CA . SER A 1 574 ? 27.392 -10.705 -32.499 1.00 78.44 574 SER A CA 1
ATOM 4469 C C . SER A 1 574 ? 28.417 -11.207 -33.525 1.00 78.44 574 SER A C 1
ATOM 4471 O O . SER A 1 574 ? 29.392 -10.526 -33.836 1.00 78.44 574 SER A O 1
ATOM 4473 N N . ILE A 1 575 ? 28.198 -12.414 -34.052 1.00 82.56 575 ILE A N 1
ATOM 4474 C CA . ILE A 1 575 ? 29.012 -13.011 -35.116 1.00 82.56 575 ILE A CA 1
ATOM 4475 C C . ILE A 1 575 ? 28.132 -13.422 -36.294 1.00 82.56 575 ILE A C 1
ATOM 4477 O O . ILE A 1 575 ? 26.949 -13.717 -36.138 1.00 82.56 575 ILE A O 1
ATOM 4481 N N . GLU A 1 576 ? 28.712 -13.463 -37.489 1.00 79.12 576 GLU A N 1
ATOM 4482 C CA . GLU A 1 576 ? 28.016 -13.953 -38.678 1.00 79.12 576 GLU A CA 1
ATOM 4483 C C . GLU A 1 576 ? 27.671 -15.442 -38.554 1.00 79.12 576 GLU A C 1
ATOM 4485 O O . GLU A 1 576 ? 28.430 -16.231 -37.987 1.00 79.12 576 GLU A O 1
ATOM 4490 N N . LEU A 1 577 ? 26.540 -15.852 -39.136 1.00 79.81 577 LEU A N 1
ATOM 4491 C CA . LEU A 1 577 ? 26.073 -17.241 -39.079 1.00 79.81 577 LEU A CA 1
ATOM 4492 C C . LEU A 1 577 ? 27.086 -18.224 -39.687 1.00 79.81 577 LEU A C 1
ATOM 4494 O O . LEU A 1 577 ? 27.271 -19.317 -39.158 1.00 79.81 577 LEU A O 1
ATOM 4498 N N . GLN A 1 578 ? 27.778 -17.827 -40.760 1.00 78.06 578 GLN A N 1
ATOM 4499 C CA . GLN A 1 578 ? 28.841 -18.634 -41.368 1.00 78.06 578 GLN A CA 1
ATOM 4500 C C . GLN A 1 578 ? 30.013 -18.840 -40.403 1.00 78.06 578 GLN A C 1
ATOM 4502 O O . GLN A 1 578 ? 30.488 -19.963 -40.238 1.00 78.06 578 GLN A O 1
ATOM 4507 N N . ARG A 1 579 ? 30.420 -17.781 -39.692 1.00 82.69 579 ARG A N 1
ATOM 4508 C CA . ARG A 1 579 ? 31.458 -17.851 -38.660 1.00 82.69 579 ARG A CA 1
ATOM 4509 C C . ARG A 1 579 ? 31.027 -18.723 -37.483 1.00 82.69 579 ARG A C 1
ATOM 4511 O O . ARG A 1 579 ? 31.834 -19.506 -36.995 1.00 82.69 579 ARG A O 1
ATOM 4518 N N . LEU A 1 580 ? 29.768 -18.632 -37.052 1.00 84.56 580 LEU A N 1
ATOM 4519 C CA . LEU A 1 580 ? 29.223 -19.517 -36.021 1.00 84.56 580 LEU A CA 1
ATOM 4520 C C . LEU A 1 580 ? 29.258 -20.986 -36.468 1.00 84.56 580 LEU A C 1
ATOM 4522 O O . LEU A 1 580 ? 29.716 -21.828 -35.705 1.00 84.56 580 LEU A O 1
ATOM 4526 N N . ASN A 1 581 ? 28.815 -21.297 -37.690 1.00 83.88 581 ASN A N 1
ATOM 4527 C CA . ASN A 1 581 ? 28.831 -22.666 -38.216 1.00 83.88 581 ASN A CA 1
ATOM 4528 C C . ASN A 1 581 ? 30.258 -23.225 -38.292 1.00 83.88 581 ASN A C 1
ATOM 4530 O O . ASN A 1 581 ? 30.501 -24.329 -37.812 1.00 83.88 581 ASN A O 1
ATOM 4534 N N . HIS A 1 582 ? 31.211 -22.430 -38.785 1.00 83.56 582 HIS A N 1
ATOM 4535 C CA . HIS A 1 582 ? 32.621 -22.814 -38.806 1.00 83.56 582 HIS A CA 1
ATOM 4536 C C . HIS A 1 582 ? 33.174 -23.073 -37.395 1.00 83.56 582 HIS A C 1
ATOM 4538 O O . HIS A 1 582 ? 33.917 -24.026 -37.186 1.00 83.56 582 HIS A O 1
ATOM 4544 N N . LEU A 1 583 ? 32.796 -22.258 -36.403 1.00 82.25 583 LEU A N 1
ATOM 4545 C CA . LEU A 1 583 ? 33.208 -22.463 -35.011 1.00 82.25 583 LEU A CA 1
ATOM 4546 C C . LEU A 1 583 ? 32.558 -23.704 -34.381 1.00 82.25 583 LEU A C 1
ATOM 4548 O O . LEU A 1 583 ? 33.217 -24.385 -33.603 1.00 82.25 583 LEU A O 1
ATOM 4552 N N . ILE A 1 584 ? 31.306 -24.025 -34.722 1.00 84.19 584 ILE A N 1
ATOM 4553 C CA . ILE A 1 584 ? 30.628 -25.253 -34.270 1.00 84.19 584 ILE A CA 1
ATOM 4554 C C . ILE A 1 584 ? 31.380 -26.496 -34.767 1.00 84.19 584 ILE A C 1
ATOM 4556 O O . ILE A 1 584 ? 31.621 -27.412 -33.979 1.00 84.19 584 ILE A O 1
ATOM 4560 N N . GLU A 1 585 ? 31.785 -26.502 -36.040 1.00 83.19 585 GLU A N 1
ATOM 4561 C CA . GLU A 1 585 ? 32.567 -27.584 -36.651 1.00 83.19 585 GLU A CA 1
ATOM 4562 C C . GLU A 1 585 ? 33.982 -27.652 -36.071 1.00 83.19 585 GLU A C 1
ATOM 4564 O O . GLU A 1 585 ? 34.402 -28.695 -35.574 1.00 83.19 585 GLU A O 1
ATOM 4569 N N . LYS A 1 586 ? 34.699 -26.522 -36.043 1.00 82.94 586 LYS A N 1
ATOM 4570 C CA . LYS A 1 586 ? 36.074 -26.438 -35.530 1.00 82.94 586 LYS A CA 1
ATOM 4571 C C . LYS A 1 586 ? 36.180 -26.887 -34.069 1.00 82.94 586 LYS A C 1
ATOM 4573 O O . LYS A 1 586 ? 37.167 -27.509 -33.687 1.00 82.94 586 LYS A O 1
ATOM 4578 N N . LEU A 1 587 ? 35.188 -26.555 -33.242 1.00 82.38 587 LEU A N 1
ATOM 4579 C CA . LEU A 1 587 ? 35.197 -26.842 -31.805 1.00 82.38 587 LEU A CA 1
ATOM 4580 C C . LEU A 1 587 ? 34.533 -28.182 -31.446 1.00 82.38 587 LEU A C 1
ATOM 4582 O O . LEU A 1 587 ? 34.481 -28.508 -30.256 1.00 82.38 587 LEU A O 1
ATOM 4586 N N . ASN A 1 588 ? 34.060 -28.961 -32.433 1.00 79.69 588 ASN A N 1
ATOM 4587 C CA . ASN A 1 588 ? 33.380 -30.252 -32.254 1.00 79.69 588 ASN A CA 1
ATOM 4588 C C . ASN A 1 588 ? 32.272 -30.202 -31.182 1.00 79.69 588 ASN A C 1
ATOM 4590 O O . ASN A 1 588 ? 32.284 -30.972 -30.213 1.00 79.69 588 ASN A O 1
ATOM 4594 N N . ILE A 1 589 ? 31.339 -29.254 -31.316 1.00 77.56 589 ILE A N 1
ATOM 4595 C CA . ILE A 1 589 ? 30.227 -29.073 -30.367 1.00 77.56 589 ILE A CA 1
ATOM 4596 C C . ILE A 1 589 ? 29.189 -30.204 -30.566 1.00 77.56 589 ILE A C 1
ATOM 4598 O O . ILE A 1 589 ? 28.733 -30.393 -31.695 1.00 77.56 589 ILE A O 1
ATOM 4602 N N . PRO A 1 590 ? 28.813 -30.983 -29.526 1.00 63.72 590 PRO A N 1
ATOM 4603 C CA . PRO A 1 590 ? 27.976 -32.181 -29.676 1.00 63.72 590 PRO A CA 1
ATOM 4604 C C . PRO A 1 590 ? 26.552 -31.882 -30.171 1.00 63.72 590 PRO A C 1
ATOM 4606 O O . PRO A 1 590 ? 25.931 -30.908 -29.751 1.00 63.72 590 PRO A O 1
ATOM 4609 N N . ALA A 1 591 ? 25.969 -32.788 -30.968 1.00 55.88 591 ALA A N 1
ATOM 4610 C CA . ALA A 1 591 ? 24.591 -32.669 -31.471 1.00 55.88 591 ALA A CA 1
ATOM 4611 C C . ALA A 1 591 ? 23.515 -32.619 -30.362 1.00 55.88 591 ALA A C 1
ATOM 4613 O O . ALA A 1 591 ? 22.451 -32.037 -30.568 1.00 55.88 591 ALA A O 1
ATOM 4614 N N . ALA A 1 592 ? 23.806 -33.160 -29.175 1.00 52.94 592 ALA A N 1
ATOM 4615 C CA . ALA A 1 592 ? 22.930 -33.084 -28.002 1.00 52.94 592 ALA A CA 1
ATOM 4616 C C . ALA A 1 592 ? 22.780 -31.652 -27.442 1.00 52.94 592 ALA A C 1
ATOM 4618 O O . ALA A 1 592 ? 21.742 -31.322 -26.880 1.00 52.94 592 ALA A O 1
ATOM 4619 N N . GLU A 1 593 ? 23.776 -30.779 -27.642 1.00 49.53 593 GLU A N 1
ATOM 4620 C CA . GLU A 1 593 ? 23.701 -29.347 -27.290 1.00 49.53 593 GLU A CA 1
ATOM 4621 C C . GLU A 1 593 ? 22.987 -28.520 -28.379 1.00 49.53 593 GLU A C 1
ATOM 4623 O O . GLU A 1 593 ? 22.631 -27.362 -28.167 1.00 49.53 593 GLU A O 1
ATOM 4628 N N . ILE A 1 594 ? 22.767 -29.122 -29.554 1.00 51.84 594 ILE A N 1
ATOM 4629 C CA . ILE A 1 594 ? 22.147 -28.500 -30.728 1.00 51.84 594 ILE A CA 1
ATOM 4630 C C . ILE A 1 594 ? 20.657 -28.862 -30.826 1.00 51.84 594 ILE A C 1
ATOM 4632 O O . ILE A 1 594 ? 19.899 -28.070 -31.362 1.00 51.84 594 ILE A O 1
ATOM 4636 N N . ASN A 1 595 ? 20.204 -29.996 -30.285 1.00 44.97 595 ASN A N 1
ATOM 4637 C CA . ASN A 1 595 ? 18.802 -30.421 -30.345 1.00 44.97 595 ASN A CA 1
ATOM 4638 C C . ASN A 1 595 ? 18.248 -30.728 -28.947 1.00 44.97 595 ASN A C 1
ATOM 4640 O O . ASN A 1 595 ? 18.272 -31.870 -28.497 1.00 44.97 595 ASN A O 1
ATOM 4644 N N . THR A 1 596 ? 17.678 -29.725 -28.279 1.00 39.75 596 THR A N 1
ATOM 4645 C CA . THR A 1 596 ? 16.786 -29.930 -27.126 1.00 39.75 596 THR A CA 1
ATOM 4646 C C . THR A 1 596 ? 15.341 -29.668 -27.543 1.00 39.75 596 THR A C 1
ATOM 4648 O O . THR A 1 596 ? 14.764 -28.617 -27.264 1.00 39.75 596 THR A O 1
ATOM 4651 N N . SER A 1 597 ? 14.755 -30.619 -28.275 1.00 33.44 597 SER A N 1
ATOM 4652 C CA . SER A 1 597 ? 13.303 -30.765 -28.462 1.00 33.44 597 SER A CA 1
ATOM 4653 C C . SER A 1 597 ? 12.971 -32.193 -28.897 1.00 33.44 597 SER A C 1
ATOM 4655 O O . SER A 1 597 ? 13.036 -32.528 -30.077 1.00 33.44 597 SER A O 1
ATOM 4657 N N . SER A 1 598 ? 12.586 -33.001 -27.918 1.00 31.25 598 SER A N 1
ATOM 4658 C CA . SER A 1 598 ? 11.384 -33.832 -27.999 1.00 31.25 598 SER A CA 1
ATOM 4659 C C . SER A 1 598 ? 10.584 -33.562 -26.739 1.00 31.25 598 SER A C 1
ATOM 4661 O O . SER A 1 598 ? 11.228 -33.615 -25.663 1.00 31.25 598 SER A O 1
#

Foldseek 3Di:
DDDDDDDDDDDDDDDDDDDDDDDPVPVVPPPPPDDDDDDDDDDDDDDDDDDDDDDDDDDDDDDDPDDPPPDPPPPPPPCVPPDPPQPFQVADDFPADFLFLEAAEAEDLFRLLLQLLLVVVRNQNYAYEYCDVVSVVPRPHDPLRYYHLHDDDPPADLALCQLCVSCVVCLVVVLVSSCNHVTLRGQAYEYEYEAQRRNGLSNPVVVLVSQLVSCVSSPNPQSQLRYEYEYEYDAFLPDPDLSRLVRRLVSLVVVLVCLLVSSHFDYFYQYVNLQCVVCVPDDPVVSSSVVSNVVSVLVSVLRHQQPDDAPPAGQHSVLVSCQRSARGYKFKFKDWFPDLVDLARLLVRVVCRVQPTSTDDQWDLQQFAHKEKEKEAEPVCVVPDPCNVVSQVVSQVSVCVSNVNYDYGYYYYYDHDHTMMMMMMIHRIRRNVVVSVVSVDCVSVDSDPDDDPQPACLRVLVCLQVLLQVLQVVLCVVVVHDRADEDPLLNLLSSQQNRPDGSVVSSVQSNQQNVLDDDRYRANLSGDPCSLDPPRPPRPVVRRDDPLRNLLSLLLVLLQVVQLPQVSSCVVVVHDSVVSVVSCVVSVRDVVSNHDDD

pLDDT: mean 74.28, std 20.77, range [24.8, 97.5]